Protein 9GTI (pdb70)

B-factor: mean 41.65, std 11.46, range [20.94, 92.45]

Foldseek 3Di:
DKKDWPAFFAADEAEAQAKDKTKTKIADPPAKDKWKWWAQEPDLVGIDTDAACPPNRQWHKDWDDDNMIMIMIMGGRDDQVVWGKMKIKIGPDPCQPPDSNCPRIDIGIYTYGYDYPD/DFKDWPDFWAADEAEAQAKDKTKTKIADVVEKDKWKWWAQEPDLVGIDTDAQCPPVRQWHKDWDTDNMIMIMIMGGRDDQVVWGKMKMKIAPPPCQPPPPDSNCPRIDIGIYTYGYHYPD/DVPQWDKDWPAWFAADEEEQQAKDKTKTKIADVQAKDKWKWWAQEPDVVGIDTDDQCPPNRQWHKDWDTDRYIMIMIMGGRDDQVVWGKMKMKITPGPCVVVVRIDIGIYTYGYHYPD/DWKDWPDFFAADEAEAQAKDKTKTKIADVPEKDKWKWWAAEPDPVGIDTDDQCPPPRQWHWDWDTDNIIIIMIMGGRDDQVVWGKMKMKIAPDPCCPPVDNPRIDIGIYTYGYHYPD

GO terms:
  GO:0030425 dendrite (C, IDA)
  GO:1904861 excitatory synapse assembly (P, IMP)
  GO:0001772 immunological synapse (C, IDA)
  GO:0001818 negative regulation of cytokine production (P, IMP)
  GO:0006874 intracellular calcium ion homeostasis (P, IMP)
  GO:0005515 protein binding (F, IPI)
  GO:1902683 regulation of receptor localization to synapse (P, IMP)
  GO:0050804 modulation of chemical synaptic transmission (P, IMP)
  GO:0050808 synapse organization (P, IMP)

Radius of gyration: 25.06 Å; Cα contacts (8 Å, |Δi|>4): 1315; chains: 4; bounding box: 74×61×60 Å

Nearest PDB structures (foldseek):
  3qr2-assembly1_B  TM=9.167E-01  e=2.159E-14  Homo sapiens
  3qqn-assembly1_B  TM=9.174E-01  e=3.562E-14  Homo sapiens
  6eg1-assembly2_C  TM=6.869E-01  e=7.787E-06  Drosophila melanogaster
  8as0-assembly4_L  TM=6.674E-01  e=3.131E-05  Homo sapiens
  9axl-assembly1_L  TM=6.299E-01  e=2.275E-03  Mus musculus

Solvent-accessible surface area: 23276 Å² total; per-residue (Å²): 152,72,4,0,4,87,106,15,1,74,13,70,72,39,74,31,56,72,19,3,61,2,91,0,31,0,48,10,80,89,42,1,41,11,20,3,29,2,0,104,46,3,82,52,145,18,21,93,76,11,151,67,18,2,66,202,126,40,0,40,28,96,52,59,113,48,107,54,0,67,4,33,0,97,0,32,151,4,42,72,127,1,34,11,11,0,0,0,7,0,3,11,35,114,96,66,90,108,230,84,77,8,37,44,9,6,11,0,0,0,28,1,28,8,99,115,149,218,98,52,3,0,1,76,123,12,1,75,11,64,67,42,96,28,55,70,21,3,96,3,90,0,21,0,48,15,92,20,3,0,4,9,23,4,32,0,0,31,26,3,10,56,40,2,19,34,70,7,104,57,13,5,29,191,184,40,0,51,34,96,50,67,37,26,84,48,0,52,2,40,0,91,0,39,175,3,39,83,75,0,36,10,11,0,0,0,7,0,3,1,20,49,127,10,78,36,156,205,40,62,70,6,60,34,11,7,10,0,0,0,29,1,32,8,88,80,127,175,59,108,226,39,19,90,8,23,56,101,117,53,10,139,56,66,82,44,89,33,55,69,35,3,62,2,95,2,31,0,67,28,86,95,46,1,36,11,21,5,53,0,0,31,46,87,44,90,57,2,22,32,79,5,140,68,21,1,30,144,131,46,0,27,30,91,52,59,113,54,101,48,0,59,2,43,0,108,0,45,179,4,46,66,41,0,33,12,14,0,0,0,25,0,0,6,0,114,128,70,90,176,160,33,25,55,117,17,72,3,77,2,37,7,96,86,170,182,87,138,17,23,59,82,124,51,7,139,55,45,86,44,88,18,54,70,19,1,65,2,80,0,22,0,50,11,76,94,44,0,39,12,29,3,53,4,0,94,90,91,154,71,153,14,22,108,84,13,160,23,7,6,61,165,72,30,0,4,28,6,24,57,103,12,38,39,0,43,0,19,0,31,0,28,166,3,52,85,141,3,36,11,14,0,0,0,26,0,2,14,55,126,135,67,99,138,130,94,66,129,34,32,69,122,14,75,3,70,1,40,4,95,92,140,198

Sequence (473 aa):
QNAGFVKSPMSETKLTGDAFELYCDVVGSPTPEIQWWYAEVNRAESFRQLWDGARKRRVTVNTAYGSNGVSVLRITRLTLEDSGTYECRASNDPKRNDLNPSITWIRAQATISVLQKEQNAGFVKSPMSETKLTGDAFELYCDVVGSPTPEIQWWYAEVNRAESFRQLWDGARKRRVTVNTAYGSNGVSVLRITRLTLEDSGTYECRASNDPKRNDLRQNPSITWIRAQATISVLQKEAARDQNAGFVKSPMSETKLTGDAFELYCDVVGSPTPEIQWWYAEVNRAESFRQLWDGARKRRVTVNTAYGSNGVSVLRITRLTLEDSGTYECRASNDPKRNDITWIRAQATISVLQKEQNAGFVKSPMSETKLTGDAFELYCDVVGSPTPEIQWWYAEVNRAESFRQLWDGARKRRVTVNTAYGSNGVSVLRITRLTLEDSGTYECRASNDPKRNDNPSITWIRAQATISVLQKE

Organism: Mus musculus (NCBI:txid10090)

Secondary structure (DSSP, 8-state):
---EEEE----EEEETT--EEEEEEEE-SSPPEEEEEEESSSSGGG-EE--TTHHHHTEEEEEEESSSEEEEEEE-S--GGG-EEEEEEEE--TTTT---TTTT-EEEEEEEEEE---/---EEEE----EEEETT--EEEEEEEE-SSPPEEEEEEESSSSGGG-EE--TTHHHHTEEEEEEESSSEEEEEEE-S--GGG-EEEEEEEE--TTTT-SSS-TTTT-EEEEEEEEEE---/-TTT---EEEE----EEEETT--EEEEEEEE-SSPPEEEEEEESSSSGGG-EE--TTTTTTTEEEEEEESSSEEEEEEE-S--GGG-EEEEEEEE--GGGG----EEEEEEEEEE---/---EEEE----EEEETT--EEEEEEEE-SSPPEEEEEEESSSSGGG-EEE-TTHHHHTEEEEEEESSSEEEEEEE-S--GGG-EEEEEEEE--TTS----STT-EEEEEEEEEE---

InterPro domains:
  IPR003598 Immunoglobulin subtype 2 [SM00408] (43-123)
  IPR003598 Immunoglobulin subtype 2 [SM00408] (249-322)
  IPR003599 Immunoglobulin domain subtype [SM00409] (37-145)
  IPR003599 Immunoglobulin domain subtype [SM00409] (154-234)
  IPR003599 Immunoglobulin domain subtype [SM00409] (243-333)
  IPR007110 Immunoglobulin-like domain [PS50835] (25-134)
  IPR007110 Immunoglobulin-like domain [PS50835] (148-234)
  IPR007110 Immunoglobulin-like domain [PS50835] (237-327)
  IPR013098 Immunoglobulin I-set [PF07679] (238-332)
  IPR013783 Immunoglobulin-like fold [G3DSA:2.60.40.10] (31-145)
  IPR013783 Immunoglobulin-like fold [G3DSA:2.60.40.10] (146-234)
  IPR013783 Immunoglobulin-like fold [G3DSA:2.60.40.10] (235-334)
  IPR036179 Immunoglobulin-like domain superfamily [SSF48726] (33-122)
  IPR036179 Immunoglobulin-like domain superfamily [SSF48726] (164-229)
  IPR036179 Immunoglobulin-like domain superfamily [SSF48726] (228-333)

Structure (mmCIF, N/CA/C/O backbone):
data_9GTI
#
_entry.id   9GTI
#
_cell.length_a   85.907
_cell.length_b   85.907
_cell.length_c   163.285
_cell.angle_alpha   90.00
_cell.angle_beta   90.00
_cell.angle_gamma   120.00
#
_symmetry.space_group_name_H-M   'P 32 2 1'
#
loop_
_entity.id
_entity.type
_entity.pdbx_description
1 polymer Neuroplastin
2 non-polymer DI(HYDROXYETHYL)ETHER
3 non-polymer '4-(2-HYDROXYETHYL)-1-PIPERAZINE ETHANESULFONIC ACID'
4 water water
#
loop_
_atom_site.group_PDB
_atom_site.id
_atom_site.type_symbol
_atom_site.label_atom_id
_atom_site.label_alt_id
_atom_site.label_comp_id
_atom_site.label_asym_id
_atom_site.label_entity_id
_atom_site.label_seq_id
_atom_site.pdbx_PDB_ins_code
_atom_site.Cartn_x
_atom_site.Cartn_y
_atom_site.Cartn_z
_atom_site.occupancy
_atom_site.B_iso_or_equiv
_atom_site.auth_seq_id
_atom_site.auth_comp_id
_atom_site.auth_asym_id
_atom_site.auth_atom_id
_atom_site.pdbx_PDB_model_num
ATOM 1 N N . GLN A 1 30 ? 36.768 16.722 3.537 1.00 55.44 29 GLN A N 1
ATOM 2 C CA . GLN A 1 30 ? 35.383 16.688 3.981 1.00 56.29 29 GLN A CA 1
ATOM 3 C C . GLN A 1 30 ? 35.223 15.810 5.226 1.00 53.26 29 GLN A C 1
ATOM 4 O O . GLN A 1 30 ? 35.558 14.623 5.206 1.00 46.91 29 GLN A O 1
ATOM 10 N N . ASN A 1 31 ? 34.730 16.387 6.320 1.00 50.29 30 ASN A N 1
ATOM 11 C CA . ASN A 1 31 ? 34.272 15.541 7.415 1.00 43.71 30 ASN A CA 1
ATOM 12 C C . ASN A 1 31 ? 33.090 14.710 6.939 1.00 40.76 30 ASN A C 1
ATOM 13 O O . ASN A 1 31 ? 32.372 15.095 6.012 1.00 39.65 30 ASN A O 1
ATOM 18 N N . ALA A 1 32 ? 32.903 13.555 7.575 1.00 41.12 31 ALA A N 1
ATOM 19 C CA . ALA A 1 32 ? 31.826 12.652 7.198 1.00 41.41 31 ALA A CA 1
ATOM 20 C C . ALA A 1 32 ? 30.487 13.383 7.174 1.00 35.87 31 ALA A C 1
ATOM 21 O O . ALA A 1 32 ? 30.206 14.221 8.034 1.00 34.10 31 ALA A O 1
ATOM 23 N N . GLY A 1 33 ? 29.680 13.083 6.169 1.00 35.37 32 GLY A N 1
ATOM 24 C CA . GLY A 1 33 ? 28.303 13.538 6.136 1.00 32.50 32 GLY A CA 1
ATOM 25 C C . GLY A 1 33 ? 27.393 12.443 5.617 1.00 35.22 32 GLY A C 1
ATOM 26 O O . GLY A 1 33 ? 27.794 11.612 4.801 1.00 36.34 32 GLY A O 1
ATOM 27 N N . PHE A 1 34 ? 26.150 12.448 6.106 1.00 30.43 33 PHE A N 1
ATOM 28 C CA . PHE A 1 34 ? 25.142 11.481 5.672 1.00 30.13 33 PHE A CA 1
ATOM 29 C C . PHE A 1 34 ? 24.565 11.893 4.320 1.00 36.35 33 PHE A C 1
ATOM 30 O O . PHE A 1 34 ? 24.195 13.053 4.125 1.00 36.69 33 PHE A O 1
ATOM 38 N N . VAL A 1 35 ? 24.488 10.942 3.391 1.00 32.90 34 VAL A N 1
ATOM 39 C CA . VAL A 1 35 ? 23.759 11.126 2.146 1.00 30.47 34 VAL A CA 1
ATOM 40 C C . VAL A 1 35 ? 22.455 10.336 2.131 1.00 34.40 34 VAL A C 1
ATOM 41 O O . VAL A 1 35 ? 21.477 10.786 1.523 1.00 34.23 34 VAL A O 1
ATOM 45 N N . LYS A 1 36 ? 22.412 9.176 2.790 1.00 33.67 35 LYS A N 1
ATOM 46 C CA . LYS A 1 36 ? 21.183 8.428 3.024 1.00 31.20 35 LYS A CA 1
ATOM 47 C C . LYS A 1 36 ? 21.128 8.082 4.505 1.00 33.61 35 LYS A C 1
ATOM 48 O O . LYS A 1 36 ? 22.128 7.634 5.079 1.00 33.52 35 LYS A O 1
ATOM 54 N N . SER A 1 37 ? 19.975 8.309 5.122 1.00 31.64 36 SER A N 1
ATOM 55 C CA . SER A 1 37 ? 19.791 8.121 6.552 1.00 32.96 36 SER A CA 1
ATOM 56 C C . SER A 1 37 ? 18.778 7.018 6.819 1.00 31.95 36 SER A C 1
ATOM 57 O O . SER A 1 37 ? 17.858 6.812 6.023 1.00 31.11 36 SER A O 1
ATOM 60 N N . PRO A 1 38 ? 18.910 6.309 7.938 1.00 28.55 37 PRO A N 1
ATOM 61 C CA . PRO A 1 38 ? 17.904 5.303 8.285 1.00 27.12 37 PRO A CA 1
ATOM 62 C C . PRO A 1 38 ? 16.548 5.958 8.476 1.00 29.23 37 PRO A C 1
ATOM 63 O O . PRO A 1 38 ? 16.446 7.132 8.840 1.00 28.46 37 PRO A O 1
ATOM 67 N N . MET A 1 39 ? 15.503 5.185 8.226 1.00 28.68 38 MET A N 1
ATOM 68 C CA . MET A 1 39 ? 14.136 5.700 8.212 1.00 30.18 38 MET A CA 1
ATOM 69 C C . MET A 1 39 ? 13.274 4.928 9.198 1.00 30.24 38 MET A C 1
ATOM 70 O O . MET A 1 39 ? 13.209 3.693 9.129 1.00 30.86 38 MET A O 1
ATOM 75 N N . SER A 1 40 ? 12.598 5.656 10.094 1.00 30.16 39 SER A N 1
ATOM 76 C CA . SER A 1 40 ? 11.732 5.032 11.094 1.00 31.07 39 SER A CA 1
ATOM 77 C C . SER A 1 40 ? 10.678 4.143 10.438 1.00 36.21 39 SER A C 1
ATOM 78 O O . SER A 1 40 ? 10.244 4.383 9.305 1.00 31.51 39 SER A O 1
ATOM 81 N N . GLU A 1 41 ? 10.256 3.113 11.170 1.00 30.37 40 GLU A N 1
ATOM 82 C CA . GLU A 1 41 ? 9.321 2.131 10.637 1.00 37.42 40 GLU A CA 1
ATOM 83 C C . GLU A 1 41 ? 8.614 1.413 11.783 1.00 35.68 40 GLU A C 1
ATOM 84 O O . GLU A 1 41 ? 9.189 1.210 12.856 1.00 32.99 40 GLU A O 1
ATOM 90 N N . THR A 1 42 ? 7.363 1.026 11.532 1.00 35.27 41 THR A N 1
ATOM 91 C CA . THR A 1 42 ? 6.571 0.196 12.435 1.00 35.25 41 THR A CA 1
ATOM 92 C C . THR A 1 42 ? 6.446 -1.203 11.843 1.00 37.31 41 THR A C 1
ATOM 93 O O . THR A 1 42 ? 6.257 -1.356 10.633 1.00 37.19 41 THR A O 1
ATOM 97 N N . LYS A 1 43 ? 6.563 -2.225 12.690 1.00 35.13 42 LYS A N 1
ATOM 98 C CA . LYS A 1 43 ? 6.591 -3.609 12.226 1.00 36.88 42 LYS A CA 1
ATOM 99 C C . LYS A 1 43 ? 5.747 -4.495 13.137 1.00 38.25 42 LYS A C 1
ATOM 100 O O . LYS A 1 43 ? 5.448 -4.143 14.279 1.00 39.44 42 LYS A O 1
ATOM 106 N N . LEU A 1 44 ? 5.385 -5.669 12.630 1.00 41.68 43 LEU A N 1
ATOM 107 C CA . LEU A 1 44 ? 4.765 -6.702 13.451 1.00 39.10 43 LEU A CA 1
ATOM 108 C C . LEU A 1 44 ? 5.814 -7.717 13.892 1.00 36.42 43 LEU A C 1
ATOM 109 O O . LEU A 1 44 ? 6.778 -7.986 13.171 1.00 37.12 43 LEU A O 1
ATOM 114 N N . THR A 1 45 ? 5.618 -8.279 15.087 1.00 39.45 44 THR A N 1
ATOM 115 C CA . THR A 1 45 ? 6.491 -9.351 15.549 1.00 39.97 44 THR A CA 1
ATOM 116 C C . THR A 1 45 ? 6.510 -10.482 14.529 1.00 39.80 44 THR A C 1
ATOM 117 O O . THR A 1 45 ? 5.507 -10.770 13.877 1.00 38.51 44 THR A O 1
ATOM 121 N N . GLY A 1 46 ? 7.674 -11.122 14.395 1.00 38.21 45 GLY A N 1
ATOM 122 C CA . GLY A 1 46 ? 7.903 -12.122 13.378 1.00 37.39 45 GLY A CA 1
ATOM 123 C C . GLY A 1 46 ? 8.374 -11.571 12.049 1.00 37.29 45 GLY A C 1
ATOM 124 O O . GLY A 1 46 ? 9.033 -12.288 11.293 1.00 42.08 45 GLY A O 1
ATOM 125 N N . ASP A 1 47 ? 8.078 -10.315 11.753 1.00 38.12 46 ASP A N 1
ATOM 126 C CA . ASP A 1 47 ? 8.489 -9.709 10.495 1.00 38.38 46 ASP A CA 1
ATOM 127 C C . ASP A 1 47 ? 9.986 -9.401 10.574 1.00 36.28 46 ASP A C 1
ATOM 128 O O . ASP A 1 47 ? 10.678 -9.778 11.525 1.00 35.89 46 ASP A O 1
ATOM 133 N N . ALA A 1 48 ? 10.505 -8.719 9.552 1.00 41.25 47 ALA A N 1
ATOM 134 C CA . ALA A 1 48 ? 11.881 -8.243 9.533 1.00 39.27 47 ALA A CA 1
ATOM 135 C C . ALA A 1 48 ? 11.911 -6.795 9.058 1.00 39.62 47 ALA A C 1
ATOM 136 O O . ALA A 1 48 ? 10.971 -6.316 8.420 1.00 40.47 47 ALA A O 1
ATOM 138 N N . PHE A 1 49 ? 13.007 -6.097 9.366 1.00 39.47 48 PHE A N 1
ATOM 139 C CA . PHE A 1 49 ? 13.209 -4.741 8.864 1.00 38.23 48 PHE A CA 1
ATOM 140 C C . PHE A 1 49 ? 14.630 -4.587 8.338 1.00 35.30 48 PHE A C 1
ATOM 141 O O . PHE A 1 49 ? 15.550 -5.300 8.742 1.00 32.31 48 PHE A O 1
ATOM 149 N N . GLU A 1 50 ? 14.794 -3.626 7.436 1.00 32.56 49 GLU A N 1
ATOM 150 C CA . GLU A 1 50 ? 16.102 -3.214 6.948 1.00 35.71 49 GLU A CA 1
ATOM 151 C C . GLU A 1 50 ? 16.216 -1.702 7.076 1.00 35.56 49 GLU A C 1
ATOM 152 O O . GLU A 1 50 ? 15.286 -0.979 6.706 1.00 31.94 49 GLU A O 1
ATOM 158 N N . LEU A 1 51 ? 17.348 -1.232 7.602 1.00 33.90 50 LEU A N 1
ATOM 159 C CA . LEU A 1 51 ? 17.683 0.185 7.653 1.00 33.18 50 LEU A CA 1
ATOM 160 C C . LEU A 1 51 ? 18.952 0.416 6.850 1.00 34.97 50 LEU A C 1
ATOM 161 O O . LEU A 1 51 ? 19.845 -0.441 6.828 1.00 32.80 50 LEU A O 1
ATOM 166 N N . TYR A 1 52 ? 19.031 1.561 6.178 1.00 31.33 51 TYR A N 1
ATOM 167 C CA . TYR A 1 52 ? 20.126 1.825 5.261 1.00 31.58 51 TYR A CA 1
ATOM 168 C C . TYR A 1 52 ? 20.865 3.096 5.661 1.00 34.96 51 TYR A C 1
ATOM 169 O O . TYR A 1 52 ? 20.283 4.032 6.232 1.00 27.86 51 TYR A O 1
ATOM 178 N N . CYS A 1 53 ? 22.155 3.118 5.323 1.00 33.32 52 CYS A N 1
ATOM 179 C CA . CYS A 1 53 ? 23.042 4.226 5.617 1.00 33.22 52 CYS A CA 1
ATOM 180 C C . CYS A 1 53 ? 24.017 4.410 4.459 1.00 32.49 52 CYS A C 1
ATOM 181 O O . CYS A 1 53 ? 24.543 3.427 3.930 1.00 31.47 52 CYS A O 1
ATOM 184 N N . ASP A 1 54 ? 24.287 5.664 4.095 1.00 27.75 53 ASP A N 1
ATOM 185 C CA . ASP A 1 54 ? 25.230 5.980 3.018 1.00 29.71 53 ASP A CA 1
ATOM 186 C C . ASP A 1 54 ? 25.899 7.301 3.370 1.00 33.20 53 ASP A C 1
ATOM 187 O O . ASP A 1 54 ? 25.213 8.306 3.600 1.00 31.80 53 ASP A O 1
ATOM 192 N N . VAL A 1 55 ? 27.232 7.298 3.430 1.00 31.19 54 VAL A N 1
ATOM 193 C CA . VAL A 1 55 ? 27.992 8.412 3.983 1.00 31.41 54 VAL A CA 1
ATOM 194 C C . VAL A 1 55 ? 29.144 8.766 3.056 1.00 35.17 54 VAL A C 1
ATOM 195 O O . VAL A 1 55 ? 29.744 7.891 2.426 1.00 30.35 54 VAL A O 1
ATOM 199 N N . VAL A 1 56 ? 29.467 10.061 2.989 1.00 35.90 55 VAL A N 1
ATOM 200 C CA . VAL A 1 56 ? 30.584 10.550 2.191 1.00 36.12 55 VAL A CA 1
ATOM 201 C C . VAL A 1 56 ? 31.589 11.272 3.088 1.00 41.27 55 VAL A C 1
ATOM 202 O O . VAL A 1 56 ? 31.306 11.610 4.241 1.00 38.55 55 VAL A O 1
ATOM 206 N N . GLY A 1 57 ? 32.772 11.504 2.537 1.00 38.06 56 GLY A N 1
ATOM 207 C CA . GLY A 1 57 ? 33.819 12.236 3.229 1.00 40.43 56 GLY A CA 1
ATOM 208 C C . GLY A 1 57 ? 35.195 11.754 2.807 1.00 45.88 56 GLY A C 1
ATOM 209 O O . GLY A 1 57 ? 35.346 10.776 2.076 1.00 41.12 56 GLY A O 1
ATOM 210 N N . SER A 1 58 ? 36.224 12.454 3.318 1.00 41.84 57 SER A N 1
ATOM 211 C CA . SER A 1 58 ? 37.613 12.108 3.004 1.00 44.24 57 SER A CA 1
ATOM 212 C C . SER A 1 58 ? 38.507 12.232 4.231 1.00 41.91 57 SER A C 1
ATOM 213 O O . SER A 1 58 ? 38.689 13.336 4.747 1.00 39.01 57 SER A O 1
ATOM 216 N N . PRO A 1 59 ? 39.104 11.141 4.710 1.00 36.67 58 PRO A N 1
ATOM 217 C CA . PRO A 1 59 ? 39.049 9.779 4.154 1.00 40.92 58 PRO A CA 1
ATOM 218 C C . PRO A 1 59 ? 37.651 9.178 4.263 1.00 44.76 58 PRO A C 1
ATOM 219 O O . PRO A 1 59 ? 36.753 9.753 4.887 1.00 40.22 58 PRO A O 1
ATOM 223 N N . THR A 1 60 ? 37.440 8.040 3.619 1.00 42.64 59 THR A N 1
ATOM 224 C CA . THR A 1 60 ? 36.128 7.423 3.620 1.00 37.02 59 THR A CA 1
ATOM 225 C C . THR A 1 60 ? 35.715 7.122 5.056 1.00 39.56 59 THR A C 1
ATOM 226 O O . THR A 1 60 ? 36.524 6.593 5.829 1.00 35.14 59 THR A O 1
ATOM 230 N N . PRO A 1 61 ? 34.499 7.477 5.463 1.00 36.60 60 PRO A N 1
ATOM 231 C CA . PRO A 1 61 ? 34.120 7.317 6.868 1.00 32.99 60 PRO A CA 1
ATOM 232 C C . PRO A 1 61 ? 33.813 5.870 7.205 1.00 33.49 60 PRO A C 1
ATOM 233 O O . PRO A 1 61 ? 33.356 5.090 6.370 1.00 30.43 60 PRO A O 1
ATOM 237 N N . GLU A 1 62 ? 34.093 5.516 8.452 1.00 34.82 61 GLU A N 1
ATOM 238 C CA . GLU A 1 62 ? 33.624 4.254 8.989 1.00 34.99 61 GLU A CA 1
ATOM 239 C C . GLU A 1 62 ? 32.138 4.374 9.307 1.00 32.82 61 GLU A C 1
ATOM 240 O O . GLU A 1 62 ? 31.647 5.459 9.617 1.00 29.71 61 GLU A O 1
ATOM 246 N N . ILE A 1 63 ? 31.421 3.254 9.204 1.00 30.54 62 ILE A N 1
ATOM 247 C CA . ILE A 1 63 ? 30.010 3.162 9.582 1.00 32.41 62 ILE A CA 1
ATOM 248 C C . ILE A 1 63 ? 29.891 2.179 10.738 1.00 35.00 62 ILE A C 1
ATOM 249 O O . ILE A 1 63 ? 30.486 1.095 10.703 1.00 34.14 62 ILE A O 1
ATOM 254 N N . GLN A 1 64 ? 29.118 2.550 11.750 1.00 30.34 63 GLN A N 1
ATOM 255 C CA . GLN A 1 64 ? 28.710 1.626 12.795 1.00 30.50 63 GLN A CA 1
ATOM 256 C C . GLN A 1 64 ? 27.216 1.794 13.043 1.00 29.78 63 GLN A C 1
ATOM 257 O O . GLN A 1 64 ? 26.655 2.871 12.819 1.00 28.49 63 GLN A O 1
ATOM 263 N N . TRP A 1 65 ? 26.568 0.724 13.501 1.00 25.64 64 TRP A N 1
ATOM 264 C CA . TRP A 1 65 ? 25.161 0.769 13.878 1.00 29.57 64 TRP A CA 1
ATOM 265 C C . TRP A 1 65 ? 25.061 0.697 15.399 1.00 30.79 64 TRP A C 1
ATOM 266 O O . TRP A 1 65 ? 25.726 -0.139 16.023 1.00 27.60 64 TRP A O 1
ATOM 277 N N . TRP A 1 66 ? 24.261 1.587 15.989 1.00 24.20 65 TRP A N 1
ATOM 278 C CA . TRP A 1 66 ? 24.064 1.647 17.437 1.00 25.91 65 TRP A CA 1
ATOM 279 C C . TRP A 1 66 ? 22.568 1.599 17.747 1.00 29.92 65 TRP A C 1
ATOM 280 O O . TRP A 1 66 ? 21.730 1.785 16.862 1.00 27.01 65 TRP A O 1
ATOM 291 N N . TYR A 1 67 ? 22.237 1.329 19.016 1.00 22.90 66 TYR A N 1
ATOM 292 C CA . TYR A 1 67 ? 20.855 1.113 19.434 1.00 25.24 66 TYR A CA 1
ATOM 293 C C . TYR A 1 67 ? 20.711 1.473 20.905 1.00 27.92 66 TYR A C 1
ATOM 294 O O . TYR A 1 67 ? 21.654 1.322 21.691 1.00 26.26 66 TYR A O 1
ATOM 303 N N . ALA A 1 68 ? 19.508 1.921 21.266 1.00 26.33 67 ALA A N 1
ATOM 304 C CA . ALA A 1 68 ? 19.125 2.178 22.651 1.00 28.28 67 ALA A CA 1
ATOM 305 C C . ALA A 1 68 ? 17.616 1.999 22.791 1.00 27.46 67 ALA A C 1
ATOM 306 O O . ALA A 1 68 ? 16.860 2.409 21.907 1.00 29.44 67 ALA A O 1
ATOM 308 N N . GLU A 1 69 ? 17.173 1.410 23.909 1.00 28.22 68 GLU A N 1
ATOM 309 C CA . GLU A 1 69 ? 15.731 1.343 24.176 1.00 28.68 68 GLU A CA 1
ATOM 310 C C . GLU A 1 69 ? 15.160 2.747 24.361 1.00 29.28 68 GLU A C 1
ATOM 311 O O . GLU A 1 69 ? 14.055 3.061 23.885 1.00 29.30 68 GLU A O 1
ATOM 317 N N . VAL A 1 70 ? 15.904 3.598 25.062 1.00 28.12 69 VAL A N 1
ATOM 318 C CA . VAL A 1 70 ? 15.514 4.973 25.385 1.00 28.87 69 VAL A CA 1
ATOM 319 C C . VAL A 1 70 ? 16.579 5.886 24.797 1.00 29.20 69 VAL A C 1
ATOM 320 O O . VAL A 1 70 ? 17.778 5.609 24.931 1.00 30.15 69 VAL A O 1
ATOM 324 N N . ASN A 1 71 ? 16.157 6.950 24.122 1.00 30.64 70 ASN A N 1
ATOM 325 C CA . ASN A 1 71 ? 17.116 7.747 23.352 1.00 30.99 70 ASN A CA 1
ATOM 326 C C . ASN A 1 71 ? 17.867 8.667 24.312 1.00 32.26 70 ASN A C 1
ATOM 327 O O . ASN A 1 71 ? 17.589 9.863 24.434 1.00 31.04 70 ASN A O 1
ATOM 332 N N . ARG A 1 72 ? 18.852 8.078 24.993 1.00 30.19 71 ARG A N 1
ATOM 333 C CA . ARG A 1 72 ? 19.716 8.773 25.934 1.00 27.88 71 ARG A CA 1
ATOM 334 C C . ARG A 1 72 ? 21.075 8.099 25.891 1.00 32.99 71 ARG A C 1
ATOM 335 O O . ARG A 1 72 ? 21.179 6.889 25.649 1.00 30.24 71 ARG A O 1
ATOM 343 N N . ALA A 1 73 ? 22.120 8.883 26.149 1.00 28.45 72 ALA A N 1
ATOM 344 C CA . ALA A 1 73 ? 23.460 8.398 25.857 1.00 30.99 72 ALA A CA 1
ATOM 345 C C . ALA A 1 73 ? 23.815 7.166 26.691 1.00 29.58 72 ALA A C 1
ATOM 346 O O . ALA A 1 73 ? 24.491 6.263 26.199 1.00 31.87 72 ALA A O 1
ATOM 348 N N . GLU A 1 74 ? 23.352 7.093 27.945 1.00 32.32 73 GLU A N 1
ATOM 349 C CA . GLU A 1 74 ? 23.689 5.940 28.779 1.00 31.02 73 GLU A CA 1
ATOM 350 C C . GLU A 1 74 ? 23.144 4.625 28.217 1.00 30.93 73 GLU A C 1
ATOM 351 O O . GLU A 1 74 ? 23.647 3.558 28.577 1.00 28.55 73 GLU A O 1
ATOM 357 N N . SER A 1 75 ? 22.151 4.670 27.328 1.00 30.99 74 SER A N 1
ATOM 358 C CA . SER A 1 75 ? 21.513 3.462 26.802 1.00 31.65 74 SER A CA 1
ATOM 359 C C . SER A 1 75 ? 22.087 2.953 25.486 1.00 30.11 74 SER A C 1
ATOM 360 O O . SER A 1 75 ? 21.723 1.846 25.067 1.00 23.43 74 SER A O 1
ATOM 363 N N . PHE A 1 76 ? 22.918 3.729 24.798 1.00 28.88 75 PHE A N 1
ATOM 364 C CA . PHE A 1 76 ? 23.321 3.366 23.442 1.00 30.65 75 PHE A CA 1
ATOM 365 C C . PHE A 1 76 ? 24.458 2.345 23.450 1.00 35.38 75 PHE A C 1
ATOM 366 O O . PHE A 1 76 ? 25.445 2.519 24.159 1.00 30.74 75 PHE A O 1
ATOM 374 N N . ARG A 1 77 ? 24.331 1.288 22.644 1.00 30.11 76 ARG A N 1
ATOM 375 C CA . ARG A 1 77 ? 25.419 0.331 22.483 1.00 31.06 76 ARG A CA 1
ATOM 376 C C . ARG A 1 77 ? 25.546 -0.037 21.013 1.00 30.77 76 ARG A C 1
ATOM 377 O O . ARG A 1 77 ? 24.600 0.107 20.231 1.00 27.84 76 ARG A O 1
ATOM 385 N N . GLN A 1 78 ? 26.736 -0.514 20.646 1.00 27.40 77 GLN A N 1
ATOM 386 C CA . GLN A 1 78 ? 27.022 -0.859 19.263 1.00 31.85 77 GLN A CA 1
ATOM 387 C C . GLN A 1 78 ? 26.413 -2.215 18.918 1.00 34.30 77 GLN A C 1
ATOM 388 O O . GLN A 1 78 ? 26.442 -3.146 19.720 1.00 32.99 77 GLN A O 1
ATOM 394 N N . LEU A 1 79 ? 25.821 -2.313 17.736 1.00 31.31 78 LEU A N 1
ATOM 395 C CA . LEU A 1 79 ? 25.354 -3.589 17.230 1.00 31.85 78 LEU A CA 1
ATOM 396 C C . LEU A 1 79 ? 26.371 -4.116 16.227 1.00 32.26 78 LEU A C 1
ATOM 397 O O . LEU A 1 79 ? 27.294 -3.409 15.820 1.00 33.56 78 LEU A O 1
ATOM 402 N N . TRP A 1 80 ? 26.210 -5.378 15.841 1.00 29.72 79 TRP A N 1
ATOM 403 C CA . TRP A 1 80 ? 27.198 -5.993 14.961 1.00 33.12 79 TRP A CA 1
ATOM 404 C C . TRP A 1 80 ? 26.559 -7.135 14.192 1.00 33.69 79 TRP A C 1
ATOM 405 O O . TRP A 1 80 ? 25.507 -7.662 14.573 1.00 30.46 79 TRP A O 1
ATOM 416 N N . ASP A 1 81 ? 27.223 -7.515 13.103 1.00 32.83 80 ASP A N 1
ATOM 417 C CA . ASP A 1 81 ? 26.735 -8.614 12.288 1.00 37.18 80 ASP A CA 1
ATOM 418 C C . ASP A 1 81 ? 26.751 -9.901 13.103 1.00 31.38 80 ASP A C 1
ATOM 419 O O . ASP A 1 81 ? 27.815 -10.359 13.526 1.00 31.61 80 ASP A O 1
ATOM 424 N N . GLY A 1 82 ? 25.567 -10.473 13.339 1.00 33.59 81 GLY A N 1
ATOM 425 C CA . GLY A 1 82 ? 25.431 -11.641 14.185 1.00 33.58 81 GLY A CA 1
ATOM 426 C C . GLY A 1 82 ? 24.940 -11.360 15.593 1.00 38.73 81 GLY A C 1
ATOM 427 O O . GLY A 1 82 ? 24.796 -12.305 16.383 1.00 32.21 81 GLY A O 1
ATOM 428 N N . ALA A 1 83 ? 24.676 -10.098 15.937 1.00 32.85 82 ALA A N 1
ATOM 429 C CA . ALA A 1 83 ? 24.114 -9.806 17.246 1.00 32.54 82 ALA A CA 1
ATOM 430 C C . ALA A 1 83 ? 22.752 -10.480 17.390 1.00 31.59 82 ALA A C 1
ATOM 431 O O . ALA A 1 83 ? 22.104 -10.856 16.405 1.00 29.17 82 ALA A O 1
ATOM 433 N N . ARG A 1 84 ? 22.342 -10.659 18.646 1.00 28.55 83 ARG A N 1
ATOM 434 C CA . ARG A 1 84 ? 21.077 -11.302 19.006 1.00 33.19 83 ARG A CA 1
ATOM 435 C C . ARG A 1 84 ? 20.928 -12.655 18.306 1.00 30.37 83 ARG A C 1
ATOM 436 O O . ARG A 1 84 ? 19.948 -12.928 17.609 1.00 31.27 83 ARG A O 1
ATOM 444 N N . LYS A 1 85 ? 21.946 -13.499 18.480 1.00 37.53 84 LYS A N 1
ATOM 445 C CA . LYS A 1 85 ? 21.921 -14.871 17.981 1.00 38.21 84 LYS A CA 1
ATOM 446 C C . LYS A 1 85 ? 21.623 -14.921 16.481 1.00 37.15 84 LYS A C 1
ATOM 447 O O . LYS A 1 85 ? 20.831 -15.745 16.016 1.00 37.06 84 LYS A O 1
ATOM 453 N N . ARG A 1 86 ? 22.239 -14.007 15.731 1.00 35.46 85 ARG A N 1
ATOM 454 C CA . ARG A 1 86 ? 22.161 -13.889 14.270 1.00 38.65 85 ARG A CA 1
ATOM 455 C C . ARG A 1 86 ? 20.796 -13.448 13.761 1.00 37.59 85 ARG A C 1
ATOM 456 O O . ARG A 1 86 ? 20.525 -13.559 12.556 1.00 39.67 85 ARG A O 1
ATOM 464 N N . ARG A 1 87 ? 19.915 -12.944 14.621 1.00 36.08 86 ARG A N 1
ATOM 465 C CA . ARG A 1 87 ? 18.768 -12.218 14.074 1.00 33.28 86 ARG A CA 1
ATOM 466 C C . ARG A 1 87 ? 19.195 -10.886 13.458 1.00 34.85 86 ARG A C 1
ATOM 467 O O . ARG A 1 87 ? 18.536 -10.390 12.531 1.00 36.66 86 ARG A O 1
ATOM 475 N N . VAL A 1 88 ? 20.302 -10.322 13.936 1.00 30.58 87 VAL A N 1
ATOM 476 C CA . VAL A 1 88 ? 20.853 -9.062 13.441 1.00 35.62 87 VAL A CA 1
ATOM 477 C C . VAL A 1 88 ? 21.922 -9.367 12.406 1.00 36.84 87 VAL A C 1
ATOM 478 O O . VAL A 1 88 ? 22.861 -10.121 12.683 1.00 37.30 87 VAL A O 1
ATOM 482 N N . THR A 1 89 ? 21.805 -8.747 11.237 1.00 34.52 88 THR A N 1
ATOM 483 C CA . THR A 1 89 ? 22.785 -8.852 10.167 1.00 35.86 88 THR A CA 1
ATOM 484 C C . THR A 1 89 ? 23.255 -7.457 9.780 1.00 33.31 88 THR A C 1
ATOM 485 O O . THR A 1 89 ? 22.448 -6.526 9.690 1.00 32.33 88 THR A O 1
ATOM 489 N N . VAL A 1 90 ? 24.555 -7.310 9.560 1.00 32.30 89 VAL A N 1
ATOM 490 C CA . VAL A 1 90 ? 25.140 -6.036 9.145 1.00 31.12 89 VAL A CA 1
ATOM 491 C C . VAL A 1 90 ? 25.988 -6.289 7.905 1.00 40.09 89 VAL A C 1
ATOM 492 O O . VAL A 1 90 ? 26.936 -7.088 7.953 1.00 34.59 89 VAL A O 1
ATOM 496 N N . ASN A 1 91 ? 25.626 -5.640 6.790 1.00 34.94 90 ASN A N 1
ATOM 497 C CA . ASN A 1 91 ? 26.408 -5.660 5.555 1.00 33.21 90 ASN A CA 1
ATOM 498 C C . ASN A 1 91 ? 26.895 -4.245 5.256 1.00 32.48 90 ASN A C 1
ATOM 499 O O . ASN A 1 91 ? 26.096 -3.364 4.944 1.00 31.21 90 ASN A O 1
ATOM 504 N N . THR A 1 92 ? 28.204 -4.039 5.305 1.00 34.47 91 THR A N 1
ATOM 505 C CA . THR A 1 92 ? 28.819 -2.735 5.101 1.00 29.60 91 THR A CA 1
ATOM 506 C C . THR A 1 92 ? 29.895 -2.846 4.029 1.00 36.09 91 THR A C 1
ATOM 507 O O . THR A 1 92 ? 30.640 -3.830 3.990 1.00 36.98 91 THR A O 1
ATOM 511 N N . ALA A 1 93 ? 29.989 -1.840 3.162 1.00 36.13 92 ALA A N 1
ATOM 512 C CA . ALA A 1 93 ? 31.002 -1.837 2.107 1.00 38.02 92 ALA A CA 1
ATOM 513 C C . ALA A 1 93 ? 31.570 -0.438 1.944 1.00 31.94 92 ALA A C 1
ATOM 514 O O . ALA A 1 93 ? 30.857 0.559 2.100 1.00 31.57 92 ALA A O 1
ATOM 516 N N . TYR A 1 94 ? 32.859 -0.367 1.619 1.00 32.09 93 TYR A N 1
ATOM 517 C CA . TYR A 1 94 ? 33.558 0.902 1.534 1.00 30.81 93 TYR A CA 1
ATOM 518 C C . TYR A 1 94 ? 34.187 1.097 0.160 1.00 39.76 93 TYR A C 1
ATOM 519 O O . TYR A 1 94 ? 34.803 0.182 -0.398 1.00 40.45 93 TYR A O 1
ATOM 528 N N . GLY A 1 95 ? 34.040 2.309 -0.367 1.00 34.46 94 GLY A N 1
ATOM 529 C CA . GLY A 1 95 ? 34.773 2.734 -1.539 1.00 39.05 94 GLY A CA 1
ATOM 530 C C . GLY A 1 95 ? 35.171 4.181 -1.383 1.00 37.98 94 GLY A C 1
ATOM 531 O O . GLY A 1 95 ? 35.812 4.551 -0.392 1.00 36.46 94 GLY A O 1
ATOM 532 N N . SER A 1 96 ? 34.789 5.005 -2.361 1.00 36.69 95 SER A N 1
ATOM 533 C CA . SER A 1 96 ? 34.825 6.451 -2.175 1.00 40.06 95 SER A CA 1
ATOM 534 C C . SER A 1 96 ? 33.909 6.869 -1.033 1.00 41.14 95 SER A C 1
ATOM 535 O O . SER A 1 96 ? 34.194 7.832 -0.310 1.00 38.78 95 SER A O 1
ATOM 538 N N . ASN A 1 97 ? 32.792 6.166 -0.884 1.00 37.71 96 ASN A N 1
ATOM 539 C CA . ASN A 1 97 ? 31.748 6.401 0.097 1.00 38.14 96 ASN A CA 1
ATOM 540 C C . ASN A 1 97 ? 31.619 5.144 0.939 1.00 36.43 96 ASN A C 1
ATOM 541 O O . ASN A 1 97 ? 32.218 4.113 0.627 1.00 32.37 96 ASN A O 1
ATOM 546 N N . GLY A 1 98 ? 30.820 5.222 1.996 1.00 36.42 97 GLY A N 1
ATOM 547 C CA . GLY A 1 98 ? 30.448 4.049 2.787 1.00 29.00 97 GLY A CA 1
ATOM 548 C C . GLY A 1 98 ? 28.952 3.805 2.673 1.00 29.21 97 GLY A C 1
ATOM 549 O O . GLY A 1 98 ? 28.161 4.755 2.659 1.00 31.04 97 GLY A O 1
ATOM 550 N N . VAL A 1 99 ? 28.570 2.533 2.620 1.00 27.69 98 VAL A N 1
ATOM 551 C CA . VAL A 1 99 ? 27.175 2.134 2.487 1.00 31.26 98 VAL A CA 1
ATOM 552 C C . VAL A 1 99 ? 26.941 0.935 3.393 1.00 30.61 98 VAL A C 1
ATOM 553 O O . VAL A 1 99 ? 27.830 0.101 3.594 1.00 28.80 98 VAL A O 1
ATOM 557 N N . SER A 1 100 ? 25.737 0.853 3.954 1.00 28.38 99 SER A N 1
ATOM 558 C CA . SER A 1 100 ? 25.487 -0.211 4.913 1.00 32.23 99 SER A CA 1
ATOM 559 C C . SER A 1 100 ? 24.001 -0.504 5.022 1.00 35.21 99 SER A C 1
ATOM 560 O O . SER A 1 100 ? 23.164 0.394 4.888 1.00 29.76 99 SER A O 1
ATOM 563 N N . VAL A 1 101 ? 23.689 -1.770 5.310 1.00 31.61 100 VAL A N 1
ATOM 564 C CA . VAL A 1 101 ? 22.341 -2.188 5.665 1.00 28.76 100 VAL A CA 1
ATOM 565 C C . VAL A 1 101 ? 22.407 -2.930 6.993 1.00 30.30 100 VAL A C 1
ATOM 566 O O . VAL A 1 101 ? 23.286 -3.780 7.204 1.00 32.24 100 VAL A O 1
ATOM 570 N N . LEU A 1 102 ? 21.528 -2.549 7.905 1.00 27.39 101 LEU A N 1
ATOM 571 C CA . LEU A 1 102 ? 21.259 -3.278 9.132 1.00 27.60 101 LEU A CA 1
ATOM 572 C C . LEU A 1 102 ? 19.942 -4.012 8.949 1.00 33.52 101 LEU A C 1
ATOM 573 O O . LEU A 1 102 ? 18.939 -3.392 8.593 1.00 30.26 101 LEU A O 1
ATOM 578 N N . ARG A 1 103 ? 19.945 -5.324 9.187 1.00 31.33 102 ARG A N 1
ATOM 579 C CA . ARG A 1 103 ? 18.753 -6.149 9.030 1.00 35.96 102 ARG A CA 1
ATOM 580 C C . ARG A 1 103 ? 18.501 -6.920 10.319 1.00 33.45 102 ARG A C 1
ATOM 581 O O . ARG A 1 103 ? 19.419 -7.537 10.864 1.00 31.47 102 ARG A O 1
ATOM 589 N N . ILE A 1 104 ? 17.258 -6.915 10.790 1.00 31.33 103 ILE A N 1
ATOM 590 C CA . ILE A 1 104 ? 16.871 -7.745 11.925 1.00 33.10 103 ILE A CA 1
ATOM 591 C C . ILE A 1 104 ? 15.631 -8.539 11.539 1.00 31.42 103 ILE A C 1
ATOM 592 O O . ILE A 1 104 ? 14.653 -7.964 11.057 1.00 34.66 103 ILE A O 1
ATOM 597 N N . THR A 1 105 ? 15.688 -9.860 11.725 1.00 33.24 104 THR A N 1
ATOM 598 C CA . THR A 1 105 ? 14.599 -10.780 11.419 1.00 33.80 104 THR A CA 1
ATOM 599 C C . THR A 1 105 ? 13.948 -11.275 12.696 1.00 34.40 104 THR A C 1
ATOM 600 O O . THR A 1 105 ? 14.478 -11.109 13.797 1.00 30.23 104 THR A O 1
ATOM 604 N N . ARG A 1 106 ? 12.796 -11.921 12.509 1.00 37.25 105 ARG A N 1
ATOM 605 C CA . ARG A 1 106 ? 12.029 -12.537 13.585 1.00 32.14 105 ARG A CA 1
ATOM 606 C C . ARG A 1 106 ? 11.868 -11.547 14.736 1.00 39.64 105 ARG A C 1
ATOM 607 O O . ARG A 1 106 ? 12.248 -11.796 15.884 1.00 34.22 105 ARG A O 1
ATOM 615 N N . LEU A 1 107 ? 11.299 -10.388 14.382 1.00 36.35 106 LEU A N 1
ATOM 616 C CA . LEU A 1 107 ? 11.295 -9.249 15.289 1.00 38.20 106 LEU A CA 1
ATOM 617 C C . LEU A 1 107 ? 10.514 -9.568 16.554 1.00 39.39 106 LEU A C 1
ATOM 618 O O . LEU A 1 107 ? 9.497 -10.264 16.518 1.00 36.28 106 LEU A O 1
ATOM 623 N N . THR A 1 108 ? 11.010 -9.056 17.675 1.00 36.64 107 THR A N 1
ATOM 624 C CA . THR A 1 108 ? 10.370 -9.178 18.975 1.00 37.96 107 THR A CA 1
ATOM 625 C C . THR A 1 108 ? 10.018 -7.784 19.494 1.00 37.53 107 THR A C 1
ATOM 626 O O . THR A 1 108 ? 10.508 -6.771 18.987 1.00 35.59 107 THR A O 1
ATOM 630 N N . LEU A 1 109 ? 9.150 -7.732 20.506 1.00 38.42 108 LEU A N 1
ATOM 631 C CA . LEU A 1 109 ? 8.815 -6.446 21.115 1.00 38.05 108 LEU A CA 1
ATOM 632 C C . LEU A 1 109 ? 10.058 -5.719 21.604 1.00 33.53 108 LEU A C 1
ATOM 633 O O . LEU A 1 109 ? 10.139 -4.486 21.521 1.00 34.62 108 LEU A O 1
ATOM 638 N N . GLU A 1 110 ? 11.013 -6.457 22.157 1.00 30.65 109 GLU A N 1
ATOM 639 C CA . GLU A 1 110 ? 12.226 -5.868 22.705 1.00 31.53 109 GLU A CA 1
ATOM 640 C C . GLU A 1 110 ? 13.214 -5.461 21.626 1.00 31.29 109 GLU A C 1
ATOM 641 O O . GLU A 1 110 ? 14.314 -5.009 21.966 1.00 27.41 109 GLU A O 1
ATOM 647 N N . ASP A 1 111 ? 12.880 -5.638 20.341 1.00 30.52 110 ASP A N 1
ATOM 648 C CA . ASP A 1 111 ? 13.687 -4.983 19.318 1.00 31.69 110 ASP A CA 1
ATOM 649 C C . ASP A 1 111 ? 13.273 -3.524 19.110 1.00 31.23 110 ASP A C 1
ATOM 650 O O . ASP A 1 111 ? 13.952 -2.801 18.378 1.00 27.90 110 ASP A O 1
ATOM 655 N N . SER A 1 112 ? 12.184 -3.074 19.731 1.00 31.32 111 SER A N 1
ATOM 656 C CA . SER A 1 112 ? 11.764 -1.689 19.576 1.00 30.58 111 SER A CA 1
ATOM 657 C C . SER A 1 112 ? 12.792 -0.769 20.219 1.00 31.45 111 SER A C 1
ATOM 658 O O . SER A 1 112 ? 13.471 -1.135 21.181 1.00 29.13 111 SER A O 1
ATOM 661 N N . GLY A 1 113 ? 12.907 0.424 19.680 1.00 28.03 112 GLY A N 1
ATOM 662 C CA . GLY A 1 113 ? 13.780 1.417 20.270 1.00 27.75 112 GLY A CA 1
ATOM 663 C C . GLY A 1 113 ? 14.330 2.335 19.202 1.00 29.08 112 GLY A C 1
ATOM 664 O O . GLY A 1 113 ? 13.764 2.466 18.118 1.00 28.65 112 GLY A O 1
ATOM 665 N N . THR A 1 114 ? 15.454 2.957 19.531 1.00 26.78 113 THR A N 1
ATOM 666 C CA . THR A 1 114 ? 16.078 3.939 18.662 1.00 27.73 113 THR A CA 1
ATOM 667 C C . THR A 1 114 ? 17.314 3.319 18.031 1.00 29.46 113 THR A C 1
ATOM 668 O O . THR A 1 114 ? 18.217 2.875 18.746 1.00 29.84 113 THR A O 1
ATOM 672 N N . TYR A 1 115 ? 17.336 3.257 16.695 1.00 28.95 114 TYR A N 1
ATOM 673 C CA . TYR A 1 115 ? 18.499 2.775 15.962 1.00 28.75 114 TYR A CA 1
ATOM 674 C C . TYR A 1 115 ? 19.168 3.955 15.281 1.00 31.72 114 TYR A C 1
ATOM 675 O O . TYR A 1 115 ? 18.543 4.987 15.034 1.00 28.49 114 TYR A O 1
ATOM 684 N N . GLU A 1 116 ? 20.436 3.756 14.934 1.00 24.95 115 GLU A N 1
ATOM 685 C CA . GLU A 1 116 ? 21.348 4.842 14.642 1.00 28.66 115 GLU A CA 1
ATOM 686 C C . GLU A 1 116 ? 22.437 4.356 13.696 1.00 28.26 115 GLU A C 1
ATOM 687 O O . GLU A 1 116 ? 23.133 3.392 14.012 1.00 27.59 115 GLU A O 1
ATOM 693 N N . CYS A 1 117 ? 22.614 5.035 12.570 1.00 30.59 116 CYS A N 1
ATOM 694 C CA . CYS A 1 117 ? 23.855 4.930 11.812 1.00 31.72 116 CYS A CA 1
ATOM 695 C C . CYS A 1 117 ? 24.852 5.950 12.353 1.00 27.07 116 CYS A C 1
ATOM 696 O O . CYS A 1 117 ? 24.518 7.127 12.482 1.00 28.93 116 CYS A O 1
ATOM 699 N N . ARG A 1 118 ? 26.063 5.505 12.692 1.00 29.54 117 ARG A N 1
ATOM 700 C CA . ARG A 1 118 ? 27.116 6.408 13.146 1.00 31.93 117 ARG A CA 1
ATOM 701 C C . ARG A 1 118 ? 28.243 6.405 12.134 1.00 33.12 117 ARG A C 1
ATOM 702 O O . ARG A 1 118 ? 28.617 5.350 11.624 1.00 31.76 117 ARG A O 1
ATOM 710 N N . ALA A 1 119 ? 28.812 7.579 11.880 1.00 30.64 118 ALA A N 1
ATOM 711 C CA . ALA A 1 119 ? 29.836 7.705 10.857 1.00 30.39 118 ALA A CA 1
ATOM 712 C C . ALA A 1 119 ? 30.933 8.623 11.353 1.00 31.59 118 ALA A C 1
ATOM 713 O O . ALA A 1 119 ? 30.667 9.607 12.052 1.00 32.06 118 ALA A O 1
ATOM 715 N N . SER A 1 120 ? 32.168 8.280 11.001 1.00 32.06 119 SER A N 1
ATOM 716 C CA . SER A 1 120 ? 33.302 9.140 11.307 1.00 33.17 119 SER A CA 1
ATOM 717 C C . SER A 1 120 ? 34.460 8.799 10.392 1.00 36.95 119 SER A C 1
ATOM 718 O O . SER A 1 120 ? 34.695 7.625 10.088 1.00 34.67 119 SER A O 1
ATOM 721 N N . ASN A 1 121 ? 35.195 9.832 9.988 1.00 38.83 120 ASN A N 1
ATOM 722 C CA . ASN A 1 121 ? 36.525 9.664 9.420 1.00 44.34 120 ASN A CA 1
ATOM 723 C C . ASN A 1 121 ? 37.586 10.329 10.296 1.00 51.20 120 ASN A C 1
ATOM 724 O O . ASN A 1 121 ? 38.655 10.695 9.806 1.00 50.99 120 ASN A O 1
ATOM 729 N N . ASP A 1 122 ? 37.309 10.485 11.589 1.00 50.18 121 ASP A N 1
ATOM 730 C CA . ASP A 1 122 ? 38.302 11.012 12.520 1.00 50.90 121 ASP A CA 1
ATOM 731 C C . ASP A 1 122 ? 39.347 9.940 12.815 1.00 52.62 121 ASP A C 1
ATOM 732 O O . ASP A 1 122 ? 38.986 8.805 13.136 1.00 48.11 121 ASP A O 1
ATOM 737 N N . PRO A 1 123 ? 40.640 10.262 12.746 1.00 52.97 122 PRO A N 1
ATOM 738 C CA . PRO A 1 123 ? 41.655 9.226 13.010 1.00 51.86 122 PRO A CA 1
ATOM 739 C C . PRO A 1 123 ? 41.585 8.654 14.420 1.00 57.91 122 PRO A C 1
ATOM 740 O O . PRO A 1 123 ? 41.946 7.487 14.623 1.00 60.62 122 PRO A O 1
ATOM 744 N N . LYS A 1 124 ? 41.088 9.416 15.395 1.00 60.11 123 LYS A N 1
ATOM 745 C CA . LYS A 1 124 ? 40.969 8.949 16.772 1.00 66.42 123 LYS A CA 1
ATOM 746 C C . LYS A 1 124 ? 39.614 8.305 17.068 1.00 62.41 123 LYS A C 1
ATOM 747 O O . LYS A 1 124 ? 39.266 8.134 18.243 1.00 64.80 123 LYS A O 1
ATOM 753 N N . ARG A 1 125 ? 38.856 7.918 16.036 1.00 59.02 124 ARG A N 1
ATOM 754 C CA . ARG A 1 125 ? 37.456 7.549 16.244 1.00 53.61 124 ARG A CA 1
ATOM 755 C C . ARG A 1 125 ? 37.291 6.266 17.051 1.00 54.75 124 ARG A C 1
ATOM 756 O O . ARG A 1 125 ? 36.250 6.079 17.694 1.00 47.98 124 ARG A O 1
ATOM 764 N N . ASN A 1 126 ? 38.276 5.368 17.031 1.00 61.61 125 ASN A N 1
ATOM 765 C CA . ASN A 1 126 ? 38.174 4.114 17.772 1.00 57.81 125 ASN A CA 1
ATOM 766 C C . ASN A 1 126 ? 39.055 4.097 19.021 1.00 62.60 125 ASN A C 1
ATOM 767 O O . ASN A 1 126 ? 39.192 3.042 19.652 1.00 63.40 125 ASN A O 1
ATOM 772 N N . ASP A 1 127 ? 39.646 5.233 19.395 1.00 62.76 126 ASP A N 1
ATOM 773 C CA . ASP A 1 127 ? 40.479 5.303 20.591 1.00 66.20 126 ASP A CA 1
ATOM 774 C C . ASP A 1 127 ? 39.615 5.191 21.840 1.00 64.98 126 ASP A C 1
ATOM 775 O O . ASP A 1 127 ? 38.782 6.063 22.106 1.00 71.30 126 ASP A O 1
ATOM 780 N N . LEU A 1 128 ? 39.826 4.132 22.614 1.00 67.85 127 LEU A N 1
ATOM 781 C CA . LEU A 1 128 ? 39.045 3.876 23.822 1.00 66.82 127 LEU A CA 1
ATOM 782 C C . LEU A 1 128 ? 39.181 5.014 24.834 1.00 71.70 127 LEU A C 1
ATOM 783 O O . LEU A 1 128 ? 38.184 5.533 25.335 1.00 66.77 127 LEU A O 1
ATOM 788 N N . ASN A 1 131 ? 33.274 8.772 26.408 1.00 62.16 130 ASN A N 1
ATOM 789 C CA . ASN A 1 131 ? 32.055 9.055 25.663 1.00 56.27 130 ASN A CA 1
ATOM 790 C C . ASN A 1 131 ? 32.272 8.781 24.166 1.00 56.92 130 ASN A C 1
ATOM 791 O O . ASN A 1 131 ? 32.965 9.541 23.474 1.00 50.43 130 ASN A O 1
ATOM 796 N N . PRO A 1 132 ? 31.668 7.691 23.674 1.00 52.84 131 PRO A N 1
ATOM 797 C CA . PRO A 1 132 ? 31.979 7.222 22.310 1.00 54.42 131 PRO A CA 1
ATOM 798 C C . PRO A 1 132 ? 31.423 8.077 21.178 1.00 48.89 131 PRO A C 1
ATOM 799 O O . PRO A 1 132 ? 31.949 7.985 20.065 1.00 49.53 131 PRO A O 1
ATOM 803 N N . SER A 1 133 ? 30.385 8.885 21.389 1.00 47.45 132 SER A N 1
ATOM 804 C CA . SER A 1 133 ? 29.835 9.626 20.253 1.00 48.55 132 SER A CA 1
ATOM 805 C C . SER A 1 133 ? 30.639 10.873 19.887 1.00 45.49 132 SER A C 1
ATOM 806 O O . SER A 1 133 ? 30.264 11.561 18.929 1.00 45.56 132 SER A O 1
ATOM 809 N N . ILE A 1 134 ? 31.741 11.169 20.584 1.00 46.83 133 ILE A N 1
ATOM 810 C CA . ILE A 1 134 ? 32.323 12.511 20.497 1.00 43.62 133 ILE A CA 1
ATOM 811 C C . ILE A 1 134 ? 32.943 12.775 19.123 1.00 45.54 133 ILE A C 1
ATOM 812 O O . ILE A 1 134 ? 32.844 13.891 18.600 1.00 46.88 133 ILE A O 1
ATOM 817 N N . THR A 1 135 ? 33.555 11.772 18.493 1.00 45.20 134 THR A N 1
ATOM 818 C CA . THR A 1 135 ? 34.180 12.005 17.192 1.00 48.69 134 THR A CA 1
ATOM 819 C C . THR A 1 135 ? 33.318 11.570 16.007 1.00 45.96 134 THR A C 1
ATOM 820 O O . THR A 1 135 ? 33.776 11.687 14.860 1.00 40.97 134 THR A O 1
ATOM 824 N N . TRP A 1 136 ? 32.083 11.116 16.252 1.00 35.43 135 TRP A N 1
ATOM 825 C CA . TRP A 1 136 ? 31.169 10.586 15.248 1.00 39.98 135 TRP A CA 1
ATOM 826 C C . TRP A 1 136 ? 29.963 11.504 15.059 1.00 36.58 135 TRP A C 1
ATOM 827 O O . TRP A 1 136 ? 29.621 12.298 15.937 1.00 42.19 135 TRP A O 1
ATOM 838 N N . ILE A 1 137 ? 29.290 11.355 13.915 1.00 30.00 136 ILE A N 1
ATOM 839 C CA . ILE A 1 137 ? 27.955 11.907 13.725 1.00 30.93 136 ILE A CA 1
ATOM 840 C C . ILE A 1 137 ? 26.964 10.749 13.714 1.00 33.64 136 ILE A C 1
ATOM 841 O O . ILE A 1 137 ? 27.315 9.591 13.466 1.00 29.14 136 ILE A O 1
ATOM 846 N N . ARG A 1 138 ? 25.703 11.078 13.984 1.00 25.97 137 ARG A N 1
ATOM 847 C CA . ARG A 1 138 ? 24.658 10.095 14.182 1.00 28.20 137 ARG A CA 1
ATOM 848 C C . ARG A 1 138 ? 23.432 10.486 13.385 1.00 29.09 137 ARG A C 1
ATOM 849 O O . ARG A 1 138 ? 23.112 11.669 13.261 1.00 27.39 137 ARG A O 1
ATOM 857 N N . ALA A 1 139 ? 22.730 9.477 12.878 1.00 25.26 138 ALA A N 1
ATOM 858 C CA . ALA A 1 139 ? 21.444 9.672 12.219 1.00 27.56 138 ALA A CA 1
ATOM 859 C C . ALA A 1 139 ? 20.502 8.574 12.687 1.00 29.34 138 ALA A C 1
ATOM 860 O O . ALA A 1 139 ? 20.751 7.388 12.422 1.00 26.51 138 ALA A O 1
ATOM 862 N N . GLN A 1 140 ? 19.410 8.970 13.341 1.00 27.75 139 GLN A N 1
ATOM 863 C CA . GLN A 1 140 ? 18.588 8.050 14.118 1.00 31.69 139 GLN A CA 1
ATOM 864 C C . GLN A 1 140 ? 17.273 7.710 13.424 1.00 29.09 139 GLN A C 1
ATOM 865 O O . GLN A 1 140 ? 16.728 8.505 12.655 1.00 28.26 139 GLN A O 1
ATOM 871 N N . ALA A 1 141 ? 16.748 6.525 13.742 1.00 29.06 140 ALA A N 1
ATOM 872 C CA . ALA A 1 141 ? 15.415 6.111 13.327 1.00 28.32 140 ALA A CA 1
ATOM 873 C C . ALA A 1 141 ? 14.740 5.374 14.474 1.00 30.92 140 ALA A C 1
ATOM 874 O O . ALA A 1 141 ? 15.394 4.688 15.259 1.00 29.34 140 ALA A O 1
ATOM 876 N N . THR A 1 142 ? 13.418 5.507 14.547 1.00 28.63 141 THR A N 1
ATOM 877 C CA . THR A 1 142 ? 12.614 4.817 15.543 1.00 32.88 141 THR A CA 1
ATOM 878 C C . THR A 1 142 ? 12.069 3.531 14.930 1.00 30.77 141 THR A C 1
ATOM 879 O O . THR A 1 142 ? 11.493 3.558 13.839 1.00 31.06 141 THR A O 1
ATOM 883 N N . ILE A 1 143 ? 12.251 2.410 15.617 1.00 30.29 142 ILE A N 1
ATOM 884 C CA . ILE A 1 143 ? 11.610 1.151 15.238 1.00 32.03 142 ILE A CA 1
ATOM 885 C C . ILE A 1 143 ? 10.575 0.807 16.297 1.00 33.15 142 ILE A C 1
ATOM 886 O O . ILE A 1 143 ? 10.916 0.696 17.480 1.00 31.57 142 ILE A O 1
ATOM 891 N N . SER A 1 144 ? 9.325 0.602 15.875 1.00 33.22 143 SER A N 1
ATOM 892 C CA . SER A 1 144 ? 8.254 0.137 16.757 1.00 34.80 143 SER A CA 1
ATOM 893 C C . SER A 1 144 ? 7.789 -1.240 16.298 1.00 31.74 143 SER A C 1
ATOM 894 O O . SER A 1 144 ? 7.354 -1.398 15.153 1.00 34.90 143 SER A O 1
ATOM 897 N N . VAL A 1 145 ? 7.883 -2.235 17.176 1.00 33.85 144 VAL A N 1
ATOM 898 C CA . VAL A 1 145 ? 7.400 -3.587 16.886 1.00 34.76 144 VAL A CA 1
ATOM 899 C C . VAL A 1 145 ? 6.130 -3.807 17.692 1.00 38.07 144 VAL A C 1
ATOM 900 O O . VAL A 1 145 ? 6.144 -3.698 18.925 1.00 39.45 144 VAL A O 1
ATOM 904 N N . LEU A 1 146 ? 5.038 -4.117 17.000 1.00 34.94 145 LEU A N 1
ATOM 905 C CA . LEU A 1 146 ? 3.751 -4.395 17.626 1.00 43.73 145 LEU A CA 1
ATOM 906 C C . LEU A 1 146 ? 3.439 -5.888 17.568 1.00 43.18 145 LEU A C 1
ATOM 907 O O . LEU A 1 146 ? 3.874 -6.595 16.655 1.00 41.15 145 LEU A O 1
ATOM 912 N N . GLN A 1 147 ? 2.688 -6.365 18.562 1.00 50.11 146 GLN A N 1
ATOM 913 C CA . GLN A 1 147 ? 2.318 -7.777 18.639 1.00 58.10 146 GLN A CA 1
ATOM 914 C C . GLN A 1 147 ? 1.213 -8.093 17.646 1.00 56.47 146 GLN A C 1
ATOM 915 O O . GLN A 1 147 ? 0.202 -7.387 17.599 1.00 58.90 146 GLN A O 1
ATOM 921 N N . LYS A 1 148 ? 1.394 -9.160 16.863 1.00 61.07 147 LYS A N 1
ATOM 922 C CA . LYS A 1 148 ? 0.317 -9.621 15.993 1.00 68.02 147 LYS A CA 1
ATOM 923 C C . LYS A 1 148 ? -0.972 -9.740 16.797 1.00 68.48 147 LYS A C 1
ATOM 924 O O . LYS A 1 148 ? -1.078 -10.581 17.699 1.00 68.98 147 LYS A O 1
ATOM 930 N N . GLU A 1 149 ? -1.932 -8.866 16.487 1.00 70.74 148 GLU A N 1
ATOM 931 C CA . GLU A 1 149 ? -3.149 -8.682 17.277 1.00 74.16 148 GLU A CA 1
ATOM 932 C C . GLU A 1 149 ? -2.809 -8.302 18.718 1.00 69.30 148 GLU A C 1
ATOM 933 O O . GLU A 1 149 ? -2.771 -7.116 19.055 1.00 69.97 148 GLU A O 1
ATOM 939 N N . GLN B 1 30 ? 6.604 9.296 17.540 1.00 47.84 29 GLN B N 1
ATOM 940 C CA . GLN B 1 30 ? 6.731 7.831 17.706 1.00 51.00 29 GLN B CA 1
ATOM 941 C C . GLN B 1 30 ? 6.897 7.206 16.320 1.00 50.88 29 GLN B C 1
ATOM 942 O O . GLN B 1 30 ? 7.107 5.989 16.251 1.00 52.80 29 GLN B O 1
ATOM 948 N N . ASN B 1 31 ? 6.830 8.026 15.270 1.00 49.46 30 ASN B N 1
ATOM 949 C CA . ASN B 1 31 ? 6.907 7.501 13.883 1.00 40.75 30 ASN B CA 1
ATOM 950 C C . ASN B 1 31 ? 7.582 8.518 12.961 1.00 35.74 30 ASN B C 1
ATOM 951 O O . ASN B 1 31 ? 7.693 8.228 11.774 1.00 34.95 30 ASN B O 1
ATOM 956 N N . ALA B 1 32 ? 7.974 9.679 13.478 1.00 33.21 31 ALA B N 1
ATOM 957 C CA . ALA B 1 32 ? 8.745 10.586 12.641 1.00 33.87 31 ALA B CA 1
ATOM 958 C C . ALA B 1 32 ? 9.991 9.878 12.142 1.00 32.51 31 ALA B C 1
ATOM 959 O O . ALA B 1 32 ? 10.625 9.126 12.889 1.00 24.68 31 ALA B O 1
ATOM 961 N N . GLY B 1 33 ? 10.334 10.113 10.867 1.00 30.49 32 GLY B N 1
ATOM 962 C CA . GLY B 1 33 ? 11.597 9.653 10.329 1.00 26.22 32 GLY B CA 1
ATOM 963 C C . GLY B 1 33 ? 12.197 10.696 9.405 1.00 31.71 32 GLY B C 1
ATOM 964 O O . GLY B 1 33 ? 11.491 11.534 8.841 1.00 29.26 32 GLY B O 1
ATOM 965 N N . PHE B 1 34 ? 13.521 10.622 9.245 1.00 25.50 33 PHE B N 1
ATOM 966 C CA . PHE B 1 34 ? 14.242 11.541 8.369 1.00 27.59 33 PHE B CA 1
ATOM 967 C C . PHE B 1 34 ? 14.193 11.044 6.927 1.00 30.58 33 PHE B C 1
ATOM 968 O O . PHE B 1 34 ? 14.638 9.933 6.635 1.00 32.11 33 PHE B O 1
ATOM 976 N N . VAL B 1 35 ? 13.653 11.860 6.027 1.00 32.22 34 VAL B N 1
ATOM 977 C CA . VAL B 1 35 ? 13.806 11.610 4.597 1.00 29.97 34 VAL B CA 1
ATOM 978 C C . VAL B 1 35 ? 15.102 12.211 4.078 1.00 38.06 34 VAL B C 1
ATOM 979 O O . VAL B 1 35 ? 15.804 11.593 3.279 1.00 38.34 34 VAL B O 1
ATOM 983 N N . LYS B 1 36 ? 15.437 13.422 4.514 1.00 34.82 35 LYS B N 1
ATOM 984 C CA . LYS B 1 36 ? 16.697 14.047 4.147 1.00 35.87 35 LYS B CA 1
ATOM 985 C C . LYS B 1 36 ? 17.283 14.684 5.388 1.00 35.02 35 LYS B C 1
ATOM 986 O O . LYS B 1 36 ? 16.619 15.484 6.053 1.00 36.94 35 LYS B O 1
ATOM 992 N N . SER B 1 37 ? 18.488 14.323 5.698 1.00 34.43 36 SER B N 1
ATOM 993 C CA . SER B 1 37 ? 19.135 14.799 6.902 1.00 34.93 36 SER B CA 1
ATOM 994 C C . SER B 1 37 ? 20.150 15.886 6.560 1.00 31.14 36 SER B C 1
ATOM 995 O O . SER B 1 37 ? 20.582 16.012 5.413 1.00 32.51 36 SER B O 1
ATOM 998 N N . PRO B 1 38 ? 20.532 16.724 7.516 1.00 29.90 37 PRO B N 1
ATOM 999 C CA . PRO B 1 38 ? 21.524 17.764 7.207 1.00 32.86 37 PRO B CA 1
ATOM 1000 C C . PRO B 1 38 ? 22.876 17.173 6.811 1.00 32.72 37 PRO B C 1
ATOM 1001 O O . PRO B 1 38 ? 23.273 16.089 7.249 1.00 33.98 37 PRO B O 1
ATOM 1005 N N . MET B 1 39 ? 23.581 17.901 5.953 1.00 33.47 38 MET B N 1
ATOM 1006 C CA . MET B 1 39 ? 24.825 17.446 5.345 1.00 32.91 38 MET B CA 1
ATOM 1007 C C . MET B 1 39 ? 26.001 18.251 5.878 1.00 32.15 38 MET B C 1
ATOM 1008 O O . MET B 1 39 ? 25.984 19.479 5.805 1.00 32.99 38 MET B O 1
ATOM 1013 N N . SER B 1 40 ? 27.036 17.562 6.369 1.00 33.12 39 SER B N 1
ATOM 1014 C CA . SER B 1 40 ? 28.251 18.222 6.856 1.00 31.55 39 SER B CA 1
ATOM 1015 C C . SER B 1 40 ? 28.886 19.111 5.781 1.00 39.55 39 SER B C 1
ATOM 1016 O O . SER B 1 40 ? 28.701 18.899 4.579 1.00 35.96 39 SER B O 1
ATOM 1019 N N . GLU B 1 41 ? 29.682 20.094 6.222 1.00 34.86 40 GLU B N 1
ATOM 1020 C CA . GLU B 1 41 ? 30.219 21.063 5.268 1.00 35.98 40 GLU B CA 1
ATOM 1021 C C . GLU B 1 41 ? 31.396 21.830 5.872 1.00 38.97 40 GLU B C 1
ATOM 1022 O O . GLU B 1 41 ? 31.463 22.039 7.088 1.00 34.85 40 GLU B O 1
ATOM 1028 N N . THR B 1 42 ? 32.316 22.264 5.008 1.00 40.89 41 THR B N 1
ATOM 1029 C CA . THR B 1 42 ? 33.426 23.135 5.394 1.00 38.41 41 THR B CA 1
ATOM 1030 C C . THR B 1 42 ? 33.233 24.509 4.760 1.00 41.79 41 THR B C 1
ATOM 1031 O O . THR B 1 42 ? 32.933 24.608 3.564 1.00 42.05 41 THR B O 1
ATOM 1035 N N . LYS B 1 43 ? 33.405 25.565 5.559 1.00 37.92 42 LYS B N 1
ATOM 1036 C CA . LYS B 1 43 ? 33.191 26.937 5.113 1.00 38.12 42 LYS B CA 1
ATOM 1037 C C . LYS B 1 43 ? 34.348 27.833 5.550 1.00 40.47 42 LYS B C 1
ATOM 1038 O O . LYS B 1 43 ? 35.142 27.485 6.426 1.00 37.74 42 LYS B O 1
ATOM 1044 N N . LEU B 1 44 ? 34.412 29.011 4.938 1.00 45.57 43 LEU B N 1
ATOM 1045 C CA . LEU B 1 44 ? 35.371 30.055 5.282 1.00 46.36 43 LEU B CA 1
ATOM 1046 C C . LEU B 1 44 ? 34.703 31.122 6.135 1.00 43.14 43 LEU B C 1
ATOM 1047 O O . LEU B 1 44 ? 33.497 31.355 6.021 1.00 44.51 43 LEU B O 1
ATOM 1052 N N . THR B 1 45 ? 35.498 31.788 6.981 1.00 43.09 44 THR B N 1
ATOM 1053 C CA . THR B 1 45 ? 34.963 32.908 7.750 1.00 40.64 44 THR B CA 1
ATOM 1054 C C . THR B 1 45 ? 34.351 33.938 6.811 1.00 44.75 44 THR B C 1
ATOM 1055 O O . THR B 1 45 ? 34.904 34.243 5.751 1.00 43.06 44 THR B O 1
ATOM 1059 N N . GLY B 1 46 ? 33.185 34.455 7.193 1.00 39.53 45 GLY B N 1
ATOM 1060 C CA . GLY B 1 46 ? 32.491 35.460 6.430 1.00 39.09 45 GLY B CA 1
ATOM 1061 C C . GLY B 1 46 ? 31.415 34.929 5.509 1.00 40.09 45 GLY B C 1
ATOM 1062 O O . GLY B 1 46 ? 30.496 35.680 5.157 1.00 41.56 45 GLY B O 1
ATOM 1063 N N . ASP B 1 47 ? 31.495 33.657 5.126 1.00 41.51 46 ASP B N 1
ATOM 1064 C CA . ASP B 1 47 ? 30.527 33.056 4.222 1.00 37.67 46 ASP B CA 1
ATOM 1065 C C . ASP B 1 47 ? 29.259 32.719 5.009 1.00 41.45 46 ASP B C 1
ATOM 1066 O O . ASP B 1 47 ? 29.096 33.100 6.172 1.00 39.70 46 ASP B O 1
ATOM 1071 N N . ALA B 1 48 ? 28.341 32.005 4.373 1.00 41.65 47 ALA B N 1
ATOM 1072 C CA . ALA B 1 48 ? 27.124 31.525 5.007 1.00 39.74 47 ALA B CA 1
ATOM 1073 C C . ALA B 1 48 ? 26.938 30.052 4.672 1.00 44.96 47 ALA B C 1
ATOM 1074 O O . ALA B 1 48 ? 27.400 29.572 3.632 1.00 42.30 47 ALA B O 1
ATOM 1076 N N . PHE B 1 49 ? 26.263 29.327 5.556 1.00 38.71 48 PHE B N 1
ATOM 1077 C CA . PHE B 1 49 ? 25.845 27.980 5.213 1.00 38.04 48 PHE B CA 1
ATOM 1078 C C . PHE B 1 49 ? 24.337 27.876 5.384 1.00 36.25 48 PHE B C 1
ATOM 1079 O O . PHE B 1 49 ? 23.702 28.721 6.023 1.00 40.13 48 PHE B O 1
ATOM 1087 N N . GLU B 1 50 ? 23.770 26.831 4.788 1.00 37.17 49 GLU B N 1
ATOM 1088 C CA . GLU B 1 50 ? 22.375 26.458 4.992 1.00 37.17 49 GLU B CA 1
ATOM 1089 C C . GLU B 1 50 ? 22.313 24.951 5.158 1.00 38.79 49 GLU B C 1
ATOM 1090 O O . GLU B 1 50 ? 22.842 24.218 4.321 1.00 41.05 49 GLU B O 1
ATOM 1096 N N . LEU B 1 51 ? 21.685 24.490 6.232 1.00 37.19 50 LEU B N 1
ATOM 1097 C CA . LEU B 1 51 ? 21.415 23.076 6.416 1.00 31.88 50 LEU B CA 1
ATOM 1098 C C . LEU B 1 51 ? 19.933 22.818 6.196 1.00 33.81 50 LEU B C 1
ATOM 1099 O O . LEU B 1 51 ? 19.092 23.687 6.436 1.00 35.62 50 LEU B O 1
ATOM 1104 N N . TYR B 1 52 ? 19.622 21.612 5.742 1.00 32.36 51 TYR B N 1
ATOM 1105 C CA . TYR B 1 52 ? 18.281 21.260 5.305 1.00 33.15 51 TYR B CA 1
ATOM 1106 C C . TYR B 1 52 ? 17.859 19.971 5.992 1.00 34.89 51 TYR B C 1
ATOM 1107 O O . TYR B 1 52 ? 18.664 19.048 6.160 1.00 32.10 51 TYR B O 1
ATOM 1116 N N . CYS B 1 53 ? 16.595 19.918 6.390 1.00 32.61 52 CYS B N 1
ATOM 1117 C CA . CYS B 1 53 ? 16.062 18.777 7.117 1.00 31.32 52 CYS B CA 1
ATOM 1118 C C . CYS B 1 53 ? 14.641 18.517 6.644 1.00 35.98 52 CYS B C 1
ATOM 1119 O O . CYS B 1 53 ? 13.842 19.456 6.545 1.00 30.14 52 CYS B O 1
ATOM 1122 N N . ASP B 1 54 ? 14.328 17.258 6.342 1.00 35.94 53 ASP B N 1
ATOM 1123 C CA . ASP B 1 54 ? 13.058 16.892 5.717 1.00 37.59 53 ASP B CA 1
ATOM 1124 C C . ASP B 1 54 ? 12.572 15.621 6.396 1.00 32.17 53 ASP B C 1
ATOM 1125 O O . ASP B 1 54 ? 13.309 14.632 6.436 1.00 33.24 53 ASP B O 1
ATOM 1130 N N . VAL B 1 55 ? 11.357 15.634 6.942 1.00 29.15 54 VAL B N 1
ATOM 1131 C CA . VAL B 1 55 ? 10.916 14.551 7.815 1.00 30.54 54 VAL B CA 1
ATOM 1132 C C . VAL B 1 55 ? 9.481 14.155 7.476 1.00 35.62 54 VAL B C 1
ATOM 1133 O O . VAL B 1 55 ? 8.643 15.010 7.156 1.00 34.55 54 VAL B O 1
ATOM 1137 N N . VAL B 1 56 ? 9.191 12.855 7.571 1.00 29.48 55 VAL B N 1
ATOM 1138 C CA . VAL B 1 56 ? 7.832 12.345 7.425 1.00 28.66 55 VAL B CA 1
ATOM 1139 C C . VAL B 1 56 ? 7.359 11.821 8.770 1.00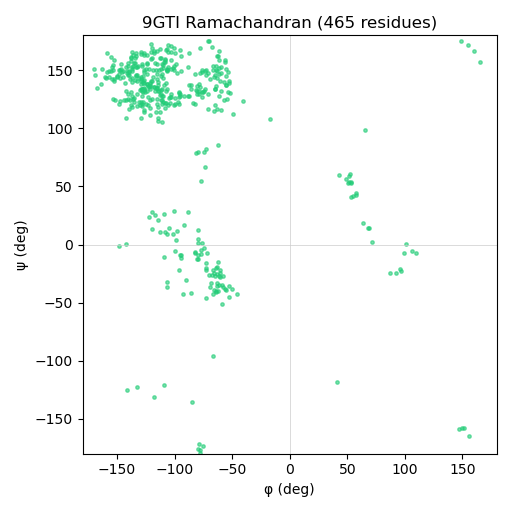 32.90 55 VAL B C 1
ATOM 1140 O O . VAL B 1 56 ? 8.150 11.508 9.664 1.00 32.65 55 VAL B O 1
ATOM 1144 N N . GLY B 1 57 ? 6.042 11.706 8.895 1.00 31.88 56 GLY B N 1
ATOM 1145 C CA . GLY B 1 57 ? 5.399 11.120 10.050 1.00 36.80 56 GLY B CA 1
ATOM 1146 C C . GLY B 1 57 ? 3.923 11.462 10.048 1.00 38.75 56 GLY B C 1
ATOM 1147 O O . GLY B 1 57 ? 3.516 12.451 9.436 1.00 38.32 56 GLY B O 1
ATOM 1148 N N . SER B 1 58 ? 3.112 10.660 10.730 1.00 38.74 57 SER B N 1
ATOM 1149 C CA . SER B 1 58 ? 1.694 10.949 10.911 1.00 36.49 57 SER B CA 1
ATOM 1150 C C . SER B 1 58 ? 1.413 10.900 12.405 1.00 36.97 57 SER B C 1
ATOM 1151 O O . SER B 1 58 ? 1.555 9.829 13.023 1.00 34.25 57 SER B O 1
ATOM 1154 N N . PRO B 1 59 ? 1.026 12.009 13.027 1.00 34.65 58 PRO B N 1
ATOM 1155 C CA . PRO B 1 59 ? 0.845 13.335 12.422 1.00 39.37 58 PRO B CA 1
ATOM 1156 C C . PRO B 1 59 ? 2.178 13.990 12.044 1.00 38.18 58 PRO B C 1
ATOM 1157 O O . PRO B 1 59 ? 3.255 13.451 12.324 1.00 31.92 58 PRO B O 1
ATOM 1161 N N . THR B 1 60 ? 2.110 15.146 11.396 1.00 35.60 59 THR B N 1
ATOM 1162 C CA . THR B 1 60 ? 3.299 15.854 10.934 1.00 40.66 59 THR B CA 1
ATOM 1163 C C . THR B 1 60 ? 4.246 16.135 12.095 1.00 33.52 59 THR B C 1
ATOM 1164 O O . THR B 1 60 ? 3.827 16.743 13.092 1.00 34.28 59 THR B O 1
ATOM 1168 N N . PRO B 1 61 ? 5.506 15.708 12.020 1.00 34.59 60 PRO B N 1
ATOM 1169 C CA . PRO B 1 61 ? 6.450 15.958 13.121 1.00 31.11 60 PRO B CA 1
ATOM 1170 C C . PRO B 1 61 ? 6.885 17.412 13.204 1.00 29.07 60 PRO B C 1
ATOM 1171 O O . PRO B 1 61 ? 7.034 18.108 12.196 1.00 32.33 60 PRO B O 1
ATOM 1175 N N . GLU B 1 62 ? 7.100 17.859 14.436 1.00 29.03 61 GLU B N 1
ATOM 1176 C CA . GLU B 1 62 ? 7.799 19.106 14.693 1.00 29.77 61 GLU B CA 1
ATOM 1177 C C . GLU B 1 62 ? 9.293 18.951 14.414 1.00 31.37 61 GLU B C 1
ATOM 1178 O O . GLU B 1 62 ? 9.862 17.867 14.576 1.00 29.53 61 GLU B O 1
ATOM 1184 N N . ILE B 1 63 ? 9.938 20.051 14.013 1.00 28.68 62 ILE B N 1
ATOM 1185 C CA . ILE B 1 63 ? 11.381 20.083 13.772 1.00 30.09 62 ILE B CA 1
ATOM 1186 C C . ILE B 1 63 ? 12.015 21.098 14.703 1.00 28.79 62 ILE B C 1
ATOM 1187 O O . ILE B 1 63 ? 11.463 22.183 14.916 1.00 32.81 62 ILE B O 1
ATOM 1192 N N . GLN B 1 64 ? 13.190 20.758 15.231 1.00 25.38 63 GLN B N 1
ATOM 1193 C CA . GLN B 1 64 ? 14.032 21.700 15.955 1.00 28.02 63 GLN B CA 1
ATOM 1194 C C . GLN B 1 64 ? 15.471 21.542 15.489 1.00 29.57 63 GLN B C 1
ATOM 1195 O O . GLN B 1 64 ? 15.869 20.483 15.002 1.00 31.06 63 GLN B O 1
ATOM 1201 N N . TRP B 1 65 ? 16.258 22.602 15.667 1.00 26.68 64 TRP B N 1
ATOM 1202 C CA . TRP B 1 65 ? 17.684 22.601 15.372 1.00 29.07 64 TRP B CA 1
ATOM 1203 C C . TRP B 1 65 ? 18.480 22.791 16.659 1.00 31.54 64 TRP B C 1
ATOM 1204 O O . TRP B 1 65 ? 18.169 23.681 17.455 1.00 30.62 64 TRP B O 1
ATOM 1215 N N . TRP B 1 66 ? 19.538 21.982 16.832 1.00 25.07 65 TRP B N 1
ATOM 1216 C CA . TRP B 1 66 ? 20.377 22.014 18.023 1.00 30.26 65 TRP B CA 1
ATOM 1217 C C . TRP B 1 66 ? 21.839 22.010 17.603 1.00 27.61 65 TRP B C 1
ATOM 1218 O O . TRP B 1 66 ? 22.176 21.693 16.463 1.00 30.98 65 TRP B O 1
ATOM 1229 N N . TYR B 1 67 ? 22.708 22.401 18.532 1.00 31.64 66 TYR B N 1
ATOM 1230 C CA . TYR B 1 67 ? 24.117 22.620 18.219 1.00 28.11 66 TYR B CA 1
ATOM 1231 C C . TYR B 1 67 ? 24.951 22.262 19.440 1.00 27.37 66 TYR B C 1
ATOM 1232 O O . TYR B 1 67 ? 24.495 22.426 20.570 1.00 29.23 66 TYR B O 1
ATOM 1241 N N . ALA B 1 68 ? 26.188 21.803 19.205 1.00 26.56 67 ALA B N 1
ATOM 1242 C CA . ALA B 1 68 ? 27.169 21.605 20.267 1.00 30.80 67 ALA B CA 1
ATOM 1243 C C . ALA B 1 68 ? 28.575 21.742 19.689 1.00 28.42 67 ALA B C 1
ATOM 1244 O O . ALA B 1 68 ? 28.828 21.326 18.551 1.00 29.75 67 ALA B O 1
ATOM 1246 N N . GLU B 1 69 ? 29.482 22.341 20.464 1.00 28.23 68 GLU B N 1
ATOM 1247 C CA . GLU B 1 69 ? 30.886 22.396 20.042 1.00 31.28 68 GLU B CA 1
ATOM 1248 C C . GLU B 1 69 ? 31.487 21.003 20.008 1.00 28.31 68 GLU B C 1
ATOM 1249 O O . GLU B 1 69 ? 32.271 20.674 19.113 1.00 32.71 68 GLU B O 1
ATOM 1255 N N . VAL B 1 70 ? 31.126 20.181 20.981 1.00 29.86 69 VAL B N 1
ATOM 1256 C CA . VAL B 1 70 ? 31.594 18.811 21.123 1.00 30.64 69 VAL B CA 1
ATOM 1257 C C . VAL B 1 70 ? 30.357 17.931 21.161 1.00 31.49 69 VAL B C 1
ATOM 1258 O O . VAL B 1 70 ? 29.375 18.280 21.820 1.00 31.05 69 VAL B O 1
ATOM 1262 N N . ASN B 1 71 ? 30.404 16.790 20.463 1.00 33.87 70 ASN B N 1
ATOM 1263 C CA . ASN B 1 71 ? 29.215 15.966 20.244 1.00 33.09 70 ASN B CA 1
ATOM 1264 C C . ASN B 1 71 ? 28.972 15.107 21.476 1.00 32.68 70 ASN B C 1
ATOM 1265 O O . ASN B 1 71 ? 29.275 13.913 21.515 1.00 32.33 70 ASN B O 1
ATOM 1270 N N . ARG B 1 72 ? 28.397 15.738 22.494 1.00 32.44 71 ARG B N 1
ATOM 1271 C CA . ARG B 1 72 ? 28.057 15.084 23.752 1.00 35.26 71 ARG B CA 1
ATOM 1272 C C . ARG B 1 72 ? 26.821 15.782 24.292 1.00 30.95 71 ARG B C 1
ATOM 1273 O O . ARG B 1 72 ? 26.638 16.983 24.080 1.00 32.04 71 ARG B O 1
ATOM 1281 N N . ALA B 1 73 ? 25.953 15.031 24.978 1.00 29.63 72 ALA B N 1
ATOM 1282 C CA . ALA B 1 73 ? 24.642 15.609 25.287 1.00 34.79 72 ALA B CA 1
ATOM 1283 C C . ALA B 1 73 ? 24.747 16.816 26.229 1.00 33.74 72 ALA B C 1
ATOM 1284 O O . ALA B 1 73 ? 23.892 17.711 26.195 1.00 34.89 72 ALA B O 1
ATOM 1286 N N . GLU B 1 74 ? 25.796 16.867 27.052 1.00 30.64 73 GLU B N 1
ATOM 1287 C CA . GLU B 1 74 ? 25.996 17.977 27.985 1.00 30.22 73 GLU B CA 1
ATOM 1288 C C . GLU B 1 74 ? 26.129 19.321 27.271 1.00 32.97 73 GLU B C 1
ATOM 1289 O O . GLU B 1 74 ? 25.789 20.363 27.842 1.00 33.77 73 GLU B O 1
ATOM 1295 N N . SER B 1 75 ? 26.608 19.328 26.026 1.00 31.00 74 SER B N 1
ATOM 1296 C CA . SER B 1 75 ? 26.897 20.573 25.325 1.00 32.37 74 SER B CA 1
ATOM 1297 C C . SER B 1 75 ? 25.810 21.011 24.347 1.00 34.05 74 SER B C 1
ATOM 1298 O O . SER B 1 75 ? 25.932 22.093 23.766 1.00 30.69 74 SER B O 1
ATOM 1301 N N . PHE B 1 76 ? 24.777 20.205 24.120 1.00 27.76 75 PHE B N 1
ATOM 1302 C CA . PHE B 1 76 ? 23.799 20.544 23.100 1.00 27.91 75 PHE B CA 1
ATOM 1303 C C . PHE B 1 76 ? 22.808 21.559 23.636 1.00 31.22 75 PHE B C 1
ATOM 1304 O O . PHE B 1 76 ? 22.359 21.463 24.786 1.00 28.15 75 PHE B O 1
ATOM 1312 N N . ARG B 1 77 ? 22.508 22.559 22.803 1.00 28.91 76 ARG B N 1
ATOM 1313 C CA . ARG B 1 77 ? 21.527 23.589 23.119 1.00 27.99 76 ARG B CA 1
ATOM 1314 C C . ARG B 1 77 ? 20.724 23.922 21.866 1.00 30.71 76 ARG B C 1
ATOM 1315 O O . ARG B 1 77 ? 21.199 23.777 20.735 1.00 25.94 76 ARG B O 1
ATOM 1323 N N . GLN B 1 78 ? 19.502 24.392 22.072 1.00 29.90 77 GLN B N 1
ATOM 1324 C CA . GLN B 1 78 ? 18.624 24.650 20.937 1.00 34.03 77 GLN B CA 1
ATOM 1325 C C . GLN B 1 78 ? 18.954 25.994 20.295 1.00 35.61 77 GLN B C 1
ATOM 1326 O O . GLN B 1 78 ? 19.068 27.011 20.985 1.00 33.15 77 GLN B O 1
ATOM 1332 N N . LEU B 1 79 ? 19.125 25.992 18.975 1.00 31.21 78 LEU B N 1
ATOM 1333 C CA . LEU B 1 79 ? 19.239 27.225 18.224 1.00 35.43 78 LEU B CA 1
ATOM 1334 C C . LEU B 1 79 ? 17.836 27.697 17.844 1.00 34.76 78 LEU B C 1
ATOM 1335 O O . LEU B 1 79 ? 16.862 26.950 17.947 1.00 36.45 78 LEU B O 1
ATOM 1340 N N . TRP B 1 80 ? 17.728 28.961 17.433 1.00 32.96 79 TRP B N 1
ATOM 1341 C CA . TRP B 1 80 ? 16.417 29.522 17.109 1.00 36.54 79 TRP B CA 1
ATOM 1342 C C . TRP B 1 80 ? 16.599 30.720 16.195 1.00 37.24 79 TRP B C 1
ATOM 1343 O O . TRP B 1 80 ? 17.689 31.283 16.072 1.00 36.62 79 TRP B O 1
ATOM 1354 N N . ASP B 1 81 ? 15.494 31.113 15.584 1.00 34.20 80 ASP B N 1
ATOM 1355 C CA . ASP B 1 81 ? 15.463 32.180 14.595 1.00 36.76 80 ASP B CA 1
ATOM 1356 C C . ASP B 1 81 ? 15.808 33.508 15.261 1.00 37.83 80 ASP B C 1
ATOM 1357 O O . ASP B 1 81 ? 15.073 33.983 16.132 1.00 38.13 80 ASP B O 1
ATOM 1362 N N . GLY B 1 82 ? 16.935 34.097 14.868 1.00 39.67 81 GLY B N 1
ATOM 1363 C CA . GLY B 1 82 ? 17.436 35.316 15.471 1.00 40.37 81 GLY B CA 1
ATOM 1364 C C . GLY B 1 82 ? 18.688 35.135 16.304 1.00 44.59 81 GLY B C 1
ATOM 1365 O O . GLY B 1 82 ? 19.279 36.140 16.724 1.00 35.45 81 GLY B O 1
ATOM 1366 N N . ALA B 1 83 ? 19.123 33.896 16.536 1.00 39.91 82 ALA B N 1
ATOM 1367 C CA . ALA B 1 83 ? 20.250 33.629 17.422 1.00 40.00 82 ALA B CA 1
ATOM 1368 C C . ALA B 1 83 ? 21.542 34.250 16.890 1.00 36.66 82 ALA B C 1
ATOM 1369 O O . ALA B 1 83 ? 21.672 34.570 15.706 1.00 32.37 82 ALA B O 1
ATOM 1371 N N . ARG B 1 84 ? 22.517 34.385 17.792 1.00 32.48 83 ARG B N 1
ATOM 1372 C CA . ARG B 1 84 ? 23.844 34.908 17.475 1.00 35.30 83 ARG B CA 1
ATOM 1373 C C . ARG B 1 84 ? 23.746 36.254 16.750 1.00 37.58 83 ARG B C 1
ATOM 1374 O O . ARG B 1 84 ? 24.165 36.422 15.601 1.00 34.89 83 ARG B O 1
ATOM 1382 N N . LYS B 1 85 ? 23.142 37.214 17.450 1.00 43.29 84 LYS B N 1
ATOM 1383 C CA . LYS B 1 85 ? 22.996 38.578 16.944 1.00 44.77 84 LYS B CA 1
ATOM 1384 C C . LYS B 1 85 ? 22.342 38.572 15.567 1.00 42.88 84 LYS B C 1
ATOM 1385 O O . LYS B 1 85 ? 22.740 39.299 14.657 1.00 38.41 84 LYS B O 1
ATOM 1391 N N . ARG B 1 86 ? 21.336 37.713 15.416 1.00 39.26 85 ARG B N 1
ATOM 1392 C CA . ARG B 1 86 ? 20.507 37.597 14.218 1.00 41.56 85 ARG B CA 1
ATOM 1393 C C . ARG B 1 86 ? 21.273 37.058 13.016 1.00 36.69 85 ARG B C 1
ATOM 1394 O O . ARG B 1 86 ? 20.776 37.120 11.888 1.00 36.84 85 ARG B O 1
ATOM 1402 N N . ARG B 1 87 ? 22.466 36.493 13.227 1.00 37.82 86 ARG B N 1
ATOM 1403 C CA . ARG B 1 87 ? 23.116 35.744 12.158 1.00 39.92 86 ARG B CA 1
ATOM 1404 C C . ARG B 1 87 ? 22.431 34.399 11.895 1.00 39.81 86 ARG B C 1
ATOM 1405 O O . ARG B 1 87 ? 22.650 33.802 10.836 1.00 36.16 86 ARG B O 1
ATOM 1413 N N . VAL B 1 88 ? 21.600 33.920 12.815 1.00 36.24 87 VAL B N 1
ATOM 1414 C CA . VAL B 1 88 ? 20.946 32.616 12.687 1.00 39.17 87 VAL B CA 1
ATOM 1415 C C . VAL B 1 88 ? 19.495 32.841 12.291 1.00 35.80 87 VAL B C 1
ATOM 1416 O O . VAL B 1 88 ? 18.746 33.498 13.021 1.00 36.21 87 VAL B O 1
ATOM 1420 N N . THR B 1 89 ? 19.083 32.284 11.151 1.00 32.24 88 THR B N 1
ATOM 1421 C CA . THR B 1 89 ? 17.669 32.211 10.825 1.00 31.98 88 THR B CA 1
ATOM 1422 C C . THR B 1 89 ? 17.231 30.758 10.691 1.00 32.08 88 THR B C 1
ATOM 1423 O O . THR B 1 89 ? 18.011 29.893 10.291 1.00 36.14 88 THR B O 1
ATOM 1427 N N . VAL B 1 90 ? 15.958 30.513 11.009 1.00 36.79 89 VAL B N 1
ATOM 1428 C CA . VAL B 1 90 ? 15.316 29.207 10.884 1.00 35.04 89 VAL B CA 1
ATOM 1429 C C . VAL B 1 90 ? 14.002 29.406 10.148 1.00 39.72 89 VAL B C 1
ATOM 1430 O O . VAL B 1 90 ? 13.151 30.187 10.593 1.00 43.35 89 VAL B O 1
ATOM 1434 N N . ASN B 1 91 ? 13.835 28.714 9.027 1.00 35.40 90 ASN B N 1
ATOM 1435 C CA . ASN B 1 91 ? 12.596 28.747 8.258 1.00 36.34 90 ASN B CA 1
ATOM 1436 C C . ASN B 1 91 ? 12.059 27.324 8.164 1.00 35.14 90 ASN B C 1
ATOM 1437 O O . ASN B 1 91 ? 12.712 26.448 7.593 1.00 35.71 90 ASN B O 1
ATOM 1442 N N . THR B 1 92 ? 10.885 27.097 8.724 1.00 37.00 91 THR B N 1
ATOM 1443 C CA . THR B 1 92 ? 10.288 25.775 8.811 1.00 36.60 91 THR B CA 1
ATOM 1444 C C . THR B 1 92 ? 8.893 25.845 8.221 1.00 39.89 91 THR B C 1
ATOM 1445 O O . THR B 1 92 ? 8.192 26.841 8.408 1.00 40.90 91 THR B O 1
ATOM 1449 N N . ALA B 1 93 ? 8.499 24.801 7.495 1.00 34.65 92 ALA B N 1
ATOM 1450 C CA . ALA B 1 93 ? 7.152 24.693 6.956 1.00 37.05 92 ALA B CA 1
ATOM 1451 C C . ALA B 1 93 ? 6.601 23.307 7.252 1.00 34.55 92 ALA B C 1
ATOM 1452 O O . ALA B 1 93 ? 7.321 22.309 7.155 1.00 35.89 92 ALA B O 1
ATOM 1454 N N . TYR B 1 94 ? 5.317 23.255 7.596 1.00 35.96 93 TYR B N 1
ATOM 1455 C CA . TYR B 1 94 ? 4.644 22.025 7.985 1.00 31.44 93 TYR B CA 1
ATOM 1456 C C . TYR B 1 94 ? 3.476 21.780 7.046 1.00 42.92 93 TYR B C 1
ATOM 1457 O O . TYR B 1 94 ? 2.597 22.635 6.909 1.00 42.12 93 TYR B O 1
ATOM 1466 N N . GLY B 1 95 ? 3.461 20.618 6.411 1.00 41.02 94 GLY B N 1
ATOM 1467 C CA . GLY B 1 95 ? 2.286 20.176 5.698 1.00 39.71 94 GLY B CA 1
ATOM 1468 C C . GLY B 1 95 ? 2.013 18.745 6.078 1.00 40.07 94 GLY B C 1
ATOM 1469 O O . GLY B 1 95 ? 1.853 18.424 7.262 1.00 39.97 94 GLY B O 1
ATOM 1470 N N . SER B 1 96 ? 1.973 17.864 5.087 1.00 35.73 95 SER B N 1
ATOM 1471 C CA . SER B 1 96 ? 2.073 16.450 5.409 1.00 44.22 95 SER B CA 1
ATOM 1472 C C . SER B 1 96 ? 3.468 16.114 5.930 1.00 43.77 95 SER B C 1
ATOM 1473 O O . SER B 1 96 ? 3.617 15.257 6.810 1.00 43.02 95 SER B O 1
ATOM 1476 N N . ASN B 1 97 ? 4.489 16.801 5.429 1.00 40.37 96 ASN B N 1
ATOM 1477 C CA . ASN B 1 97 ? 5.860 16.660 5.892 1.00 38.00 96 ASN B CA 1
ATOM 1478 C C . ASN B 1 97 ? 6.285 17.881 6.686 1.00 42.27 96 ASN B C 1
ATOM 1479 O O . ASN B 1 97 ? 5.628 18.926 6.686 1.00 40.32 96 ASN B O 1
ATOM 1484 N N . GLY B 1 98 ? 7.413 17.729 7.368 1.00 37.12 97 GLY B N 1
ATOM 1485 C CA . GLY B 1 98 ? 8.125 18.841 7.958 1.00 35.63 97 GLY B CA 1
ATOM 1486 C C . GLY B 1 98 ? 9.372 19.101 7.134 1.00 32.57 97 GLY B C 1
ATOM 1487 O O . GLY B 1 98 ? 10.091 18.166 6.769 1.00 34.78 97 GLY B O 1
ATOM 1488 N N . VAL B 1 99 ? 9.604 20.372 6.829 1.00 34.00 98 VAL B N 1
ATOM 1489 C CA . VAL B 1 99 ? 10.754 20.798 6.036 1.00 35.01 98 VAL B CA 1
ATOM 1490 C C . VAL B 1 99 ? 11.321 22.056 6.673 1.00 36.01 98 VAL B C 1
ATOM 1491 O O . VAL B 1 99 ? 10.569 22.990 6.966 1.00 33.49 98 VAL B O 1
ATOM 1495 N N . SER B 1 100 ? 12.634 22.097 6.890 1.00 36.18 99 SER B N 1
ATOM 1496 C CA . SER B 1 100 ? 13.207 23.251 7.578 1.00 33.00 99 SER B CA 1
ATOM 1497 C C . SER B 1 100 ? 14.600 23.556 7.044 1.00 34.84 99 SER B C 1
ATOM 1498 O O . SER B 1 100 ? 15.325 22.659 6.605 1.00 31.34 99 SER B O 1
ATOM 1501 N N . VAL B 1 101 ? 14.982 24.835 7.097 1.00 31.99 100 VAL B N 1
ATOM 1502 C CA . VAL B 1 101 ? 16.341 25.240 6.754 1.00 35.30 100 VAL B CA 1
ATOM 1503 C C . VAL B 1 101 ? 16.914 26.075 7.891 1.00 34.73 100 VAL B C 1
ATOM 1504 O O . VAL B 1 101 ? 16.270 27.011 8.373 1.00 30.49 100 VAL B O 1
ATOM 1508 N N . LEU B 1 102 ? 18.119 25.730 8.316 1.00 31.92 101 LEU B N 1
ATOM 1509 C CA . LEU B 1 102 ? 18.879 26.533 9.250 1.00 34.96 101 LEU B CA 1
ATOM 1510 C C . LEU B 1 102 ? 19.956 27.260 8.465 1.00 36.87 101 LEU B C 1
ATOM 1511 O O . LEU B 1 102 ? 20.728 26.625 7.738 1.00 35.58 101 LEU B O 1
ATOM 1516 N N . ARG B 1 103 ? 20.015 28.580 8.619 1.00 34.84 102 ARG B N 1
ATOM 1517 C CA . ARG B 1 103 ? 20.971 29.401 7.887 1.00 35.13 102 ARG B CA 1
ATOM 1518 C C . ARG B 1 103 ? 21.738 30.276 8.865 1.00 35.10 102 ARG B C 1
ATOM 1519 O O . ARG B 1 103 ? 21.140 30.905 9.742 1.00 35.19 102 ARG B O 1
ATOM 1527 N N . ILE B 1 104 ? 23.059 30.296 8.735 1.00 35.99 103 ILE B N 1
ATOM 1528 C CA . ILE B 1 104 ? 23.902 31.154 9.558 1.00 39.94 103 ILE B CA 1
ATOM 1529 C C . ILE B 1 104 ? 24.803 31.951 8.623 1.00 39.09 103 ILE B C 1
ATOM 1530 O O . ILE B 1 104 ? 25.529 31.365 7.815 1.00 36.77 103 ILE B O 1
ATOM 1535 N N . THR B 1 105 ? 24.740 33.278 8.718 1.00 40.49 104 THR B N 1
ATOM 1536 C CA . THR B 1 105 ? 25.537 34.177 7.889 1.00 42.07 104 THR B CA 1
ATOM 1537 C C . THR B 1 105 ? 26.761 34.675 8.647 1.00 40.24 104 THR B C 1
ATOM 1538 O O . THR B 1 105 ? 26.860 34.561 9.871 1.00 39.99 104 THR B O 1
ATOM 1542 N N . ARG B 1 106 ? 27.699 35.240 7.889 1.00 41.52 105 ARG B N 1
ATOM 1543 C CA . ARG B 1 106 ? 28.888 35.904 8.422 1.00 41.53 105 ARG B CA 1
ATOM 1544 C C . ARG B 1 106 ? 29.645 34.992 9.383 1.00 40.25 105 ARG B C 1
ATOM 1545 O O . ARG B 1 106 ? 29.957 35.351 10.520 1.00 41.87 105 ARG B O 1
ATOM 1553 N N . LEU B 1 107 ? 29.965 33.801 8.883 1.00 43.43 106 LEU B N 1
ATOM 1554 C CA . LEU B 1 107 ? 30.469 32.730 9.732 1.00 41.13 106 LEU B CA 1
ATOM 1555 C C . LEU B 1 107 ? 31.774 33.109 10.425 1.00 43.02 106 LEU B C 1
ATOM 1556 O O . LEU B 1 107 ? 32.654 33.750 9.840 1.00 38.94 106 LEU B O 1
ATOM 1561 N N . THR B 1 108 ? 31.890 32.689 11.682 1.00 42.62 107 THR B N 1
ATOM 1562 C CA . THR B 1 108 ? 33.063 32.868 12.518 1.00 34.49 107 THR B CA 1
ATOM 1563 C C . THR B 1 108 ? 33.610 31.497 12.902 1.00 40.82 107 THR B C 1
ATOM 1564 O O . THR B 1 108 ? 32.938 30.470 12.749 1.00 38.59 107 THR B O 1
ATOM 1568 N N . LEU B 1 109 ? 34.838 31.479 13.433 1.00 39.69 108 LEU B N 1
ATOM 1569 C CA . LEU B 1 109 ? 35.441 30.209 13.818 1.00 36.28 108 LEU B CA 1
ATOM 1570 C C . LEU B 1 109 ? 34.577 29.473 14.834 1.00 38.63 108 LEU B C 1
ATOM 1571 O O . LEU B 1 109 ? 34.478 28.241 14.802 1.00 41.50 108 LEU B O 1
ATOM 1576 N N . GLU B 1 110 ? 33.944 30.207 15.736 1.00 36.02 109 GLU B N 1
ATOM 1577 C CA . GLU B 1 110 ? 33.152 29.610 16.797 1.00 43.73 109 GLU B CA 1
ATOM 1578 C C . GLU B 1 110 ? 31.762 29.163 16.326 1.00 35.47 109 GLU B C 1
ATOM 1579 O O . GLU B 1 110 ? 30.965 28.726 17.155 1.00 36.05 109 GLU B O 1
ATOM 1585 N N . ASP B 1 111 ? 31.450 29.267 15.030 1.00 34.40 110 ASP B N 1
ATOM 1586 C CA . ASP B 1 111 ? 30.279 28.577 14.499 1.00 33.97 110 ASP B CA 1
ATOM 1587 C C . ASP B 1 111 ? 30.563 27.119 14.175 1.00 35.08 110 ASP B C 1
ATOM 1588 O O . ASP B 1 111 ? 29.617 26.386 13.852 1.00 36.76 110 ASP B O 1
ATOM 1593 N N . SER B 1 112 ? 31.827 26.690 14.279 1.00 35.82 111 SER B N 1
ATOM 1594 C CA . SER B 1 112 ? 32.205 25.296 14.061 1.00 33.56 111 SER B CA 1
ATOM 1595 C C . SER B 1 112 ? 31.605 24.396 15.130 1.00 35.58 111 SER B C 1
ATOM 1596 O O . SER B 1 112 ? 31.533 24.758 16.308 1.00 33.12 111 SER B O 1
ATOM 1599 N N . GLY B 1 113 ? 31.219 23.203 14.730 1.00 33.11 112 GLY B N 1
ATOM 1600 C CA . GLY B 1 113 ? 30.797 22.209 15.690 1.00 31.94 112 GLY B CA 1
ATOM 1601 C C . GLY B 1 113 ? 29.785 21.267 15.070 1.00 29.24 112 GLY B C 1
ATOM 1602 O O . GLY B 1 113 ? 29.721 21.109 13.850 1.00 29.42 112 GLY B O 1
ATOM 1603 N N . THR B 1 114 ? 29.013 20.634 15.937 1.00 26.70 113 THR B N 1
ATOM 1604 C CA . THR B 1 114 ? 28.030 19.640 15.515 1.00 28.08 113 THR B CA 1
ATOM 1605 C C . THR B 1 114 ? 26.655 20.283 15.483 1.00 28.61 113 THR B C 1
ATOM 1606 O O . THR B 1 114 ? 26.190 20.799 16.503 1.00 30.72 113 THR B O 1
ATOM 1610 N N . TYR B 1 115 ? 26.021 20.278 14.318 1.00 26.92 114 TYR B N 1
ATOM 1611 C CA . TYR B 1 115 ? 24.653 20.753 14.187 1.00 30.08 114 TYR B CA 1
ATOM 1612 C C . TYR B 1 115 ? 23.740 19.562 13.947 1.00 28.33 114 TYR B C 1
ATOM 1613 O O . TYR B 1 115 ? 24.160 18.525 13.423 1.00 29.29 114 TYR B O 1
ATOM 1622 N N . GLU B 1 116 ? 22.467 19.755 14.269 1.00 28.80 115 GLU B N 1
ATOM 1623 C CA . GLU B 1 116 ? 21.549 18.637 14.476 1.00 29.18 115 GLU B CA 1
ATOM 1624 C C . GLU B 1 116 ? 20.136 19.084 14.142 1.00 28.63 115 GLU B C 1
ATOM 1625 O O . GLU B 1 116 ? 19.660 20.063 14.719 1.00 31.15 115 GLU B O 1
ATOM 1631 N N . CYS B 1 117 ? 19.470 18.377 13.237 1.00 28.30 116 CYS B N 1
ATOM 1632 C CA . CYS B 1 117 ? 18.016 18.436 13.128 1.00 32.46 116 CYS B CA 1
ATOM 1633 C C . CYS B 1 117 ? 17.394 17.433 14.100 1.00 28.93 116 CYS B C 1
ATOM 1634 O O . CYS B 1 117 ? 17.821 16.282 14.157 1.00 29.43 116 CYS B O 1
ATOM 1637 N N . ARG B 1 118 ? 16.380 17.856 14.846 1.00 25.73 117 ARG B N 1
ATOM 1638 C CA . ARG B 1 118 ? 15.636 16.953 15.715 1.00 25.43 117 ARG B CA 1
ATOM 1639 C C . ARG B 1 118 ? 14.175 16.960 15.306 1.00 28.84 117 ARG B C 1
ATOM 1640 O O . ARG B 1 118 ? 13.614 18.021 15.009 1.00 30.19 117 ARG B O 1
ATOM 1648 N N . ALA B 1 119 ? 13.538 15.786 15.343 1.00 26.45 118 ALA B N 1
ATOM 1649 C CA . ALA B 1 119 ? 12.163 15.677 14.889 1.00 26.96 118 ALA B CA 1
ATOM 1650 C C . ALA B 1 119 ? 11.398 14.733 15.798 1.00 30.23 118 ALA B C 1
ATOM 1651 O O . ALA B 1 119 ? 11.969 13.789 16.350 1.00 28.04 118 ALA B O 1
ATOM 1653 N N . SER B 1 120 ? 10.096 14.988 15.936 1.00 27.42 119 SER B N 1
ATOM 1654 C CA . SER B 1 120 ? 9.219 14.152 16.750 1.00 29.17 119 SER B CA 1
ATOM 1655 C C . SER B 1 120 ? 7.767 14.531 16.496 1.00 31.19 119 SER B C 1
ATOM 1656 O O . SER B 1 120 ? 7.451 15.708 16.270 1.00 27.03 119 SER B O 1
ATOM 1659 N N . ASN B 1 121 ? 6.886 13.525 16.555 1.00 27.63 120 ASN B N 1
ATOM 1660 C CA . ASN B 1 121 ? 5.447 13.757 16.676 1.00 35.90 120 ASN B CA 1
ATOM 1661 C C . ASN B 1 121 ? 4.873 13.136 17.948 1.00 39.27 120 ASN B C 1
ATOM 1662 O O . ASN B 1 121 ? 3.651 13.026 18.074 1.00 40.19 120 ASN B O 1
ATOM 1667 N N . ASP B 1 122 ? 5.722 12.735 18.884 1.00 39.27 121 ASP B N 1
ATOM 1668 C CA . ASP B 1 122 ? 5.262 12.272 20.183 1.00 40.06 121 ASP B CA 1
ATOM 1669 C C . ASP B 1 122 ? 4.518 13.398 20.905 1.00 39.12 121 ASP B C 1
ATOM 1670 O O . ASP B 1 122 ? 5.063 14.501 21.055 1.00 40.18 121 ASP B O 1
ATOM 1675 N N . PRO B 1 123 ? 3.297 13.157 21.388 1.00 41.73 122 PRO B N 1
ATOM 1676 C CA . PRO B 1 123 ? 2.549 14.227 22.068 1.00 41.21 122 PRO B CA 1
ATOM 1677 C C . PRO B 1 123 ? 3.218 14.747 23.329 1.00 45.55 122 PRO B C 1
ATOM 1678 O O . PRO B 1 123 ? 2.845 15.829 23.800 1.00 48.07 122 PRO B O 1
ATOM 1682 N N . LYS B 1 124 ? 4.198 14.038 23.887 1.00 43.05 123 LYS B N 1
ATOM 1683 C CA . LYS B 1 124 ? 4.894 14.518 25.075 1.00 49.08 123 LYS B CA 1
ATOM 1684 C C . LYS B 1 124 ? 6.287 15.055 24.771 1.00 47.27 123 LYS B C 1
ATOM 1685 O O . LYS B 1 124 ? 7.080 15.269 25.698 1.00 44.43 123 LYS B O 1
ATOM 1691 N N . ARG B 1 125 ? 6.590 15.305 23.497 1.00 41.99 124 ARG B N 1
ATOM 1692 C CA . ARG B 1 125 ? 7.921 15.746 23.091 1.00 39.41 124 ARG B CA 1
ATOM 1693 C C . ARG B 1 125 ? 8.339 17.073 23.717 1.00 41.67 124 ARG B C 1
ATOM 1694 O O . ARG B 1 125 ? 9.542 17.369 23.803 1.00 38.41 124 ARG B O 1
ATOM 1702 N N . ASN B 1 126 ? 7.395 17.889 24.154 1.00 36.44 125 ASN B N 1
ATOM 1703 C CA . ASN B 1 126 ? 7.750 19.196 24.683 1.00 45.93 125 ASN B CA 1
ATOM 1704 C C . ASN B 1 126 ? 7.579 19.275 26.192 1.00 51.08 125 ASN B C 1
ATOM 1705 O O . ASN B 1 126 ? 7.725 20.359 26.768 1.00 52.93 125 ASN B O 1
ATOM 1710 N N . ASP B 1 127 ? 7.355 18.136 26.840 1.00 47.75 126 ASP B N 1
ATOM 1711 C CA . ASP B 1 127 ? 7.314 18.129 28.322 1.00 54.05 126 ASP B CA 1
ATOM 1712 C C . ASP B 1 127 ? 8.720 18.456 28.834 1.00 56.21 126 ASP B C 1
ATOM 1713 O O . ASP B 1 127 ? 9.690 18.223 28.102 1.00 56.63 126 ASP B O 1
ATOM 1718 N N . LEU B 1 128 ? 8.815 19.012 30.034 1.00 59.75 127 LEU B N 1
ATOM 1719 C CA . LEU B 1 128 ? 10.137 19.458 30.539 1.00 62.00 127 LEU B CA 1
ATOM 1720 C C . LEU B 1 128 ? 10.743 18.379 31.432 1.00 65.26 127 LEU B C 1
ATOM 1721 O O . LEU B 1 128 ? 11.968 18.374 31.599 1.00 64.54 127 LEU B O 1
ATOM 1726 N N . ARG B 1 129 ? 9.909 17.501 31.975 1.00 62.78 128 ARG B N 1
ATOM 1727 C CA . ARG B 1 129 ? 10.413 16.487 32.931 1.00 68.94 128 ARG B CA 1
ATOM 1728 C C . ARG B 1 129 ? 11.122 15.365 32.167 1.00 65.72 128 ARG B C 1
ATOM 1729 O O . ARG B 1 129 ? 10.754 14.198 32.368 1.00 65.13 128 ARG B O 1
ATOM 1737 N N . GLN B 1 130 ? 12.111 15.715 31.342 1.00 62.44 129 GLN B N 1
ATOM 1738 C CA . GLN B 1 130 ? 12.759 14.671 30.518 1.00 60.70 129 GLN B CA 1
ATOM 1739 C C . GLN B 1 130 ? 14.060 15.108 29.854 1.00 61.03 129 GLN B C 1
ATOM 1740 O O . GLN B 1 130 ? 14.140 16.262 29.404 1.00 67.40 129 GLN B O 1
ATOM 1746 N N . ASN B 1 131 ? 15.091 14.272 29.922 1.00 58.71 130 ASN B N 1
ATOM 1747 C CA . ASN B 1 131 ? 16.259 14.457 29.070 1.00 48.97 130 ASN B CA 1
ATOM 1748 C C . ASN B 1 131 ? 15.769 14.865 27.680 1.00 45.79 130 ASN B C 1
ATOM 1749 O O . ASN B 1 131 ? 14.931 14.162 27.105 1.00 47.47 130 ASN B O 1
ATOM 1754 N N . PRO B 1 132 ? 16.214 16.002 27.137 1.00 47.96 131 PRO B N 1
ATOM 1755 C CA . PRO B 1 132 ? 15.527 16.538 25.943 1.00 46.03 131 PRO B CA 1
ATOM 1756 C C . PRO B 1 132 ? 15.498 15.585 24.761 1.00 40.02 131 PRO B C 1
ATOM 1757 O O . PRO B 1 132 ? 14.567 15.656 23.956 1.00 40.24 131 PRO B O 1
ATOM 1761 N N . SER B 1 133 ? 16.456 14.671 24.636 1.00 38.68 132 SER B N 1
ATOM 1762 C CA . SER B 1 133 ? 16.474 13.800 23.465 1.00 41.15 132 SER B CA 1
ATOM 1763 C C . SER B 1 133 ? 15.486 12.627 23.535 1.00 36.59 132 SER B C 1
ATOM 1764 O O . SER B 1 133 ? 15.226 12.001 22.500 1.00 34.27 132 SER B O 1
ATOM 1767 N N . ILE B 1 134 ? 14.891 12.339 24.696 1.00 38.78 133 ILE B N 1
ATOM 1768 C CA . ILE B 1 134 ? 14.245 11.036 24.891 1.00 37.28 133 ILE B CA 1
ATOM 1769 C C . ILE B 1 134 ? 13.073 10.815 23.921 1.00 42.00 133 ILE B C 1
ATOM 1770 O O . ILE B 1 134 ? 12.883 9.704 23.405 1.00 44.23 133 ILE B O 1
ATOM 1775 N N . THR B 1 135 ? 12.267 11.840 23.651 1.00 30.96 134 THR B N 1
ATOM 1776 C CA . THR B 1 135 ? 11.134 11.635 22.744 1.00 36.80 134 THR B CA 1
ATOM 1777 C C . THR B 1 135 ? 11.412 12.085 21.309 1.00 33.60 134 THR B C 1
ATOM 1778 O O . THR B 1 135 ? 10.478 12.161 20.506 1.00 35.27 134 THR B O 1
ATOM 1782 N N . TRP B 1 136 ? 12.661 12.384 20.973 1.00 31.11 135 TRP B N 1
ATOM 1783 C CA . TRP B 1 136 ? 13.039 12.927 19.678 1.00 32.04 135 TRP B CA 1
ATOM 1784 C C . TRP B 1 136 ? 14.029 11.988 18.990 1.00 34.42 135 TRP B C 1
ATOM 1785 O O . TRP B 1 136 ? 14.675 11.160 19.635 1.00 32.51 135 TRP B O 1
ATOM 1796 N N . ILE B 1 137 ? 14.134 12.119 17.668 1.00 27.78 136 ILE B N 1
ATOM 1797 C CA . ILE B 1 137 ? 15.229 11.532 16.916 1.00 31.45 136 ILE B CA 1
ATOM 1798 C C . ILE B 1 137 ? 16.063 12.654 16.311 1.00 28.84 136 ILE B C 1
ATOM 1799 O O . ILE B 1 137 ? 15.585 13.767 16.069 1.00 25.97 136 ILE B O 1
ATOM 1804 N N . ARG B 1 138 ? 17.326 12.338 16.048 1.00 24.79 137 ARG B N 1
ATOM 1805 C CA . ARG B 1 138 ? 18.344 13.329 15.724 1.00 27.57 137 ARG B CA 1
ATOM 1806 C C . ARG B 1 138 ? 19.085 12.932 14.459 1.00 25.03 137 ARG B C 1
ATOM 1807 O O . ARG B 1 138 ? 19.349 11.746 14.230 1.00 26.85 137 ARG B O 1
ATOM 1815 N N . ALA B 1 139 ? 19.423 13.927 13.642 1.00 25.10 138 ALA B N 1
ATOM 1816 C CA . ALA B 1 139 ? 20.264 13.730 12.461 1.00 28.35 138 ALA B CA 1
ATOM 1817 C C . ALA B 1 139 ? 21.311 14.842 12.404 1.00 30.42 138 ALA B C 1
ATOM 1818 O O . ALA B 1 139 ? 20.957 16.025 12.311 1.00 26.88 138 ALA B O 1
ATOM 1820 N N . GLN B 1 140 ? 22.594 14.459 12.389 1.00 23.95 139 GLN B N 1
ATOM 1821 C CA . GLN B 1 140 ? 23.711 15.354 12.659 1.00 29.31 139 GLN B CA 1
ATOM 1822 C C . GLN B 1 140 ? 24.577 15.632 11.433 1.00 33.48 139 GLN B C 1
ATOM 1823 O O . GLN B 1 140 ? 24.729 14.791 10.540 1.00 28.91 139 GLN B O 1
ATOM 1829 N N . ALA B 1 141 ? 25.180 16.825 11.435 1.00 36.14 140 ALA B N 1
ATOM 1830 C CA . ALA B 1 141 ? 26.193 17.220 10.465 1.00 30.35 140 ALA B CA 1
ATOM 1831 C C . ALA B 1 141 ? 27.264 18.031 11.175 1.00 32.51 140 ALA B C 1
ATOM 1832 O O . ALA B 1 141 ? 26.978 18.774 12.120 1.00 35.48 140 ALA B O 1
ATOM 1834 N N . THR B 1 142 ? 28.497 17.909 10.694 1.00 30.39 141 THR B N 1
ATOM 1835 C CA . THR B 1 142 ? 29.624 18.672 11.216 1.00 32.19 141 THR B CA 1
ATOM 1836 C C . THR B 1 142 ? 29.843 19.908 10.351 1.00 34.03 141 THR B C 1
ATOM 1837 O O . THR B 1 142 ? 29.907 19.806 9.119 1.00 31.77 141 THR B O 1
ATOM 1841 N N . ILE B 1 143 ? 29.965 21.068 10.984 1.00 30.37 142 ILE B N 1
ATOM 1842 C CA . ILE B 1 143 ? 30.323 22.294 10.271 1.00 32.25 142 ILE B CA 1
ATOM 1843 C C . ILE B 1 143 ? 31.724 22.693 10.687 1.00 34.02 142 ILE B C 1
ATOM 1844 O O . ILE B 1 143 ? 31.987 22.910 11.879 1.00 29.51 142 ILE B O 1
ATOM 1849 N N . SER B 1 144 ? 32.620 22.805 9.712 1.00 32.28 143 SER B N 1
ATOM 1850 C CA . SER B 1 144 ? 33.954 23.331 9.943 1.00 35.80 143 SER B CA 1
ATOM 1851 C C . SER B 1 144 ? 34.083 24.697 9.280 1.00 38.64 143 SER B C 1
ATOM 1852 O O . SER B 1 144 ? 33.789 24.848 8.089 1.00 39.31 143 SER B O 1
ATOM 1855 N N . VAL B 1 145 ? 34.520 25.685 10.054 1.00 36.41 144 VAL B N 1
ATOM 1856 C CA . VAL B 1 145 ? 34.703 27.051 9.571 1.00 40.88 144 VAL B CA 1
ATOM 1857 C C . VAL B 1 145 ? 36.194 27.348 9.625 1.00 39.29 144 VAL B C 1
ATOM 1858 O O . VAL B 1 145 ? 36.802 27.297 10.701 1.00 40.18 144 VAL B O 1
ATOM 1862 N N . LEU B 1 146 ? 36.782 27.625 8.467 1.00 39.63 145 LEU B N 1
ATOM 1863 C CA . LEU B 1 146 ? 38.202 27.934 8.353 1.00 49.61 145 LEU B CA 1
ATOM 1864 C C . LEU B 1 146 ? 38.424 29.439 8.235 1.00 46.84 145 LEU B C 1
ATOM 1865 O O . LEU B 1 146 ? 37.609 30.172 7.669 1.00 47.38 145 LEU B O 1
ATOM 1870 N N . GLN B 1 147 ? 39.575 29.870 8.739 1.00 56.43 146 GLN B N 1
ATOM 1871 C CA . GLN B 1 147 ? 39.959 31.301 8.689 1.00 58.89 146 GLN B CA 1
ATOM 1872 C C . GLN B 1 147 ? 40.359 31.677 7.264 1.00 60.71 146 GLN B C 1
ATOM 1873 O O . GLN B 1 147 ? 41.104 30.917 6.634 1.00 55.00 146 GLN B O 1
ATOM 1879 N N . LYS B 1 148 ? 39.853 32.808 6.781 1.00 62.22 147 LYS B N 1
ATOM 1880 C CA . LYS B 1 148 ? 40.121 33.272 5.396 1.00 70.63 147 LYS B CA 1
ATOM 1881 C C . LYS B 1 148 ? 41.608 33.136 5.064 1.00 72.44 147 LYS B C 1
ATOM 1882 O O . LYS B 1 148 ? 41.915 32.694 3.947 1.00 76.54 147 LYS B O 1
ATOM 1888 N N . GLU B 1 149 ? 42.483 33.502 5.998 1.00 72.37 148 GLU B N 1
ATOM 1889 C CA . GLU B 1 149 ? 43.949 33.384 5.792 1.00 78.01 148 GLU B CA 1
ATOM 1890 C C . GLU B 1 149 ? 44.333 31.912 5.623 1.00 73.68 148 GLU B C 1
ATOM 1891 O O . GLU B 1 149 ? 44.546 31.512 4.469 1.00 72.33 148 GLU B O 1
ATOM 1897 N N . ALA C 1 26 ? 22.394 43.240 40.204 1.00 57.76 25 ALA C N 1
ATOM 1898 C CA . ALA C 1 26 ? 23.106 42.450 41.207 1.00 53.17 25 ALA C CA 1
ATOM 1899 C C . ALA C 1 26 ? 23.706 43.306 42.317 1.00 57.97 25 ALA C C 1
ATOM 1900 O O . ALA C 1 26 ? 23.992 42.782 43.401 1.00 57.95 25 ALA C O 1
ATOM 1902 N N . ALA C 1 27 ? 23.880 44.601 42.091 1.00 57.81 26 ALA C N 1
ATOM 1903 C CA . ALA C 1 27 ? 24.443 45.480 43.137 1.00 54.84 26 ALA C CA 1
ATOM 1904 C C . ALA C 1 27 ? 23.427 45.716 44.258 1.00 59.91 26 ALA C C 1
ATOM 1905 O O . ALA C 1 27 ? 23.846 46.061 45.368 1.00 56.13 26 ALA C O 1
ATOM 1907 N N . ARG C 1 28 ? 22.145 45.496 43.990 1.00 64.71 27 ARG C N 1
ATOM 1908 C CA . ARG C 1 28 ? 21.102 45.818 44.996 1.00 62.30 27 ARG C CA 1
ATOM 1909 C C . ARG C 1 28 ? 20.769 44.615 45.880 1.00 63.47 27 ARG C C 1
ATOM 1910 O O . ARG C 1 28 ? 20.659 44.807 47.098 1.00 66.37 27 ARG C O 1
ATOM 1918 N N . ASP C 1 29 ? 20.651 43.420 45.303 1.00 66.35 28 ASP C N 1
ATOM 1919 C CA . ASP C 1 29 ? 20.173 42.260 46.103 1.00 64.50 28 ASP C CA 1
ATOM 1920 C C . ASP C 1 29 ? 21.244 41.177 46.267 1.00 62.32 28 ASP C C 1
ATOM 1921 O O . ASP C 1 29 ? 20.870 40.048 46.586 1.00 59.74 28 ASP C O 1
ATOM 1926 N N . GLN C 1 30 ? 22.516 41.524 46.099 1.00 53.58 29 GLN C N 1
ATOM 1927 C CA . GLN C 1 30 ? 23.612 40.532 46.198 1.00 49.72 29 GLN C CA 1
ATOM 1928 C C . GLN C 1 30 ? 24.848 41.227 46.760 1.00 43.38 29 GLN C C 1
ATOM 1929 O O . GLN C 1 30 ? 25.084 42.376 46.390 1.00 44.94 29 GLN C O 1
ATOM 1935 N N . ASN C 1 31 ? 25.607 40.525 47.595 1.00 42.01 30 ASN C N 1
ATOM 1936 C CA . ASN C 1 31 ? 26.832 41.117 48.120 1.00 40.70 30 ASN C CA 1
ATOM 1937 C C . ASN C 1 31 ? 27.989 40.145 48.265 1.00 43.83 30 ASN C C 1
ATOM 1938 O O . ASN C 1 31 ? 29.063 40.568 48.715 1.00 45.68 30 ASN C O 1
ATOM 1943 N N . ALA C 1 32 ? 27.815 38.873 47.916 1.00 36.78 31 ALA C N 1
ATOM 1944 C CA . ALA C 1 32 ? 28.907 37.917 48.013 1.00 39.01 31 ALA C CA 1
ATOM 1945 C C . ALA C 1 32 ? 30.093 38.331 47.151 1.00 37.00 31 ALA C C 1
ATOM 1946 O O . ALA C 1 32 ? 29.941 38.980 46.113 1.00 33.71 31 ALA C O 1
ATOM 1948 N N . GLY C 1 33 ? 31.279 37.900 47.560 1.00 37.00 32 GLY C N 1
ATOM 1949 C CA . GLY C 1 33 ? 32.490 38.255 46.840 1.00 34.15 32 GLY C CA 1
ATOM 1950 C C . GLY C 1 33 ? 33.504 37.142 46.873 1.00 37.79 32 GLY C C 1
ATOM 1951 O O . GLY C 1 33 ? 33.598 36.391 47.848 1.00 41.35 32 GLY C O 1
ATOM 1952 N N . PHE C 1 34 ? 34.294 37.052 45.806 1.00 34.04 33 PHE C N 1
ATOM 1953 C CA . PHE C 1 34 ? 35.318 36.024 45.725 1.00 35.52 33 PHE C CA 1
ATOM 1954 C C . PHE C 1 34 ? 36.508 36.353 46.619 1.00 40.91 33 PHE C C 1
ATOM 1955 O O . PHE C 1 34 ? 37.044 37.467 46.585 1.00 41.51 33 PHE C O 1
ATOM 1963 N N . VAL C 1 35 ? 36.925 35.372 47.411 1.00 36.74 34 VAL C N 1
ATOM 1964 C CA . VAL C 1 35 ? 38.185 35.425 48.129 1.00 41.52 34 VAL C CA 1
ATOM 1965 C C . VAL C 1 35 ? 39.216 34.496 47.508 1.00 40.36 34 VAL C C 1
ATOM 1966 O O . VAL C 1 35 ? 40.403 34.825 47.457 1.00 42.68 34 VAL C O 1
ATOM 1970 N N . LYS C 1 36 ? 38.785 33.336 47.024 1.00 35.53 35 LYS C N 1
ATOM 1971 C CA . LYS C 1 36 ? 39.648 32.489 46.217 1.00 37.15 35 LYS C CA 1
ATOM 1972 C C . LYS C 1 36 ? 38.893 32.127 44.950 1.00 38.22 35 LYS C C 1
ATOM 1973 O O . LYS C 1 36 ? 37.688 31.852 44.990 1.00 40.24 35 LYS C O 1
ATOM 1979 N N . SER C 1 37 ? 39.599 32.163 43.825 1.00 34.92 36 SER C N 1
ATOM 1980 C CA . SER C 1 37 ? 39.025 32.024 42.501 1.00 37.35 36 SER C CA 1
ATOM 1981 C C . SER C 1 37 ? 39.707 30.902 41.742 1.00 34.20 36 SER C C 1
ATOM 1982 O O . SER C 1 37 ? 40.876 30.608 41.998 1.00 37.07 36 SER C O 1
ATOM 1985 N N . PRO C 1 38 ? 39.005 30.237 40.824 1.00 41.72 37 PRO C N 1
ATOM 1986 C CA . PRO C 1 38 ? 39.652 29.166 40.058 1.00 38.47 37 PRO C CA 1
ATOM 1987 C C . PRO C 1 38 ? 40.780 29.728 39.209 1.00 35.55 37 PRO C C 1
ATOM 1988 O O . PRO C 1 38 ? 40.745 30.878 38.774 1.00 35.80 37 PRO C O 1
ATOM 1992 N N . MET C 1 39 ? 41.787 28.896 38.978 1.00 36.99 38 MET C N 1
ATOM 1993 C CA . MET C 1 39 ? 43.034 29.306 38.352 1.00 35.19 38 MET C CA 1
ATOM 1994 C C . MET C 1 39 ? 43.267 28.545 37.051 1.00 34.59 38 MET C C 1
ATOM 1995 O O . MET C 1 39 ? 43.313 27.311 37.059 1.00 37.60 38 MET C O 1
ATOM 2000 N N . SER C 1 40 ? 43.470 29.271 35.949 1.00 32.55 39 SER C N 1
ATOM 2001 C CA . SER C 1 40 ? 43.756 28.606 34.678 1.00 36.82 39 SER C CA 1
ATOM 2002 C C . SER C 1 40 ? 44.969 27.678 34.789 1.00 42.32 39 SER C C 1
ATOM 2003 O O . SER C 1 40 ? 45.828 27.831 35.661 1.00 41.52 39 SER C O 1
ATOM 2006 N N . GLU C 1 41 ? 45.048 26.719 33.866 1.00 41.13 40 GLU C N 1
ATOM 2007 C CA . GLU C 1 41 ? 46.021 25.642 33.995 1.00 43.73 40 GLU C CA 1
ATOM 2008 C C . GLU C 1 41 ? 46.057 24.839 32.702 1.00 44.93 40 GLU C C 1
ATOM 2009 O O . GLU C 1 41 ? 45.050 24.741 31.993 1.00 44.62 40 GLU C O 1
ATOM 2015 N N . THR C 1 42 ? 47.219 24.256 32.408 1.00 42.52 41 THR C N 1
ATOM 2016 C CA . THR C 1 42 ? 47.381 23.364 31.267 1.00 43.83 41 THR C CA 1
ATOM 2017 C C . THR C 1 42 ? 47.763 21.981 31.771 1.00 45.98 41 THR C C 1
ATOM 2018 O O . THR C 1 42 ? 48.611 21.857 32.660 1.00 46.31 41 THR C O 1
ATOM 2022 N N . LYS C 1 43 ? 47.125 20.947 31.217 1.00 46.35 42 LYS C N 1
ATOM 2023 C CA . LYS C 1 43 ? 47.287 19.573 31.686 1.00 42.89 42 LYS C CA 1
ATOM 2024 C C . LYS C 1 43 ? 47.404 18.624 30.502 1.00 43.46 42 LYS C C 1
ATOM 2025 O O . LYS C 1 43 ? 47.010 18.944 29.376 1.00 44.11 42 LYS C O 1
ATOM 2031 N N . LEU C 1 44 ? 47.946 17.439 30.777 1.00 42.62 43 LEU C N 1
ATOM 2032 C CA . LEU C 1 44 ? 48.074 16.381 29.782 1.00 46.13 43 LEU C CA 1
ATOM 2033 C C . LEU C 1 44 ? 46.887 15.429 29.858 1.00 44.08 43 LEU C C 1
ATOM 2034 O O . LEU C 1 44 ? 46.319 15.209 30.932 1.00 42.51 43 LEU C O 1
ATOM 2039 N N . THR C 1 45 ? 46.524 14.850 28.711 1.00 44.51 44 THR C N 1
ATOM 2040 C CA . THR C 1 45 ? 45.478 13.828 28.716 1.00 46.28 44 THR C CA 1
ATOM 2041 C C . THR C 1 45 ? 45.852 12.721 29.684 1.00 42.95 44 THR C C 1
ATOM 2042 O O . THR C 1 45 ? 47.011 12.303 29.753 1.00 50.12 44 THR C O 1
ATOM 2046 N N . GLY C 1 46 ? 44.867 12.262 30.451 1.00 46.11 45 GLY C N 1
ATOM 2047 C CA . GLY C 1 46 ? 45.058 11.243 31.459 1.00 43.31 45 GLY C CA 1
ATOM 2048 C C . GLY C 1 46 ? 45.282 11.780 32.855 1.00 43.01 45 GLY C C 1
ATOM 2049 O O . GLY C 1 46 ? 45.071 11.049 33.829 1.00 42.87 45 GLY C O 1
ATOM 2050 N N . ASP C 1 47 ? 45.696 13.035 32.977 1.00 46.02 46 ASP C N 1
ATOM 2051 C CA . ASP C 1 47 ? 45.953 13.659 34.266 1.00 47.96 46 ASP C CA 1
ATOM 2052 C C . ASP C 1 47 ? 44.629 14.064 34.930 1.00 49.74 46 ASP C C 1
ATOM 2053 O O . ASP C 1 47 ? 43.534 13.794 34.421 1.00 48.81 46 ASP C O 1
ATOM 2058 N N . ALA C 1 48 ? 44.727 14.706 36.097 1.00 48.18 47 ALA C N 1
ATOM 2059 C CA . ALA C 1 48 ? 43.585 15.296 36.786 1.00 47.11 47 ALA C CA 1
ATOM 2060 C C . ALA C 1 48 ? 43.889 16.750 37.133 1.00 50.20 47 ALA C C 1
ATOM 2061 O O . ALA C 1 48 ? 45.054 17.133 37.271 1.00 50.09 47 ALA C O 1
ATOM 2063 N N . PHE C 1 49 ? 42.841 17.570 37.261 1.00 47.78 48 PHE C N 1
ATOM 2064 C CA . PHE C 1 49 ? 42.999 18.922 37.793 1.00 47.06 48 PHE C CA 1
ATOM 2065 C C . PHE C 1 49 ? 41.997 19.165 38.913 1.00 42.49 48 PHE C C 1
ATOM 2066 O O . PHE C 1 49 ? 41.020 18.431 39.089 1.00 38.21 48 PHE C O 1
ATOM 2074 N N . GLU C 1 50 ? 42.249 20.233 39.662 1.00 41.66 49 GLU C N 1
ATOM 2075 C CA . GLU C 1 50 ? 41.363 20.679 40.727 1.00 40.29 49 GLU C CA 1
ATOM 2076 C C . GLU C 1 50 ? 41.303 22.195 40.710 1.00 43.00 49 GLU C C 1
ATOM 2077 O O . GLU C 1 50 ? 42.349 22.851 40.698 1.00 43.07 49 GLU C O 1
ATOM 2083 N N . LEU C 1 51 ? 40.090 22.747 40.710 1.00 39.67 50 LEU C N 1
ATOM 2084 C CA . LEU C 1 51 ? 39.889 24.186 40.790 1.00 36.79 50 LEU C CA 1
ATOM 2085 C C . LEU C 1 51 ? 39.215 24.529 42.109 1.00 41.76 50 LEU C C 1
ATOM 2086 O O . LEU C 1 51 ? 38.473 23.723 42.678 1.00 37.96 50 LEU C O 1
ATOM 2091 N N . TYR C 1 52 ? 39.492 25.726 42.611 1.00 40.96 51 TYR C N 1
ATOM 2092 C CA . TYR C 1 52 ? 39.006 26.113 43.925 1.00 39.71 51 TYR C CA 1
ATOM 2093 C C . TYR C 1 52 ? 38.275 27.438 43.839 1.00 39.34 51 TYR C C 1
ATOM 2094 O O . TYR C 1 52 ? 38.643 28.325 43.062 1.00 38.26 51 TYR C O 1
ATOM 2103 N N . CYS C 1 53 ? 37.238 27.550 44.664 1.00 39.75 52 CYS C N 1
ATOM 2104 C CA . CYS C 1 53 ? 36.417 28.737 44.801 1.00 43.23 52 CYS C CA 1
ATOM 2105 C C . CYS C 1 53 ? 36.156 28.965 46.282 1.00 44.12 52 CYS C C 1
ATOM 2106 O O . CYS C 1 53 ? 35.914 28.012 47.026 1.00 44.52 52 CYS C O 1
ATOM 2109 N N . ASP C 1 54 ? 36.202 30.226 46.708 1.00 43.61 53 ASP C N 1
ATOM 2110 C CA . ASP C 1 54 ? 35.985 30.573 48.110 1.00 38.62 53 ASP C CA 1
ATOM 2111 C C . ASP C 1 54 ? 35.330 31.937 48.144 1.00 39.51 53 ASP C C 1
ATOM 2112 O O . ASP C 1 54 ? 35.907 32.906 47.638 1.00 39.91 53 ASP C O 1
ATOM 2117 N N . VAL C 1 55 ? 34.136 32.012 48.730 1.00 39.13 54 VAL C N 1
ATOM 2118 C CA . VAL C 1 55 ? 33.272 33.180 48.609 1.00 40.28 54 VAL C CA 1
ATOM 2119 C C . VAL C 1 55 ? 32.783 33.593 49.990 1.00 45.87 54 VAL C C 1
ATOM 2120 O O . VAL C 1 55 ? 32.506 32.744 50.840 1.00 45.95 54 VAL C O 1
ATOM 2124 N N . VAL C 1 56 ? 32.668 34.900 50.205 1.00 44.12 55 VAL C N 1
ATOM 2125 C CA . VAL C 1 56 ? 32.216 35.463 51.467 1.00 42.04 55 VAL C CA 1
ATOM 2126 C C . VAL C 1 56 ? 30.961 36.264 51.192 1.00 41.52 55 VAL C C 1
ATOM 2127 O O . VAL C 1 56 ? 30.604 36.524 50.047 1.00 42.92 55 VAL C O 1
ATOM 2131 N N . GLY C 1 57 ? 30.292 36.650 52.258 1.00 42.50 56 GLY C N 1
ATOM 2132 C CA . GLY C 1 57 ? 29.115 37.486 52.149 1.00 45.69 56 GLY C CA 1
ATOM 2133 C C . GLY C 1 57 ? 28.211 37.277 53.342 1.00 45.63 56 GLY C C 1
ATOM 2134 O O . GLY C 1 57 ? 28.418 36.395 54.169 1.00 45.35 56 GLY C O 1
ATOM 2135 N N . SER C 1 58 ? 27.190 38.117 53.424 1.00 39.57 57 SER C N 1
ATOM 2136 C CA . SER C 1 58 ? 26.173 37.974 54.462 1.00 48.99 57 SER C CA 1
ATOM 2137 C C . SER C 1 58 ? 24.807 38.000 53.799 1.00 46.89 57 SER C C 1
ATOM 2138 O O . SER C 1 58 ? 24.366 39.079 53.350 1.00 42.09 57 SER C O 1
ATOM 2141 N N . PRO C 1 59 ? 24.089 36.860 53.745 1.00 42.58 58 PRO C N 1
ATOM 2142 C CA . PRO C 1 59 ? 24.446 35.566 54.351 1.00 45.77 58 PRO C CA 1
ATOM 2143 C C . PRO C 1 59 ? 25.458 34.751 53.564 1.00 47.10 58 PRO C C 1
ATOM 2144 O O . PRO C 1 59 ? 26.005 35.205 52.558 1.00 47.15 58 PRO C O 1
ATOM 2148 N N . THR C 1 60 ? 25.734 33.544 54.048 1.00 48.61 59 THR C N 1
ATOM 2149 C CA . THR C 1 60 ? 26.609 32.626 53.338 1.00 53.03 59 THR C CA 1
ATOM 2150 C C . THR C 1 60 ? 26.121 32.489 51.898 1.00 52.08 59 THR C C 1
ATOM 2151 O O . THR C 1 60 ? 24.916 32.320 51.677 1.00 49.72 59 THR C O 1
ATOM 2155 N N . PRO C 1 61 ? 26.994 32.631 50.904 1.00 48.00 60 PRO C N 1
ATOM 2156 C CA . PRO C 1 61 ? 26.549 32.560 49.512 1.00 45.14 60 PRO C CA 1
ATOM 2157 C C . PRO C 1 61 ? 26.560 31.142 48.973 1.00 40.12 60 PRO C C 1
ATOM 2158 O O . PRO C 1 61 ? 27.332 30.283 49.398 1.00 41.43 60 PRO C O 1
ATOM 2162 N N . GLU C 1 62 ? 25.693 30.913 47.999 1.00 42.97 61 GLU C N 1
ATOM 2163 C CA . GLU C 1 62 ? 25.700 29.650 47.282 1.00 41.58 61 GLU C CA 1
ATOM 2164 C C . GLU C 1 62 ? 26.769 29.668 46.194 1.00 35.66 61 GLU C C 1
ATOM 2165 O O . GLU C 1 62 ? 27.059 30.704 45.602 1.00 39.08 61 GLU C O 1
ATOM 2171 N N . ILE C 1 63 ? 27.366 28.502 45.945 1.00 37.21 62 ILE C N 1
ATOM 2172 C CA . ILE C 1 63 ? 28.367 28.318 44.905 1.00 37.21 62 ILE C CA 1
ATOM 2173 C C . ILE C 1 63 ? 27.845 27.310 43.888 1.00 42.28 62 ILE C C 1
ATOM 2174 O O . ILE C 1 63 ? 27.303 26.263 44.263 1.00 42.48 62 ILE C O 1
ATOM 2179 N N . GLN C 1 64 ? 28.025 27.617 42.603 1.00 37.39 63 GLN C N 1
ATOM 2180 C CA . GLN C 1 64 ? 27.803 26.656 41.527 1.00 37.60 63 GLN C CA 1
ATOM 2181 C C . GLN C 1 64 ? 29.001 26.683 40.591 1.00 39.39 63 GLN C C 1
ATOM 2182 O O . GLN C 1 64 ? 29.698 27.695 40.496 1.00 36.47 63 GLN C O 1
ATOM 2188 N N . TRP C 1 65 ? 29.242 25.571 39.901 1.00 33.07 64 TRP C N 1
ATOM 2189 C CA . TRP C 1 65 ? 30.285 25.498 38.885 1.00 31.96 64 TRP C CA 1
ATOM 2190 C C . TRP C 1 65 ? 29.651 25.367 37.507 1.00 35.05 64 TRP C C 1
ATOM 2191 O O . TRP C 1 65 ? 28.733 24.561 37.316 1.00 34.34 64 TRP C O 1
ATOM 2202 N N . TRP C 1 66 ? 30.150 26.152 36.552 1.00 30.11 65 TRP C N 1
ATOM 2203 C CA . TRP C 1 66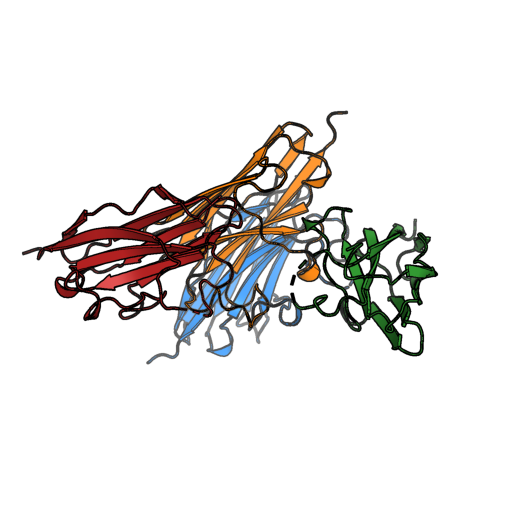 ? 29.642 26.181 35.190 1.00 30.27 65 TRP C CA 1
ATOM 2204 C C . TRP C 1 66 ? 30.813 26.019 34.231 1.00 32.22 65 TRP C C 1
ATOM 2205 O O . TRP C 1 66 ? 31.976 26.175 34.615 1.00 33.29 65 TRP C O 1
ATOM 2216 N N . TYR C 1 67 ? 30.502 25.687 32.976 1.00 29.57 66 TYR C N 1
ATOM 2217 C CA . TYR C 1 67 ? 31.534 25.390 31.989 1.00 30.67 66 TYR C CA 1
ATOM 2218 C C . TYR C 1 67 ? 31.014 25.695 30.594 1.00 31.35 66 TYR C C 1
ATOM 2219 O O . TYR C 1 67 ? 29.813 25.622 30.340 1.00 29.39 66 TYR C O 1
ATOM 2228 N N . ALA C 1 68 ? 31.940 25.986 29.680 1.00 30.31 67 ALA C N 1
ATOM 2229 C CA . ALA C 1 68 ? 31.603 26.182 28.278 1.00 29.55 67 ALA C CA 1
ATOM 2230 C C . ALA C 1 68 ? 32.848 25.924 27.438 1.00 31.35 67 ALA C C 1
ATOM 2231 O O . ALA C 1 68 ? 33.959 26.252 27.858 1.00 33.93 67 ALA C O 1
ATOM 2233 N N . GLU C 1 69 ? 32.662 25.335 26.253 1.00 32.79 68 GLU C N 1
ATOM 2234 C CA . GLU C 1 69 ? 33.790 25.181 25.339 1.00 30.81 68 GLU C CA 1
ATOM 2235 C C . GLU C 1 69 ? 34.278 26.530 24.844 1.00 34.21 68 GLU C C 1
ATOM 2236 O O . GLU C 1 69 ? 35.489 26.765 24.761 1.00 34.69 68 GLU C O 1
ATOM 2242 N N . VAL C 1 70 ? 33.341 27.412 24.506 1.00 32.73 69 VAL C N 1
ATOM 2243 C CA . VAL C 1 70 ? 33.596 28.766 24.036 1.00 37.28 69 VAL C CA 1
ATOM 2244 C C . VAL C 1 70 ? 32.990 29.720 25.053 1.00 37.30 69 VAL C C 1
ATOM 2245 O O . VAL C 1 70 ? 31.835 29.546 25.452 1.00 33.88 69 VAL C O 1
ATOM 2249 N N . ASN C 1 71 ? 33.765 30.723 25.467 1.00 38.11 70 ASN C N 1
ATOM 2250 C CA . ASN C 1 71 ? 33.364 31.662 26.517 1.00 32.89 70 ASN C CA 1
ATOM 2251 C C . ASN C 1 71 ? 32.293 32.580 25.934 1.00 36.46 70 ASN C C 1
ATOM 2252 O O . ASN C 1 71 ? 32.568 33.688 25.469 1.00 37.38 70 ASN C O 1
ATOM 2257 N N . ARG C 1 72 ? 31.052 32.085 25.925 1.00 31.07 71 ARG C N 1
ATOM 2258 C CA . ARG C 1 72 ? 29.894 32.832 25.445 1.00 33.66 71 ARG C CA 1
ATOM 2259 C C . ARG C 1 72 ? 28.687 32.253 26.149 1.00 32.73 71 ARG C C 1
ATOM 2260 O O . ARG C 1 72 ? 28.693 31.074 26.514 1.00 32.63 71 ARG C O 1
ATOM 2268 N N . ALA C 1 73 ? 27.643 33.073 26.322 1.00 30.25 72 ALA C N 1
ATOM 2269 C CA . ALA C 1 73 ? 26.556 32.645 27.195 1.00 32.57 72 ALA C CA 1
ATOM 2270 C C . ALA C 1 73 ? 25.846 31.399 26.668 1.00 33.86 72 ALA C C 1
ATOM 2271 O O . ALA C 1 73 ? 25.394 30.571 27.469 1.00 33.93 72 ALA C O 1
ATOM 2273 N N . GLU C 1 74 ? 25.751 31.226 25.343 1.00 30.24 73 GLU C N 1
ATOM 2274 C CA . GLU C 1 74 ? 24.975 30.094 24.836 1.00 31.53 73 GLU C CA 1
ATOM 2275 C C . GLU C 1 74 ? 25.617 28.759 25.169 1.00 29.63 73 GLU C C 1
ATOM 2276 O O . GLU C 1 74 ? 24.925 27.743 25.176 1.00 29.36 73 GLU C O 1
ATOM 2282 N N . SER C 1 75 ? 26.916 28.738 25.440 1.00 30.38 74 SER C N 1
ATOM 2283 C CA . SER C 1 75 ? 27.636 27.492 25.652 1.00 32.31 74 SER C CA 1
ATOM 2284 C C . SER C 1 75 ? 27.751 27.095 27.123 1.00 30.24 74 SER C C 1
ATOM 2285 O O . SER C 1 75 ? 28.167 25.971 27.413 1.00 30.15 74 SER C O 1
ATOM 2288 N N . PHE C 1 76 ? 27.374 27.967 28.057 1.00 30.98 75 PHE C N 1
ATOM 2289 C CA . PHE C 1 76 ? 27.573 27.688 29.477 1.00 29.27 75 PHE C CA 1
ATOM 2290 C C . PHE C 1 76 ? 26.486 26.777 30.045 1.00 33.30 75 PHE C C 1
ATOM 2291 O O . PHE C 1 76 ? 25.285 26.987 29.828 1.00 32.06 75 PHE C O 1
ATOM 2299 N N . ARG C 1 77 ? 26.917 25.748 30.767 1.00 27.82 76 ARG C N 1
ATOM 2300 C CA . ARG C 1 77 ? 25.996 24.837 31.412 1.00 32.81 76 ARG C CA 1
ATOM 2301 C C . ARG C 1 77 ? 26.535 24.566 32.806 1.00 31.61 76 ARG C C 1
ATOM 2302 O O . ARG C 1 77 ? 27.740 24.686 33.057 1.00 31.32 76 ARG C O 1
ATOM 2310 N N . GLN C 1 78 ? 25.633 24.247 33.719 1.00 28.58 77 GLN C N 1
ATOM 2311 C CA . GLN C 1 78 ? 26.034 23.956 35.086 1.00 32.89 77 GLN C CA 1
ATOM 2312 C C . GLN C 1 78 ? 26.598 22.543 35.168 1.00 34.19 77 GLN C C 1
ATOM 2313 O O . GLN C 1 78 ? 26.056 21.609 34.569 1.00 32.93 77 GLN C O 1
ATOM 2319 N N . LEU C 1 79 ? 27.723 22.395 35.868 1.00 33.21 78 LEU C N 1
ATOM 2320 C CA . LEU C 1 79 ? 28.268 21.078 36.167 1.00 33.90 78 LEU C CA 1
ATOM 2321 C C . LEU C 1 79 ? 27.797 20.631 37.546 1.00 38.19 78 LEU C C 1
ATOM 2322 O O . LEU C 1 79 ? 27.265 21.418 38.332 1.00 38.30 78 LEU C O 1
ATOM 2327 N N . TRP C 1 80 ? 28.006 19.343 37.838 1.00 35.96 79 TRP C N 1
ATOM 2328 C CA . TRP C 1 80 ? 27.509 18.758 39.075 1.00 35.50 79 TRP C CA 1
ATOM 2329 C C . TRP C 1 80 ? 28.405 17.593 39.460 1.00 33.63 79 TRP C C 1
ATOM 2330 O O . TRP C 1 80 ? 29.135 17.044 38.633 1.00 34.07 79 TRP C O 1
ATOM 2341 N N . ASP C 1 81 ? 28.362 17.237 40.736 1.00 31.08 80 ASP C N 1
ATOM 2342 C CA . ASP C 1 81 ? 29.141 16.107 41.213 1.00 39.81 80 ASP C CA 1
ATOM 2343 C C . ASP C 1 81 ? 28.640 14.817 40.564 1.00 39.48 80 ASP C C 1
ATOM 2344 O O . ASP C 1 81 ? 27.464 14.461 40.698 1.00 39.81 80 ASP C O 1
ATOM 2349 N N . GLY C 1 82 ? 29.526 14.138 39.836 1.00 36.99 81 GLY C N 1
ATOM 2350 C CA . GLY C 1 82 ? 29.175 12.945 39.090 1.00 36.12 81 GLY C CA 1
ATOM 2351 C C . GLY C 1 82 ? 29.088 13.143 37.593 1.00 41.10 81 GLY C C 1
ATOM 2352 O O . GLY C 1 82 ? 28.892 12.157 36.868 1.00 36.54 81 GLY C O 1
ATOM 2353 N N . ALA C 1 83 ? 29.229 14.377 37.104 1.00 34.49 82 ALA C N 1
ATOM 2354 C CA . ALA C 1 83 ? 29.140 14.634 35.675 1.00 33.43 82 ALA C CA 1
ATOM 2355 C C . ALA C 1 83 ? 30.239 13.890 34.930 1.00 34.93 82 ALA C C 1
ATOM 2356 O O . ALA C 1 83 ? 31.249 13.475 35.510 1.00 35.73 82 ALA C O 1
ATOM 2358 N N . ARG C 1 84 ? 30.039 13.747 33.617 1.00 34.07 83 ARG C N 1
ATOM 2359 C CA . ARG C 1 84 ? 30.991 13.078 32.721 1.00 39.02 83 ARG C CA 1
ATOM 2360 C C . ARG C 1 84 ? 31.401 11.709 33.267 1.00 37.37 83 ARG C C 1
ATOM 2361 O O . ARG C 1 84 ? 32.586 11.398 33.426 1.00 38.65 83 ARG C O 1
ATOM 2369 N N . LYS C 1 85 ? 30.390 10.890 33.567 1.00 37.01 84 LYS C N 1
ATOM 2370 C CA . LYS C 1 85 ? 30.589 9.493 33.966 1.00 41.65 84 LYS C CA 1
ATOM 2371 C C . LYS C 1 85 ? 31.480 9.384 35.197 1.00 42.23 84 LYS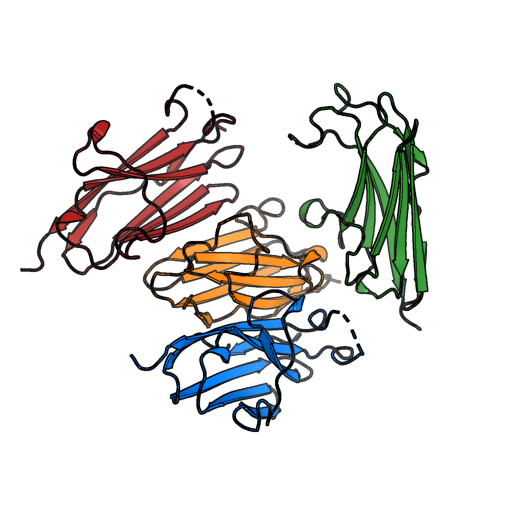 C C 1
ATOM 2372 O O . LYS C 1 85 ? 32.361 8.530 35.269 1.00 41.37 84 LYS C O 1
ATOM 2378 N N . ARG C 1 86 ? 31.237 10.260 36.170 1.00 39.42 85 ARG C N 1
ATOM 2379 C CA . ARG C 1 86 ? 31.927 10.367 37.451 1.00 39.71 85 ARG C CA 1
ATOM 2380 C C . ARG C 1 86 ? 33.345 10.917 37.337 1.00 34.47 85 ARG C C 1
ATOM 2381 O O . ARG C 1 86 ? 34.011 11.017 38.353 1.00 38.88 85 ARG C O 1
ATOM 2389 N N . ARG C 1 87 ? 33.823 11.290 36.147 1.00 37.19 86 ARG C N 1
ATOM 2390 C CA . ARG C 1 87 ? 35.115 11.975 36.081 1.00 35.72 86 ARG C CA 1
ATOM 2391 C C . ARG C 1 87 ? 35.064 13.344 36.760 1.00 35.82 86 ARG C C 1
ATOM 2392 O O . ARG C 1 87 ? 36.100 13.849 37.198 1.00 35.58 86 ARG C O 1
ATOM 2400 N N . VAL C 1 88 ? 33.890 13.960 36.853 1.00 34.62 87 VAL C N 1
ATOM 2401 C CA . VAL C 1 88 ? 33.735 15.270 37.479 1.00 36.74 87 VAL C CA 1
ATOM 2402 C C . VAL C 1 88 ? 33.292 15.079 38.921 1.00 39.71 87 VAL C C 1
ATOM 2403 O O . VAL C 1 88 ? 32.306 14.382 39.192 1.00 41.40 87 VAL C O 1
ATOM 2407 N N . THR C 1 89 ? 34.023 15.687 39.845 1.00 37.65 88 THR C N 1
ATOM 2408 C CA . THR C 1 89 ? 33.682 15.695 41.260 1.00 35.31 88 THR C CA 1
ATOM 2409 C C . THR C 1 89 ? 33.525 17.133 41.727 1.00 41.79 88 THR C C 1
ATOM 2410 O O . THR C 1 89 ? 34.340 18.002 41.386 1.00 41.03 88 THR C O 1
ATOM 2414 N N . VAL C 1 90 ? 32.475 17.374 42.505 1.00 43.97 89 VAL C N 1
ATOM 2415 C CA . VAL C 1 90 ? 32.236 18.656 43.153 1.00 44.76 89 VAL C CA 1
ATOM 2416 C C . VAL C 1 90 ? 32.075 18.394 44.643 1.00 47.94 89 VAL C C 1
ATOM 2417 O O . VAL C 1 90 ? 31.194 17.625 45.047 1.00 48.67 89 VAL C O 1
ATOM 2421 N N . ASN C 1 91 ? 32.924 19.015 45.456 1.00 46.59 90 ASN C N 1
ATOM 2422 C CA . ASN C 1 91 ? 32.795 18.968 46.911 1.00 48.39 90 ASN C CA 1
ATOM 2423 C C . ASN C 1 91 ? 32.649 20.397 47.412 1.00 46.02 90 ASN C C 1
ATOM 2424 O O . ASN C 1 91 ? 33.599 21.183 47.334 1.00 44.63 90 ASN C O 1
ATOM 2429 N N . THR C 1 92 ? 31.469 20.736 47.922 1.00 46.31 91 THR C N 1
ATOM 2430 C CA . THR C 1 92 ? 31.172 22.082 48.400 1.00 48.65 91 THR C CA 1
ATOM 2431 C C . THR C 1 92 ? 30.755 22.021 49.8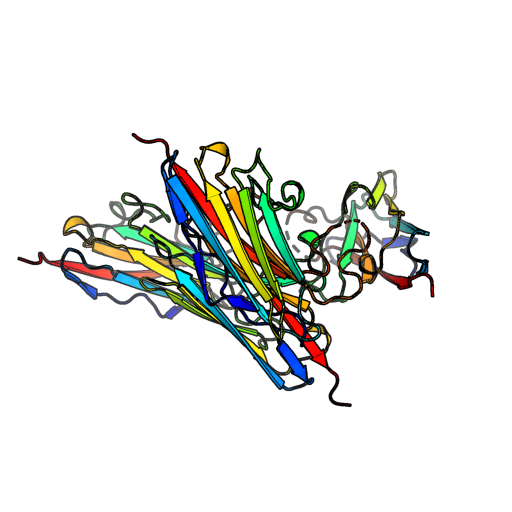65 1.00 55.29 91 THR C C 1
ATOM 2432 O O . THR C 1 92 ? 29.968 21.153 50.253 1.00 51.43 91 THR C O 1
ATOM 2436 N N . ALA C 1 93 ? 31.287 22.933 50.677 1.00 50.29 92 ALA C N 1
ATOM 2437 C CA . ALA C 1 93 ? 30.909 23.038 52.079 1.00 51.98 92 ALA C CA 1
ATOM 2438 C C . ALA C 1 93 ? 30.490 24.468 52.374 1.00 51.36 92 ALA C C 1
ATOM 2439 O O . ALA C 1 93 ? 31.110 25.420 51.886 1.00 52.49 92 ALA C O 1
ATOM 2441 N N . TYR C 1 94 ? 29.427 24.617 53.158 1.00 47.07 93 TYR C N 1
ATOM 2442 C CA . TYR C 1 94 ? 28.929 25.924 53.567 1.00 51.71 93 TYR C CA 1
ATOM 2443 C C . TYR C 1 94 ? 29.103 26.068 55.074 1.00 60.27 93 TYR C C 1
ATOM 2444 O O . TYR C 1 94 ? 28.403 25.412 55.854 1.00 62.94 93 TYR C O 1
ATOM 2453 N N . GLY C 1 95 ? 30.043 26.917 55.477 1.00 59.05 94 GLY C N 1
ATOM 2454 C CA . GLY C 1 95 ? 30.132 27.354 56.855 1.00 52.82 94 GLY C CA 1
ATOM 2455 C C . GLY C 1 95 ? 29.714 28.805 56.952 1.00 59.59 94 GLY C C 1
ATOM 2456 O O . GLY C 1 95 ? 28.585 29.164 56.594 1.00 57.76 94 GLY C O 1
ATOM 2457 N N . SER C 1 96 ? 30.617 29.657 57.432 1.00 50.83 95 SER C N 1
ATOM 2458 C CA . SER C 1 96 ? 30.373 31.091 57.353 1.00 58.69 95 SER C CA 1
ATOM 2459 C C . SER C 1 96 ? 30.522 31.571 55.917 1.00 58.62 95 SER C C 1
ATOM 2460 O O . SER C 1 96 ? 29.675 32.309 55.396 1.00 55.06 95 SER C O 1
ATOM 2463 N N . ASN C 1 97 ? 31.581 31.132 55.258 1.00 51.64 96 ASN C N 1
ATOM 2464 C CA . ASN C 1 97 ? 31.777 31.331 53.834 1.00 55.18 96 ASN C CA 1
ATOM 2465 C C . ASN C 1 97 ? 31.472 30.037 53.072 1.00 56.25 96 ASN C C 1
ATOM 2466 O O . ASN C 1 97 ? 31.292 28.963 53.653 1.00 53.33 96 ASN C O 1
ATOM 2471 N N . GLY C 1 98 ? 31.433 30.141 51.744 1.00 49.54 97 GLY C N 1
ATOM 2472 C CA . GLY C 1 98 ? 31.284 28.977 50.892 1.00 45.18 97 GLY C CA 1
ATOM 2473 C C . GLY C 1 98 ? 32.626 28.623 50.271 1.00 48.66 97 GLY C C 1
ATOM 2474 O O . GLY C 1 98 ? 33.310 29.490 49.727 1.00 48.84 97 GLY C O 1
ATOM 2475 N N . VAL C 1 99 ? 32.999 27.348 50.384 1.00 42.44 98 VAL C N 1
ATOM 2476 C CA . VAL C 1 99 ? 34.217 26.855 49.755 1.00 43.21 98 VAL C CA 1
ATOM 2477 C C . VAL C 1 99 ? 33.865 25.650 48.895 1.00 47.13 98 VAL C C 1
ATOM 2478 O O . VAL C 1 99 ? 32.938 24.893 49.198 1.00 48.17 98 VAL C O 1
ATOM 2482 N N . SER C 1 100 ? 34.610 25.478 47.807 1.00 43.66 99 SER C N 1
ATOM 2483 C CA . SER C 1 100 ? 34.274 24.436 46.858 1.00 41.09 99 SER C CA 1
ATOM 2484 C C . SER C 1 100 ? 35.509 24.021 46.085 1.00 41.66 99 SER C C 1
ATOM 2485 O O . SER C 1 100 ? 36.421 24.825 45.846 1.00 41.29 99 SER C O 1
ATOM 2488 N N . VAL C 1 101 ? 35.522 22.751 45.698 1.00 37.95 100 VAL C N 1
ATOM 2489 C CA . VAL C 1 101 ? 36.559 22.173 44.856 1.00 40.00 100 VAL C CA 1
ATOM 2490 C C . VAL C 1 101 ? 35.878 21.507 43.671 1.00 45.09 100 VAL C C 1
ATOM 2491 O O . VAL C 1 101 ? 34.881 20.795 43.843 1.00 43.01 100 VAL C O 1
ATOM 2495 N N . LEU C 1 102 ? 36.402 21.744 42.476 1.00 41.16 101 LEU C N 1
ATOM 2496 C CA . LEU C 1 102 ? 35.970 21.044 41.276 1.00 38.47 101 LEU C CA 1
ATOM 2497 C C . LEU C 1 102 ? 37.138 20.216 40.773 1.00 40.81 101 LEU C C 1
ATOM 2498 O O . LEU C 1 102 ? 38.235 20.749 40.567 1.00 40.13 101 LEU C O 1
ATOM 2503 N N . ARG C 1 103 ? 36.912 18.921 40.591 1.00 37.06 102 ARG C N 1
ATOM 2504 C CA . ARG C 1 103 ? 37.967 18.000 40.201 1.00 34.38 102 ARG C CA 1
ATOM 2505 C C . ARG C 1 103 ? 37.517 17.213 38.987 1.00 38.35 102 ARG C C 1
ATOM 2506 O O . ARG C 1 103 ? 36.394 16.699 38.962 1.00 41.68 102 ARG C O 1
ATOM 2514 N N . ILE C 1 104 ? 38.388 17.107 37.989 1.00 37.08 103 ILE C N 1
ATOM 2515 C CA . ILE C 1 104 ? 38.123 16.293 36.813 1.00 33.95 103 ILE C CA 1
ATOM 2516 C C . ILE C 1 104 ? 39.325 15.394 36.591 1.00 43.24 103 ILE C C 1
ATOM 2517 O O . ILE C 1 104 ? 40.454 15.884 36.449 1.00 45.22 103 ILE C O 1
ATOM 2522 N N . THR C 1 105 ? 39.088 14.085 36.577 1.00 39.63 104 THR C N 1
ATOM 2523 C CA . THR C 1 105 ? 40.142 13.097 36.439 1.00 40.06 104 THR C CA 1
ATOM 2524 C C . THR C 1 105 ? 40.117 12.490 35.042 1.00 43.23 104 THR C C 1
ATOM 2525 O O . THR C 1 105 ? 39.151 12.653 34.287 1.00 39.84 104 THR C O 1
ATOM 2529 N N . ARG C 1 106 ? 41.209 11.803 34.701 1.00 42.18 105 ARG C N 1
ATOM 2530 C CA . ARG C 1 106 ? 41.356 11.093 33.430 1.00 43.37 105 ARG C CA 1
ATOM 2531 C C . ARG C 1 106 ? 41.040 12.011 32.253 1.00 46.21 105 ARG C C 1
ATOM 2532 O O . ARG C 1 106 ? 40.158 11.746 31.436 1.00 44.69 105 ARG C O 1
ATOM 2540 N N . LEU C 1 107 ? 41.797 13.100 32.179 1.00 40.79 106 LEU C N 1
ATOM 2541 C CA . LEU C 1 107 ? 41.398 14.237 31.369 1.00 42.03 106 LEU C CA 1
ATOM 2542 C C . LEU C 1 107 ? 41.469 13.916 29.882 1.00 41.86 106 LEU C C 1
ATOM 2543 O O . LEU C 1 107 ? 42.372 13.217 29.422 1.00 38.81 106 LEU C O 1
ATOM 2548 N N . THR C 1 108 ? 40.506 14.438 29.133 1.00 40.65 107 THR C N 1
ATOM 2549 C CA . THR C 1 108 ? 40.447 14.310 27.684 1.00 38.70 107 THR C CA 1
ATOM 2550 C C . THR C 1 108 ? 40.655 15.678 27.054 1.00 42.29 107 THR C C 1
ATOM 2551 O O . THR C 1 108 ? 40.632 16.708 27.733 1.00 43.46 107 THR C O 1
ATOM 2555 N N . LEU C 1 109 ? 40.871 15.687 25.738 1.00 40.49 108 LEU C N 1
ATOM 2556 C CA . LEU C 1 109 ? 40.933 16.958 25.029 1.00 41.63 108 LEU C CA 1
ATOM 2557 C C . LEU C 1 109 ? 39.646 17.753 25.199 1.00 43.57 108 LEU C C 1
ATOM 2558 O O . LEU C 1 109 ? 39.684 18.986 25.277 1.00 37.93 108 LEU C O 1
ATOM 2563 N N . GLU C 1 110 ? 38.505 17.064 25.272 1.00 41.49 109 GLU C N 1
ATOM 2564 C CA . GLU C 1 110 ? 37.191 17.694 25.318 1.00 37.50 109 GLU C CA 1
ATOM 2565 C C . GLU C 1 110 ? 36.852 18.271 26.682 1.00 37.76 109 GLU C C 1
ATOM 2566 O O . GLU C 1 110 ? 35.822 18.947 26.809 1.00 38.41 109 GLU C O 1
ATOM 2572 N N . ASP C 1 111 ? 37.670 18.010 27.700 1.00 38.06 110 ASP C N 1
ATOM 2573 C CA . ASP C 1 111 ? 37.564 18.741 28.958 1.00 37.61 110 ASP C CA 1
ATOM 2574 C C . ASP C 1 111 ? 38.167 20.148 28.882 1.00 38.69 110 ASP C C 1
ATOM 2575 O O . ASP C 1 111 ? 38.058 20.906 29.853 1.00 38.74 110 ASP C O 1
ATOM 2580 N N . SER C 1 112 ? 38.786 20.518 27.766 1.00 36.85 111 SER C N 1
ATOM 2581 C CA . SER C 1 112 ? 39.320 21.866 27.611 1.00 38.06 111 SER C CA 1
ATOM 2582 C C . SER C 1 112 ? 38.189 22.874 27.469 1.00 37.81 111 SER C C 1
ATOM 2583 O O . SER C 1 112 ? 37.130 22.572 26.908 1.00 37.04 111 SER C O 1
ATOM 2586 N N . GLY C 1 113 ? 38.422 24.082 27.974 1.00 34.60 112 GLY C N 1
ATOM 2587 C CA . GLY C 1 113 ? 37.477 25.167 27.801 1.00 29.78 112 GLY C CA 1
ATOM 2588 C C . GLY C 1 113 ? 37.487 26.102 29.000 1.00 35.61 112 GLY C C 1
ATOM 2589 O O . GLY C 1 113 ? 38.441 26.141 29.770 1.00 33.92 112 GLY C O 1
ATOM 2590 N N . THR C 1 114 ? 36.393 26.844 29.151 1.00 31.39 113 THR C N 1
ATOM 2591 C CA . THR C 1 114 ? 36.269 27.827 30.218 1.00 32.43 113 THR C CA 1
ATOM 2592 C C . THR C 1 114 ? 35.429 27.251 31.340 1.00 31.80 113 THR C C 1
ATOM 2593 O O . THR C 1 114 ? 34.262 26.899 31.131 1.00 34.47 113 THR C O 1
ATOM 2597 N N . TYR C 1 115 ? 36.020 27.158 32.522 1.00 28.92 114 TYR C N 1
ATOM 2598 C CA . TYR C 1 115 ? 35.310 26.803 33.737 1.00 31.04 114 TYR C CA 1
ATOM 2599 C C . TYR C 1 115 ? 35.158 28.051 34.595 1.00 37.82 114 TYR C C 1
ATOM 2600 O O . TYR C 1 115 ? 35.998 28.956 34.551 1.00 36.03 114 TYR C O 1
ATOM 2609 N N . GLU C 1 116 ? 34.081 28.106 35.374 1.00 34.75 115 GLU C N 1
ATOM 2610 C CA . GLU C 1 116 ? 33.872 29.265 36.224 1.00 36.19 115 GLU C CA 1
ATOM 2611 C C . GLU C 1 116 ? 33.107 28.886 37.485 1.00 36.37 115 GLU C C 1
ATOM 2612 O O . GLU C 1 116 ? 32.243 27.999 37.481 1.00 36.44 115 GLU C O 1
ATOM 2618 N N . CYS C 1 117 ? 33.463 29.562 38.568 1.00 33.98 116 CYS C N 1
ATOM 2619 C CA . CYS C 1 117 ? 32.706 29.530 39.808 1.00 33.81 116 CYS C CA 1
ATOM 2620 C C . CYS C 1 117 ? 31.720 30.681 39.787 1.00 32.90 116 CYS C C 1
ATOM 2621 O O . CYS C 1 117 ? 32.104 31.824 39.525 1.00 36.79 116 CYS C O 1
ATOM 2624 N N . ARG C 1 118 ? 30.456 30.385 40.038 1.00 30.83 117 ARG C N 1
ATOM 2625 C CA . ARG C 1 118 ? 29.436 31.408 40.175 1.00 36.23 117 ARG C CA 1
ATOM 2626 C C . ARG C 1 118 ? 28.970 31.436 41.621 1.00 38.32 117 ARG C C 1
ATOM 2627 O O . ARG C 1 118 ? 28.919 30.399 42.286 1.00 36.72 117 ARG C O 1
ATOM 2635 N N . ALA C 1 119 ? 28.645 32.627 42.117 1.00 33.37 118 ALA C N 1
ATOM 2636 C CA . ALA C 1 119 ? 28.247 32.718 43.512 1.00 36.60 118 ALA C CA 1
ATOM 2637 C C . ALA C 1 119 ? 27.176 33.778 43.653 1.00 34.29 118 ALA C C 1
ATOM 2638 O O . ALA C 1 119 ? 27.132 34.741 42.883 1.00 36.39 118 ALA C O 1
ATOM 2640 N N . SER C 1 120 ? 26.288 33.567 44.625 1.00 37.82 119 SER C N 1
ATOM 2641 C CA . SER C 1 120 ? 25.235 34.528 44.936 1.00 38.30 119 SER C CA 1
ATOM 2642 C C . SER C 1 120 ? 24.706 34.278 46.341 1.00 39.40 119 SER C C 1
ATOM 2643 O O . SER C 1 120 ? 24.589 33.130 46.772 1.00 40.90 119 SER C O 1
ATOM 2646 N N . ASN C 1 121 ? 24.359 35.359 47.037 1.00 43.19 120 ASN C N 1
ATOM 2647 C CA . ASN C 1 121 ? 23.539 35.260 48.240 1.00 45.44 120 ASN C CA 1
ATOM 2648 C C . ASN C 1 121 ? 22.269 36.090 48.116 1.00 45.44 120 ASN C C 1
ATOM 2649 O O . ASN C 1 121 ? 21.709 36.515 49.124 1.00 45.58 120 ASN C O 1
ATOM 2654 N N . ASP C 1 122 ? 21.836 36.348 46.895 1.00 44.27 121 ASP C N 1
ATOM 2655 C CA . ASP C 1 122 ? 20.510 36.895 46.648 1.00 52.28 121 ASP C CA 1
ATOM 2656 C C . ASP C 1 122 ? 19.448 35.883 47.082 1.00 53.18 121 ASP C C 1
ATOM 2657 O O . ASP C 1 122 ? 19.566 34.696 46.764 1.00 46.45 121 ASP C O 1
ATOM 2662 N N . PRO C 1 123 ? 18.411 36.308 47.813 1.00 58.81 122 PRO C N 1
ATOM 2663 C CA . PRO C 1 123 ? 17.246 35.422 48.036 1.00 59.49 122 PRO C CA 1
ATOM 2664 C C . PRO C 1 123 ? 16.632 34.846 46.764 1.00 60.21 122 PRO C C 1
ATOM 2665 O O . PRO C 1 123 ? 16.316 33.650 46.717 1.00 64.42 122 PRO C O 1
ATOM 2669 N N . LYS C 1 124 ? 16.438 35.671 45.734 1.00 59.47 123 LYS C N 1
ATOM 2670 C CA . LYS C 1 124 ? 15.816 35.262 44.478 1.00 61.04 123 LYS C CA 1
ATOM 2671 C C . LYS C 1 124 ? 16.764 34.518 43.540 1.00 58.92 123 LYS C C 1
ATOM 2672 O O . LYS C 1 124 ? 16.413 34.331 42.371 1.00 58.42 123 LYS C O 1
ATOM 2678 N N . ARG C 1 125 ? 17.938 34.084 44.015 1.00 57.10 124 ARG C N 1
ATOM 2679 C CA . ARG C 1 125 ? 18.988 33.609 43.116 1.00 54.12 124 ARG C CA 1
ATOM 2680 C C . ARG C 1 125 ? 18.595 32.351 42.348 1.00 56.77 124 ARG C C 1
ATOM 2681 O O . ARG C 1 125 ? 19.205 32.049 41.316 1.00 53.67 124 ARG C O 1
ATOM 2689 N N . ASN C 1 126 ? 17.604 31.603 42.821 1.00 63.59 125 ASN C N 1
ATOM 2690 C CA . ASN C 1 126 ? 17.126 30.436 42.093 1.00 64.31 125 ASN C CA 1
ATOM 2691 C C . ASN C 1 126 ? 15.711 30.631 41.565 1.00 66.04 125 ASN C C 1
ATOM 2692 O O . ASN C 1 126 ? 15.098 29.664 41.102 1.00 72.08 125 ASN C O 1
ATOM 2697 N N . ASP C 1 127 ? 15.192 31.859 41.623 1.00 66.47 126 ASP C N 1
ATOM 2698 C CA . ASP C 1 127 ? 13.896 32.267 41.067 1.00 69.34 126 ASP C CA 1
ATOM 2699 C C . ASP C 1 127 ? 12.776 31.254 41.290 1.00 77.86 126 ASP C C 1
ATOM 2700 O O . ASP C 1 127 ? 11.625 31.626 41.525 1.00 84.17 126 ASP C O 1
ATOM 2705 N N . ILE C 1 134 ? 21.109 38.714 35.618 1.00 62.60 133 ILE C N 1
ATOM 2706 C CA . ILE C 1 134 ? 21.322 37.700 36.641 1.00 54.47 133 ILE C CA 1
ATOM 2707 C C . ILE C 1 134 ? 21.871 38.363 37.896 1.00 55.39 133 ILE C C 1
ATOM 2708 O O . ILE C 1 134 ? 22.467 39.448 37.847 1.00 57.59 133 ILE C O 1
ATOM 2713 N N . THR C 1 135 ? 21.656 37.711 39.032 1.00 50.15 134 THR C N 1
ATOM 2714 C CA . THR C 1 135 ? 22.110 38.217 40.318 1.00 47.79 134 THR C CA 1
ATOM 2715 C C . THR C 1 135 ? 23.263 37.388 40.867 1.00 43.99 134 THR C C 1
ATOM 2716 O O . THR C 1 135 ? 23.455 37.303 42.083 1.00 39.18 134 THR C O 1
ATOM 2720 N N . TRP C 1 136 ? 24.018 36.756 39.972 1.00 40.43 135 TRP C N 1
ATOM 2721 C CA . TRP C 1 136 ? 25.189 35.959 40.293 1.00 39.93 135 TRP C CA 1
ATOM 2722 C C . TRP C 1 136 ? 26.440 36.691 39.820 1.00 39.04 135 TRP C C 1
ATOM 2723 O O . TRP C 1 136 ? 26.385 37.531 38.922 1.00 44.57 135 TRP C O 1
ATOM 2734 N N . ILE C 1 137 ? 27.578 36.373 40.429 1.00 34.81 136 ILE C N 1
ATOM 2735 C CA . ILE C 1 137 ? 28.859 36.848 39.923 1.00 35.13 136 ILE C CA 1
ATOM 2736 C C . ILE C 1 137 ? 29.710 35.640 39.576 1.00 37.48 136 ILE C C 1
ATOM 2737 O O . ILE C 1 137 ? 29.474 34.529 40.055 1.00 37.34 136 ILE C O 1
ATOM 2742 N N . ARG C 1 138 ? 30.722 35.865 38.739 1.00 31.78 137 ARG C N 1
ATOM 2743 C CA . ARG C 1 138 ? 31.470 34.750 38.181 1.00 35.40 137 ARG C CA 1
ATOM 2744 C C . ARG C 1 138 ? 32.967 35.037 38.194 1.00 32.02 137 ARG C C 1
ATOM 2745 O O . ARG C 1 138 ? 33.404 36.186 38.126 1.00 31.95 137 ARG C O 1
ATOM 2753 N N . ALA C 1 139 ? 33.743 33.963 38.295 1.00 27.71 138 ALA C N 1
ATOM 2754 C CA . ALA C 1 139 ? 35.195 34.024 38.231 1.00 33.13 138 ALA C CA 1
ATOM 2755 C C . ALA C 1 139 ? 35.645 32.851 37.380 1.00 35.00 138 ALA C C 1
ATOM 2756 O O . ALA C 1 139 ? 35.394 31.696 37.746 1.00 33.88 138 ALA C O 1
ATOM 2758 N N . GLN C 1 140 ? 36.322 33.150 36.270 1.00 31.27 139 GLN C N 1
ATOM 2759 C CA . GLN C 1 140 ? 36.565 32.214 35.181 1.00 33.08 139 GLN C CA 1
ATOM 2760 C C . GLN C 1 140 ? 38.016 31.741 35.144 1.00 37.27 139 GLN C C 1
ATOM 2761 O O . GLN C 1 140 ? 38.936 32.479 35.503 1.00 34.00 139 GLN C O 1
ATOM 2767 N N . ALA C 1 141 ? 38.214 30.504 34.675 1.00 34.36 140 ALA C N 1
ATOM 2768 C CA . ALA C 1 141 ? 39.542 29.965 34.402 1.00 37.78 140 ALA C CA 1
ATOM 2769 C C . ALA C 1 141 ? 39.534 29.218 33.073 1.00 40.43 140 ALA C C 1
ATOM 2770 O O . ALA C 1 141 ? 38.497 28.710 32.623 1.00 36.35 140 ALA C O 1
ATOM 2772 N N . THR C 1 142 ? 40.701 29.161 32.447 1.00 30.63 141 THR C N 1
ATOM 2773 C CA . THR C 1 142 ? 40.884 28.467 31.181 1.00 34.16 141 THR C CA 1
ATOM 2774 C C . THR C 1 142 ? 41.607 27.159 31.448 1.00 34.85 141 THR C C 1
ATOM 2775 O O . THR C 1 142 ? 42.661 27.156 32.085 1.00 37.24 141 THR C O 1
ATOM 2779 N N . ILE C 1 143 ? 41.027 26.050 30.992 1.00 34.06 142 ILE C N 1
ATOM 2780 C CA . ILE C 1 143 ? 41.661 24.739 31.080 1.00 32.77 142 ILE C CA 1
ATOM 2781 C C . ILE C 1 143 ? 42.007 24.286 29.672 1.00 38.81 142 ILE C C 1
ATOM 2782 O O . ILE C 1 143 ? 41.167 24.324 28.766 1.00 38.05 142 ILE C O 1
ATOM 2787 N N . SER C 1 144 ? 43.248 23.872 29.487 1.00 40.41 143 SER C N 1
ATOM 2788 C CA . SER C 1 144 ? 43.736 23.444 28.190 1.00 44.26 143 SER C CA 1
ATOM 2789 C C . SER C 1 144 ? 44.375 22.078 28.376 1.00 42.88 143 SER C C 1
ATOM 2790 O O . SER C 1 144 ? 45.282 21.926 29.198 1.00 43.46 143 SER C O 1
ATOM 2793 N N . VAL C 1 145 ? 43.873 21.077 27.661 1.00 48.06 144 VAL C N 1
ATOM 2794 C CA . VAL C 1 145 ? 44.357 19.704 27.799 1.00 39.64 144 VAL C CA 1
ATOM 2795 C C . VAL C 1 145 ? 45.070 19.323 26.510 1.00 42.77 144 VAL C C 1
ATOM 2796 O O . VAL C 1 145 ? 44.490 19.416 25.421 1.00 42.83 144 VAL C O 1
ATOM 2800 N N . LEU C 1 146 ? 46.324 18.900 26.632 1.00 41.54 145 LEU C N 1
ATOM 2801 C CA . LEU C 1 146 ? 47.142 18.494 25.496 1.00 49.47 145 LEU C CA 1
ATOM 2802 C C . LEU C 1 146 ? 47.373 16.984 25.542 1.00 49.37 145 LEU C C 1
ATOM 2803 O O . LEU C 1 146 ? 47.524 16.403 26.621 1.00 46.79 145 LEU C O 1
ATOM 2808 N N . GLN C 1 147 ? 47.385 16.346 24.377 1.00 54.38 146 GLN C N 1
ATOM 2809 C CA . GLN C 1 147 ? 47.606 14.906 24.354 1.00 62.47 146 GLN C CA 1
ATOM 2810 C C . GLN C 1 147 ? 49.089 14.593 24.537 1.00 66.07 146 GLN C C 1
ATOM 2811 O O . GLN C 1 147 ? 49.943 15.482 24.503 1.00 72.30 146 GLN C O 1
ATOM 2817 N N . LYS C 1 148 ? 49.389 13.310 24.752 1.00 72.22 147 LYS C N 1
ATOM 2818 C CA . LYS C 1 148 ? 50.769 12.864 24.909 1.00 78.11 147 LYS C CA 1
ATOM 2819 C C . LYS C 1 148 ? 51.569 13.140 23.640 1.00 81.78 147 LYS C C 1
ATOM 2820 O O . LYS C 1 148 ? 51.706 12.265 22.777 1.00 80.25 147 LYS C O 1
ATOM 2826 N N . GLU C 1 149 ? 52.103 14.364 23.536 1.00 82.55 148 GLU C N 1
ATOM 2827 C CA . GLU C 1 149 ? 52.757 14.864 22.337 1.00 82.75 148 GLU C CA 1
ATOM 2828 C C . GLU C 1 149 ? 51.935 14.561 21.091 1.00 83.05 148 GLU C C 1
ATOM 2829 O O . GLU C 1 149 ? 50.800 15.029 20.972 1.00 83.68 148 GLU C O 1
ATOM 2835 N N . GLN D 1 30 ? 8.687 45.153 24.543 1.00 59.28 29 GLN D N 1
ATOM 2836 C CA . GLN D 1 30 ? 7.642 44.966 23.544 1.00 50.80 29 GLN D CA 1
ATOM 2837 C C . GLN D 1 30 ? 6.518 44.078 24.062 1.00 49.25 29 GLN D C 1
ATOM 2838 O O . GLN D 1 30 ? 6.734 42.913 24.405 1.00 45.81 29 GLN D O 1
ATOM 2840 N N . ASN D 1 31 ? 5.313 44.636 24.123 1.00 46.67 30 ASN D N 1
ATOM 2841 C CA . ASN D 1 31 ? 4.149 43.823 24.415 1.00 43.98 30 ASN D CA 1
ATOM 2842 C C . ASN D 1 31 ? 3.917 42.828 23.288 1.00 39.46 30 ASN D C 1
ATOM 2843 O O . ASN D 1 31 ? 4.184 43.115 22.118 1.00 42.39 30 ASN D O 1
ATOM 2848 N N . ALA D 1 32 ? 3.425 41.645 23.658 1.00 35.96 31 ALA D N 1
ATOM 2849 C CA . ALA D 1 32 ? 3.060 40.635 22.676 1.00 36.88 31 ALA D CA 1
ATOM 2850 C C . ALA D 1 32 ? 2.097 41.222 21.657 1.00 39.56 31 ALA D C 1
ATOM 2851 O O . ALA D 1 32 ? 1.120 41.892 22.018 1.00 35.51 31 ALA D O 1
ATOM 2853 N N . GLY D 1 33 ? 2.401 40.988 20.385 1.00 34.41 32 GLY D N 1
ATOM 2854 C CA . GLY D 1 33 ? 1.650 41.534 19.275 1.00 31.61 32 GLY D CA 1
ATOM 2855 C C . GLY D 1 33 ? 1.707 40.604 18.081 1.00 41.03 32 GLY D C 1
ATOM 2856 O O . GLY D 1 33 ? 2.733 39.950 17.853 1.00 37.96 32 GLY D O 1
ATOM 2857 N N . PHE D 1 34 ? 0.610 40.520 17.327 1.00 31.72 33 PHE D N 1
ATOM 2858 C CA . PHE D 1 34 ? 0.504 39.582 16.217 1.00 37.41 33 PHE D CA 1
ATOM 2859 C C . PHE D 1 34 ? 1.181 40.171 14.988 1.00 39.49 33 PHE D C 1
ATOM 2860 O O . PHE D 1 34 ? 0.789 41.245 14.520 1.00 42.61 33 PHE D O 1
ATOM 2868 N N . VAL D 1 35 ? 2.193 39.485 14.460 1.00 35.23 34 VAL D N 1
ATOM 2869 C CA . VAL D 1 35 ? 2.712 39.893 13.156 1.00 35.09 34 VAL D CA 1
ATOM 2870 C C . VAL D 1 35 ? 1.982 39.167 12.045 1.00 33.33 34 VAL D C 1
ATOM 2871 O O . VAL D 1 35 ? 1.854 39.701 10.943 1.00 37.01 34 VAL D O 1
ATOM 2875 N N . LYS D 1 36 ? 1.521 37.947 12.304 1.00 36.08 35 LYS D N 1
ATOM 2876 C CA . LYS D 1 36 ? 0.644 37.245 11.387 1.00 39.59 35 LYS D CA 1
ATOM 2877 C C . LYS D 1 36 ? -0.398 36.511 12.216 1.00 37.22 35 LYS D C 1
ATOM 2878 O O . LYS D 1 36 ? -0.057 35.764 13.138 1.00 33.33 35 LYS D O 1
ATOM 2884 N N . SER D 1 37 ? -1.625 36.756 11.923 1.00 36.12 36 SER D N 1
ATOM 2885 C CA . SER D 1 37 ? -2.733 36.136 12.626 1.00 37.56 36 SER D CA 1
ATOM 2886 C C . SER D 1 37 ? -3.296 34.988 11.800 1.00 30.59 36 SER D C 1
ATOM 2887 O O . SER D 1 37 ? -3.167 34.979 10.572 1.00 35.28 36 SER D O 1
ATOM 2890 N N . PRO D 1 38 ? -3.909 33.990 12.426 1.00 30.51 37 PRO D N 1
ATOM 2891 C CA . PRO D 1 38 ? -4.532 32.918 11.641 1.00 28.92 37 PRO D CA 1
ATOM 2892 C C . PRO D 1 38 ? -5.643 33.452 10.755 1.00 38.67 37 PRO D C 1
ATOM 2893 O O . PRO D 1 38 ? -6.351 34.406 11.104 1.00 36.21 37 PRO D O 1
ATOM 2897 N N . MET D 1 39 ? -5.780 32.822 9.592 1.00 33.73 38 MET D N 1
ATOM 2898 C CA . MET D 1 39 ? -6.717 33.245 8.569 1.00 33.39 38 MET D CA 1
ATOM 2899 C C . MET D 1 39 ? -7.811 32.201 8.401 1.00 33.37 38 MET D C 1
ATOM 2900 O O . MET D 1 39 ? -7.522 31.008 8.233 1.00 32.26 38 MET D O 1
ATOM 2905 N N . SER D 1 40 ? -9.064 32.656 8.451 1.00 31.22 39 SER D N 1
ATOM 2906 C CA . SER D 1 40 ? -10.209 31.782 8.227 1.00 35.67 39 SER D CA 1
ATOM 2907 C C . SER D 1 40 ? -10.082 31.025 6.907 1.00 32.16 39 SER D C 1
ATOM 2908 O O . SER D 1 40 ? -9.544 31.536 5.921 1.00 32.65 39 SER D O 1
ATOM 2911 N N . GLU D 1 41 ? -10.630 29.814 6.887 1.00 28.25 40 GLU D N 1
ATOM 2912 C CA . GLU D 1 41 ? -10.610 28.951 5.714 1.00 36.50 40 GLU D CA 1
ATOM 2913 C C . GLU D 1 41 ? -11.862 28.100 5.617 1.00 34.66 40 GLU D C 1
ATOM 2914 O O . GLU D 1 41 ? -12.481 27.738 6.624 1.00 33.32 40 GLU D O 1
ATOM 2920 N N . THR D 1 42 ? -12.159 27.710 4.379 1.00 35.59 41 THR D N 1
ATOM 2921 C CA . THR D 1 42 ? -13.163 26.705 4.071 1.00 37.66 41 THR D CA 1
ATOM 2922 C C . THR D 1 42 ? -12.481 25.430 3.581 1.00 37.86 41 THR D C 1
ATOM 2923 O O . THR D 1 42 ? -11.519 25.488 2.812 1.00 38.24 41 THR D O 1
ATOM 2927 N N . LYS D 1 43 ? -12.965 24.285 4.064 1.00 37.15 42 LYS D N 1
ATOM 2928 C CA . LYS D 1 43 ? -12.421 22.983 3.724 1.00 38.05 42 LYS D CA 1
ATOM 2929 C C . LYS D 1 43 ? -13.567 22.019 3.457 1.00 42.72 42 LYS D C 1
ATOM 2930 O O . LYS D 1 43 ? -14.730 22.291 3.774 1.00 40.64 42 LYS D O 1
ATOM 2936 N N . LEU D 1 44 ? -13.221 20.889 2.855 1.00 38.38 43 LEU D N 1
ATOM 2937 C CA . LEU D 1 44 ? -14.141 19.784 2.655 1.00 40.33 43 LEU D CA 1
ATOM 2938 C C . LEU D 1 44 ? -13.731 18.625 3.549 1.00 41.33 43 LEU D C 1
ATOM 2939 O O . LEU D 1 44 ? -12.561 18.493 3.925 1.00 38.85 43 LEU D O 1
ATOM 2944 N N . THR D 1 45 ? -14.713 17.791 3.887 1.00 42.65 44 THR D N 1
ATOM 2945 C CA . THR D 1 45 ? -14.459 16.609 4.702 1.00 41.76 44 THR D CA 1
ATOM 2946 C C . THR D 1 45 ? -13.344 15.766 4.096 1.00 42.46 44 THR D C 1
ATOM 2947 O O . THR D 1 45 ? -13.245 15.621 2.876 1.00 41.16 44 THR D O 1
ATOM 2951 N N . GLY D 1 46 ? -12.490 15.226 4.962 1.00 41.71 45 GLY D N 1
ATOM 2952 C CA . GLY D 1 46 ? -11.325 14.471 4.552 1.00 42.94 45 GLY D CA 1
ATOM 2953 C C . GLY D 1 46 ? -10.048 15.280 4.414 1.00 42.31 45 GLY D C 1
ATOM 2954 O O . GLY D 1 46 ? -8.953 14.713 4.503 1.00 45.40 45 GLY D O 1
ATOM 2955 N N . ASP D 1 47 ? -10.153 16.587 4.186 1.00 41.22 46 ASP D N 1
ATOM 2956 C CA . ASP D 1 47 ? -8.962 17.400 4.012 1.00 37.79 46 ASP D CA 1
ATOM 2957 C C . ASP D 1 47 ? -8.321 17.695 5.372 1.00 40.44 46 ASP D C 1
ATOM 2958 O O . ASP D 1 47 ? -8.782 17.244 6.423 1.00 35.24 46 ASP D O 1
ATOM 2963 N N . ALA D 1 48 ? -7.219 18.440 5.350 1.00 40.49 47 ALA D N 1
ATOM 2964 C CA . ALA D 1 48 ? -6.588 18.955 6.556 1.00 37.84 47 ALA D CA 1
ATOM 2965 C C . ALA D 1 48 ? -6.482 20.472 6.448 1.00 38.76 47 ALA D C 1
ATOM 2966 O O . ALA D 1 48 ? -6.492 21.031 5.348 1.00 34.41 47 ALA D O 1
ATOM 2968 N N . PHE D 1 49 ? -6.410 21.152 7.592 1.00 30.69 48 PHE D N 1
ATOM 2969 C CA . PHE D 1 49 ? -6.104 22.574 7.561 1.00 35.82 48 PHE D CA 1
ATOM 2970 C C . PHE D 1 49 ? -4.881 22.833 8.421 1.00 34.52 48 PHE D C 1
ATOM 2971 O O . PHE D 1 49 ? -4.577 22.071 9.336 1.00 34.69 48 PHE D O 1
ATOM 2979 N N . GLU D 1 50 ? -4.196 23.936 8.125 1.00 35.84 49 GLU D N 1
ATOM 2980 C CA . GLU D 1 50 ? -3.088 24.437 8.932 1.00 38.19 49 GLU D CA 1
ATOM 2981 C C . GLU D 1 50 ? -3.305 25.922 9.210 1.00 36.44 49 GLU D C 1
ATOM 2982 O O . GLU D 1 50 ? -3.349 26.728 8.283 1.00 34.12 49 GLU D O 1
ATOM 2988 N N . LEU D 1 51 ? -3.408 26.295 10.474 1.00 33.01 50 LEU D N 1
ATOM 2989 C CA . LEU D 1 51 ? -3.479 27.699 10.841 1.00 33.18 50 LEU D CA 1
ATOM 2990 C C . LEU D 1 51 ? -2.127 28.148 11.382 1.00 34.11 50 LEU D C 1
ATOM 2991 O O . LEU D 1 51 ? -1.370 27.357 11.943 1.00 33.32 50 LEU D O 1
ATOM 2996 N N . TYR D 1 52 ? -1.826 29.426 11.200 1.00 30.67 51 TYR D N 1
ATOM 2997 C CA . TYR D 1 52 ? -0.496 29.963 11.452 1.00 33.82 51 TYR D CA 1
ATOM 2998 C C . TYR D 1 52 ? -0.619 31.184 12.352 1.00 35.25 51 TYR D C 1
ATOM 2999 O O . TYR D 1 52 ? -1.506 32.026 12.154 1.00 34.21 51 TYR D O 1
ATOM 3008 N N . CYS D 1 53 ? 0.228 31.243 13.372 1.00 33.41 52 CYS D N 1
ATOM 3009 C CA . CYS D 1 53 ? 0.253 32.346 14.322 1.00 36.17 52 CYS D CA 1
ATOM 3010 C C . CYS D 1 53 ? 1.702 32.757 14.569 1.00 36.60 52 CYS D C 1
ATOM 3011 O O . CYS D 1 53 ? 2.535 31.913 14.917 1.00 37.47 52 CYS D O 1
ATOM 3014 N N . ASP D 1 54 ? 1.998 34.044 14.387 1.00 33.06 53 ASP D N 1
ATOM 3015 C CA . ASP D 1 54 ? 3.341 34.604 14.530 1.00 37.35 53 ASP D CA 1
ATOM 3016 C C . ASP D 1 54 ? 3.239 35.873 15.377 1.00 39.41 53 ASP D C 1
ATOM 3017 O O . ASP D 1 54 ? 2.531 36.812 15.000 1.00 38.29 53 ASP D O 1
ATOM 3022 N N . VAL D 1 55 ? 3.916 35.890 16.530 1.00 38.05 54 VAL D N 1
ATOM 3023 C CA . VAL D 1 55 ? 3.795 36.963 17.514 1.00 35.29 54 VAL D CA 1
ATOM 3024 C C . VAL D 1 55 ? 5.177 37.498 17.881 1.00 43.45 54 VAL D C 1
ATOM 3025 O O . VAL D 1 55 ? 6.137 36.735 18.040 1.00 41.54 54 VAL D O 1
ATOM 3029 N N . VAL D 1 56 ? 5.282 38.813 18.008 1.00 41.55 55 VAL D N 1
ATOM 3030 C CA . VAL D 1 56 ? 6.510 39.439 18.446 1.00 38.62 55 VAL D CA 1
ATOM 3031 C C . VAL D 1 56 ? 6.369 39.846 19.904 1.00 39.48 55 VAL D C 1
ATOM 3032 O O . VAL D 1 56 ? 5.274 39.878 20.462 1.00 44.23 55 VAL D O 1
ATOM 3036 N N . GLY D 1 57 ? 7.488 40.158 20.537 1.00 40.52 56 GLY D N 1
ATOM 3037 C CA . GLY D 1 57 ? 7.459 40.610 21.913 1.00 46.81 56 GLY D CA 1
ATOM 3038 C C . GLY D 1 57 ? 8.807 40.450 22.574 1.00 48.66 56 GLY D C 1
ATOM 3039 O O . GLY D 1 57 ? 9.701 39.769 22.074 1.00 55.04 56 GLY D O 1
ATOM 3040 N N . SER D 1 58 ? 8.933 41.091 23.732 1.00 49.35 57 SER D N 1
ATOM 3041 C CA . SER D 1 58 ? 10.135 40.996 24.550 1.00 51.33 57 SER D CA 1
ATOM 3042 C C . SER D 1 58 ? 9.760 40.974 26.025 1.00 48.51 57 SER D C 1
ATOM 3043 O O . SER D 1 58 ? 9.339 41.999 26.573 1.00 53.19 57 SER D O 1
ATOM 3046 N N . PRO D 1 59 ? 9.904 39.836 26.703 1.00 48.80 58 PRO D N 1
ATOM 3047 C CA . PRO D 1 59 ? 10.442 38.564 26.197 1.00 50.41 58 PRO D CA 1
ATOM 3048 C C . PRO D 1 59 ? 9.504 37.887 25.198 1.00 52.00 58 PRO D C 1
ATOM 3049 O O . PRO D 1 59 ? 8.382 38.351 24.939 1.00 43.77 58 PRO D O 1
ATOM 3053 N N . THR D 1 60 ? 9.964 36.789 24.615 1.00 48.69 59 THR D N 1
ATOM 3054 C CA . THR D 1 60 ? 9.208 36.139 23.560 1.00 47.43 59 THR D CA 1
ATOM 3055 C C . THR D 1 60 ? 7.895 35.612 24.127 1.00 40.00 59 THR D C 1
ATOM 3056 O O . THR D 1 60 ? 7.887 35.023 25.213 1.00 46.90 59 THR D O 1
ATOM 3060 N N . PRO D 1 61 ? 6.772 35.835 23.458 1.00 40.54 60 PRO D N 1
ATOM 3061 C CA . PRO D 1 61 ? 5.477 35.458 24.033 1.00 43.32 60 PRO D CA 1
ATOM 3062 C C . PRO D 1 61 ? 5.180 33.970 23.929 1.00 39.74 60 PRO D C 1
ATOM 3063 O O . PRO D 1 61 ? 5.575 33.290 22.980 1.00 38.36 60 PRO D O 1
ATOM 3067 N N . GLU D 1 62 ? 4.467 33.476 24.935 1.00 39.05 61 GLU D N 1
ATOM 3068 C CA . GLU D 1 62 ? 3.854 32.162 24.881 1.00 40.17 61 GLU D CA 1
ATOM 3069 C C . GLU D 1 62 ? 2.634 32.180 23.955 1.00 45.30 61 GLU D C 1
ATOM 3070 O O . GLU D 1 62 ? 1.949 33.196 23.820 1.00 38.59 61 GLU D O 1
ATOM 3076 N N . ILE D 1 63 ? 2.358 31.036 23.322 1.00 36.27 62 ILE D N 1
ATOM 3077 C CA . ILE D 1 63 ? 1.254 30.889 22.377 1.00 36.51 62 ILE D CA 1
ATOM 3078 C C . ILE D 1 63 ? 0.401 29.707 22.798 1.00 37.25 62 ILE D C 1
ATOM 3079 O O . ILE D 1 63 ? 0.932 28.632 23.089 1.00 35.85 62 ILE D O 1
ATOM 3084 N N . GLN D 1 64 ? -0.918 29.896 22.804 1.00 33.73 63 GLN D N 1
ATOM 3085 C CA . GLN D 1 64 ? -1.868 28.807 22.968 1.00 35.47 63 GLN D CA 1
ATOM 3086 C C . GLN D 1 64 ? -2.892 28.861 21.842 1.00 35.91 63 GLN D C 1
ATOM 3087 O O . GLN D 1 64 ? -3.142 29.916 21.245 1.00 34.37 63 GLN D O 1
ATOM 3093 N N . TRP D 1 65 ? -3.483 27.705 21.555 1.00 30.84 64 TRP D N 1
ATOM 3094 C CA . TRP D 1 65 ? -4.581 27.585 20.607 1.00 35.38 64 TRP D CA 1
ATOM 3095 C C . TRP D 1 65 ? -5.841 27.180 21.359 1.00 36.72 64 TRP D C 1
ATOM 3096 O O . TRP D 1 65 ? -5.809 26.242 22.161 1.00 38.89 64 TRP D O 1
ATOM 3107 N N . TRP D 1 66 ? -6.945 27.880 21.096 1.00 37.56 65 TRP D N 1
ATOM 3108 C CA . TRP D 1 66 ? -8.245 27.560 21.674 1.00 33.97 65 TRP D CA 1
ATOM 3109 C C . TRP D 1 66 ? -9.286 27.420 20.570 1.00 38.75 65 TRP D C 1
ATOM 3110 O O . TRP D 1 66 ? -9.097 27.891 19.447 1.00 36.74 65 TRP D O 1
ATOM 3121 N N . TYR D 1 67 ? -10.411 26.795 20.922 1.00 35.28 66 TYR D N 1
ATOM 3122 C CA . TYR D 1 67 ? -11.483 26.487 19.986 1.00 40.97 66 TYR D CA 1
ATOM 3123 C C . TYR D 1 67 ? -12.838 26.667 20.665 1.00 42.39 66 TYR D C 1
ATOM 3124 O O . TYR D 1 67 ? -12.968 26.513 21.882 1.00 41.78 66 TYR D O 1
ATOM 3133 N N . ALA D 1 68 ? -13.850 26.979 19.863 1.00 41.58 67 ALA D N 1
ATOM 3134 C CA . ALA D 1 68 ? -15.233 27.001 20.331 1.00 43.54 67 ALA D CA 1
ATOM 3135 C C . ALA D 1 68 ? -16.144 26.766 19.138 1.00 40.69 67 ALA D C 1
ATOM 3136 O O . ALA D 1 68 ? -15.855 27.255 18.043 1.00 37.16 67 ALA D O 1
ATOM 3138 N N . GLU D 1 69 ? -17.237 26.017 19.350 1.00 43.84 68 GLU D N 1
ATOM 3139 C CA . GLU D 1 69 ? -18.237 25.854 18.296 1.00 45.95 68 GLU D CA 1
ATOM 3140 C C . GLU D 1 69 ? -18.898 27.175 17.955 1.00 47.35 68 GLU D C 1
ATOM 3141 O O . GLU D 1 69 ? -19.170 27.457 16.781 1.00 51.65 68 GLU D O 1
ATOM 3147 N N . VAL D 1 70 ? -19.185 27.989 18.965 1.00 48.17 69 VAL D N 1
ATOM 3148 C CA . VAL D 1 70 ? -19.821 29.289 18.781 1.00 47.45 69 VAL D CA 1
ATOM 3149 C C . VAL D 1 70 ? -18.987 30.326 19.520 1.00 48.50 69 VAL D C 1
ATOM 3150 O O . VAL D 1 70 ? -18.443 30.047 20.595 1.00 51.53 69 VAL D O 1
ATOM 3154 N N . ASN D 1 71 ? -18.891 31.526 18.952 1.00 46.62 70 ASN D N 1
ATOM 3155 C CA . ASN D 1 71 ? -17.972 32.524 19.487 1.00 53.48 70 ASN D CA 1
ATOM 3156 C C . ASN D 1 71 ? -18.504 33.103 20.794 1.00 57.10 70 ASN D C 1
ATOM 3157 O O . ASN D 1 71 ? -18.848 34.290 20.862 1.00 60.85 70 ASN D O 1
ATOM 3162 N N . ARG D 1 72 ? -18.576 32.264 21.835 1.00 55.91 71 ARG D N 1
ATOM 3163 C CA . ARG D 1 72 ? -19.013 32.664 23.166 1.00 57.62 71 ARG D CA 1
ATOM 3164 C C . ARG D 1 72 ? -18.058 32.090 24.202 1.00 61.35 71 ARG D C 1
ATOM 3165 O O . ARG D 1 72 ? -17.599 30.951 24.067 1.00 57.06 71 ARG D O 1
ATOM 3173 N N . ALA D 1 73 ? -17.777 32.888 25.239 1.00 62.63 72 ALA D N 1
ATOM 3174 C CA . ALA D 1 73 ? -16.780 32.531 26.247 1.00 61.47 72 ALA D CA 1
ATOM 3175 C C . ALA D 1 73 ? -16.986 31.128 26.801 1.00 60.67 72 ALA D C 1
ATOM 3176 O O . ALA D 1 73 ? -16.014 30.413 27.060 1.00 64.66 72 ALA D O 1
ATOM 3178 N N . GLU D 1 74 ? -18.241 30.722 27.001 1.00 64.22 73 GLU D N 1
ATOM 3179 C CA . GLU D 1 74 ? -18.515 29.427 27.622 1.00 66.86 73 GLU D CA 1
ATOM 3180 C C . GLU D 1 74 ? -18.003 28.265 26.784 1.00 61.83 73 GLU D C 1
ATOM 3181 O O . GLU D 1 74 ? -17.721 27.191 27.326 1.00 60.80 73 GLU D O 1
ATOM 3187 N N . SER D 1 75 ? -17.882 28.454 25.470 1.00 58.57 74 SER D N 1
ATOM 3188 C CA . SER D 1 75 ? -17.574 27.363 24.562 1.00 58.55 74 SER D CA 1
ATOM 3189 C C . SER D 1 75 ? -16.091 27.240 24.239 1.00 49.05 74 SER D C 1
ATOM 3190 O O . SER D 1 75 ? -15.695 26.257 23.610 1.00 50.85 74 SER D O 1
ATOM 3193 N N . PHE D 1 76 ? -15.267 28.198 24.639 1.00 49.74 75 PHE D N 1
ATOM 3194 C CA . PHE D 1 76 ? -13.847 28.124 24.337 1.00 47.35 75 PHE D CA 1
ATOM 3195 C C . PHE D 1 76 ? -13.137 27.173 25.290 1.00 49.97 75 PHE D C 1
ATOM 3196 O O . PHE D 1 76 ? -13.305 27.259 26.512 1.00 47.68 75 PHE D O 1
ATOM 3204 N N . ARG D 1 77 ? -12.359 26.252 24.719 1.00 41.53 76 ARG D N 1
ATOM 3205 C CA . ARG D 1 77 ? -11.457 25.396 25.475 1.00 44.08 76 ARG D CA 1
ATOM 3206 C C . ARG D 1 77 ? -10.132 25.329 24.729 1.00 45.58 76 ARG D C 1
ATOM 3207 O O . ARG D 1 77 ? -10.045 25.687 23.549 1.00 41.83 76 ARG D O 1
ATOM 3215 N N . GLN D 1 78 ? -9.088 24.893 25.435 1.00 39.93 77 GLN D N 1
ATOM 3216 C CA . GLN D 1 78 ? -7.745 24.891 24.866 1.00 45.87 77 GLN D CA 1
ATOM 3217 C C . GLN D 1 78 ? -7.476 23.619 24.073 1.00 46.90 77 GLN D C 1
ATOM 3218 O O . GLN D 1 78 ? -7.828 22.514 24.493 1.00 49.84 77 GLN D O 1
ATOM 3224 N N . LEU D 1 79 ? -6.856 23.793 22.915 1.00 44.52 78 LEU D N 1
ATOM 3225 C CA . LEU D 1 79 ? -6.427 22.684 22.088 1.00 41.26 78 LEU D CA 1
ATOM 3226 C C . LEU D 1 79 ? -5.037 22.235 22.505 1.00 42.35 78 LEU D C 1
ATOM 3227 O O . LEU D 1 79 ? -4.155 23.054 22.769 1.00 42.72 78 LEU D O 1
ATOM 3232 N N . TRP D 1 80 ? -4.852 20.927 22.568 1.00 42.64 79 TRP D N 1
ATOM 3233 C CA . TRP D 1 80 ? -3.573 20.341 22.924 1.00 45.42 79 TRP D CA 1
ATOM 3234 C C . TRP D 1 80 ? -3.134 19.401 21.814 1.00 43.39 79 TRP D C 1
ATOM 3235 O O . TRP D 1 80 ? -3.962 18.784 21.136 1.00 41.13 79 TRP D O 1
ATOM 3246 N N . ASP D 1 81 ? -1.823 19.335 21.612 1.00 42.19 80 ASP D N 1
ATOM 3247 C CA . ASP D 1 81 ? -1.245 18.395 20.663 1.00 41.58 80 ASP D CA 1
ATOM 3248 C C . ASP D 1 81 ? -1.700 16.975 20.986 1.00 40.88 80 ASP D C 1
ATOM 3249 O O . ASP D 1 81 ? -1.571 16.511 22.120 1.00 38.75 80 ASP D O 1
ATOM 3254 N N . GLY D 1 82 ? -2.274 16.300 19.994 1.00 40.96 81 GLY D N 1
ATOM 3255 C CA . GLY D 1 82 ? -2.781 14.954 20.178 1.00 45.58 81 GLY D CA 1
ATOM 3256 C C . GLY D 1 82 ? -4.274 14.855 20.401 1.00 43.72 81 GLY D C 1
ATOM 3257 O O . GLY D 1 82 ? -4.806 13.739 20.413 1.00 40.81 81 GLY D O 1
ATOM 3258 N N . ALA D 1 83 ? -4.964 15.984 20.563 1.00 43.14 82 ALA D N 1
ATOM 3259 C CA . ALA D 1 83 ? -6.404 15.981 20.777 1.00 45.16 82 ALA D CA 1
ATOM 3260 C C . ALA D 1 83 ? -7.134 15.361 19.581 1.00 40.38 82 ALA D C 1
ATOM 3261 O O . ALA D 1 83 ? -6.572 15.179 18.499 1.00 39.18 82 ALA D O 1
ATOM 3263 N N . ARG D 1 84 ? -8.414 15.048 19.796 1.00 43.70 83 ARG D N 1
ATOM 3264 C CA . ARG D 1 84 ? -9.310 14.532 18.752 1.00 43.56 83 ARG D CA 1
ATOM 3265 C C . ARG D 1 84 ? -8.712 13.314 18.040 1.00 44.64 83 ARG D C 1
ATOM 3266 O O . ARG D 1 84 ? -8.621 13.254 16.810 1.00 44.25 83 ARG D O 1
ATOM 3274 N N . LYS D 1 85 ? -8.324 12.322 18.843 1.00 43.72 84 LYS D N 1
ATOM 3275 C CA . LYS D 1 85 ? -7.750 11.058 18.358 1.00 44.27 84 LYS D CA 1
ATOM 3276 C C . LYS D 1 85 ? -6.508 11.305 17.516 1.00 46.17 84 LYS D C 1
ATOM 3277 O O . LYS D 1 85 ? -6.354 10.723 16.443 1.00 43.46 84 LYS D O 1
ATOM 3283 N N . ARG D 1 86 ? -5.636 12.200 17.994 1.00 44.55 85 ARG D N 1
ATOM 3284 C CA . ARG D 1 86 ? -4.368 12.549 17.361 1.00 40.13 85 ARG D CA 1
ATOM 3285 C C . ARG D 1 86 ? -4.540 13.201 15.990 1.00 40.43 85 ARG D C 1
ATOM 3286 O O . ARG D 1 86 ? -3.598 13.236 15.197 1.00 40.25 85 ARG D O 1
ATOM 3294 N N . ARG D 1 87 ? -5.719 13.726 15.676 1.00 44.13 86 ARG D N 1
ATOM 3295 C CA . ARG D 1 87 ? -5.830 14.532 14.469 1.00 39.35 86 ARG D CA 1
ATOM 3296 C C . ARG D 1 87 ? -5.327 15.954 14.680 1.00 38.34 86 ARG D C 1
ATOM 3297 O O . ARG D 1 87 ? -5.121 16.653 13.687 1.00 35.18 86 ARG D O 1
ATOM 3305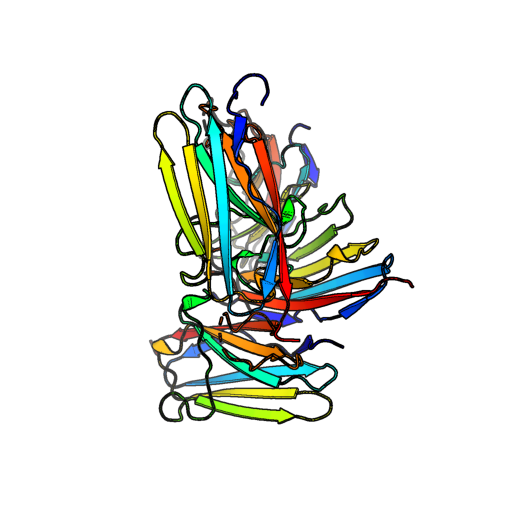 N N . VAL D 1 88 ? -5.099 16.377 15.934 1.00 33.09 87 VAL D N 1
ATOM 3306 C CA . VAL D 1 88 ? -4.653 17.731 16.264 1.00 35.53 87 VAL D CA 1
ATOM 3307 C C . VAL D 1 88 ? -3.148 17.734 16.513 1.00 36.05 87 VAL D C 1
ATOM 3308 O O . VAL D 1 88 ? -2.650 16.986 17.364 1.00 39.21 87 VAL D O 1
ATOM 3312 N N . THR D 1 89 ? -2.432 18.605 15.808 1.00 30.71 88 THR D N 1
ATOM 3313 C CA . THR D 1 89 ? -1.020 18.868 16.044 1.00 34.69 88 THR D CA 1
ATOM 3314 C C . THR D 1 89 ? -0.807 20.344 16.365 1.00 35.89 88 THR D C 1
ATOM 3315 O O . THR D 1 89 ? -1.413 21.218 15.736 1.00 36.42 88 THR D O 1
ATOM 3319 N N . VAL D 1 90 ? 0.061 20.613 17.338 1.00 33.56 89 VAL D N 1
ATOM 3320 C CA . VAL D 1 90 ? 0.548 21.954 17.630 1.00 37.88 89 VAL D CA 1
ATOM 3321 C C . VAL D 1 90 ? 2.069 21.906 17.630 1.00 32.72 89 VAL D C 1
ATOM 3322 O O . VAL D 1 90 ? 2.670 21.265 18.497 1.00 36.31 89 VAL D O 1
ATOM 3326 N N . ASN D 1 91 ? 2.687 22.585 16.668 1.00 31.24 90 ASN D N 1
ATOM 3327 C CA . ASN D 1 91 ? 4.136 22.740 16.590 1.00 35.23 90 ASN D CA 1
ATOM 3328 C C . ASN D 1 91 ? 4.454 24.219 16.785 1.00 36.14 90 ASN D C 1
ATOM 3329 O O . ASN D 1 91 ? 4.230 25.023 15.877 1.00 33.15 90 ASN D O 1
ATOM 3334 N N . THR D 1 92 ? 4.980 24.574 17.956 1.00 34.84 91 THR D N 1
ATOM 3335 C CA . THR D 1 92 ? 5.323 25.956 18.282 1.00 37.02 91 THR D CA 1
ATOM 3336 C C . THR D 1 92 ? 6.834 26.098 18.443 1.00 37.63 91 THR D C 1
ATOM 3337 O O . THR D 1 92 ? 7.471 25.293 19.134 1.00 37.97 91 THR D O 1
ATOM 3341 N N . ALA D 1 93 ? 7.407 27.111 17.801 1.00 37.46 92 ALA D N 1
ATOM 3342 C CA . ALA D 1 93 ? 8.822 27.428 17.951 1.00 40.58 92 ALA D CA 1
ATOM 3343 C C . ALA D 1 93 ? 8.959 28.799 18.603 1.00 44.25 92 ALA D C 1
ATOM 3344 O O . ALA D 1 93 ? 8.264 29.746 18.227 1.00 43.06 92 ALA D O 1
ATOM 3346 N N . TYR D 1 94 ? 9.845 28.905 19.588 1.00 41.26 93 TYR D N 1
ATOM 3347 C CA . TYR D 1 94 ? 10.073 30.157 20.299 1.00 39.94 93 TYR D CA 1
ATOM 3348 C C . TYR D 1 94 ? 11.461 30.699 19.956 1.00 40.81 93 TYR D C 1
ATOM 3349 O O . TYR D 1 94 ? 12.476 30.181 20.434 1.00 47.34 93 TYR D O 1
ATOM 3358 N N . GLY D 1 95 ? 11.503 31.745 19.134 1.00 41.81 94 GLY D N 1
ATOM 3359 C CA . GLY D 1 95 ? 12.748 32.417 18.803 1.00 40.85 94 GLY D CA 1
ATOM 3360 C C . GLY D 1 95 ? 12.750 33.864 19.250 1.00 43.21 94 GLY D C 1
ATOM 3361 O O . GLY D 1 95 ? 12.447 34.152 20.412 1.00 47.45 94 GLY D O 1
ATOM 3362 N N . SER D 1 96 ? 13.125 34.790 18.366 1.00 40.56 95 SER D N 1
ATOM 3363 C CA . SER D 1 96 ? 12.773 36.185 18.608 1.00 45.20 95 SER D CA 1
ATOM 3364 C C . SER D 1 96 ? 11.260 36.316 18.716 1.00 52.23 95 SER D C 1
ATOM 3365 O O . SER D 1 96 ? 10.731 36.861 19.695 1.00 51.87 95 SER D O 1
ATOM 3368 N N . ASN D 1 97 ? 10.553 35.771 17.728 1.00 45.10 96 ASN D N 1
ATOM 3369 C CA . ASN D 1 97 ? 9.107 35.651 17.706 1.00 45.48 96 ASN D CA 1
ATOM 3370 C C . ASN D 1 97 ? 8.665 34.291 18.228 1.00 48.26 96 ASN D C 1
ATOM 3371 O O . ASN D 1 97 ? 9.441 33.331 18.294 1.00 44.79 96 ASN D O 1
ATOM 3376 N N . GLY D 1 98 ? 7.388 34.220 18.596 1.00 40.82 97 GLY D N 1
ATOM 3377 C CA . GLY D 1 98 ? 6.711 32.961 18.783 1.00 41.86 97 GLY D CA 1
ATOM 3378 C C . GLY D 1 98 ? 5.961 32.626 17.510 1.00 43.52 97 GLY D C 1
ATOM 3379 O O . GLY D 1 98 ? 5.116 33.403 17.060 1.00 38.48 97 GLY D O 1
ATOM 3380 N N . VAL D 1 99 ? 6.297 31.478 16.913 1.00 37.85 98 VAL D N 1
ATOM 3381 C CA . VAL D 1 99 ? 5.717 31.044 15.642 1.00 34.59 98 VAL D CA 1
ATOM 3382 C C . VAL D 1 99 ? 5.088 29.673 15.852 1.00 41.90 98 VAL D C 1
ATOM 3383 O O . VAL D 1 99 ? 5.781 28.716 16.227 1.00 38.26 98 VAL D O 1
ATOM 3387 N N . SER D 1 100 ? 3.781 29.569 15.615 1.00 36.11 99 SER D N 1
ATOM 3388 C CA . SER D 1 100 ? 3.076 28.325 15.864 1.00 35.00 99 SER D CA 1
ATOM 3389 C C . SER D 1 100 ? 2.199 27.951 14.679 1.00 31.76 99 SER D C 1
ATOM 3390 O O . SER D 1 100 ? 1.654 28.806 13.982 1.00 35.40 99 SER D O 1
ATOM 3393 N N . VAL D 1 101 ? 2.084 26.655 14.450 1.00 31.69 100 VAL D N 1
ATOM 3394 C CA . VAL D 1 101 ? 1.174 26.112 13.453 1.00 36.90 100 VAL D CA 1
ATOM 3395 C C . VAL D 1 101 ? 0.263 25.118 14.153 1.00 31.47 100 VAL D C 1
ATOM 3396 O O . VAL D 1 101 ? 0.737 24.272 14.916 1.00 33.32 100 VAL D O 1
ATOM 3400 N N . LEU D 1 102 ? -1.039 25.235 13.902 1.00 33.29 101 LEU D N 1
ATOM 3401 C CA . LEU D 1 102 ? -2.052 24.287 14.358 1.00 29.17 101 LEU D CA 1
ATOM 3402 C C . LEU D 1 102 ? -2.577 23.559 13.133 1.00 32.90 101 LEU D C 1
ATOM 3403 O O . LEU D 1 102 ? -3.098 24.194 12.211 1.00 33.61 101 LEU D O 1
ATOM 3408 N N . ARG D 1 103 ? -2.436 22.239 13.117 1.00 34.35 102 ARG D N 1
ATOM 3409 C CA . ARG D 1 103 ? -2.902 21.427 12.005 1.00 35.33 102 ARG D CA 1
ATOM 3410 C C . ARG D 1 103 ? -3.910 20.405 12.506 1.00 35.06 102 ARG D C 1
ATOM 3411 O O . ARG D 1 103 ? -3.705 19.778 13.549 1.00 37.24 102 ARG D O 1
ATOM 3419 N N . ILE D 1 104 ? -4.995 20.223 11.760 1.00 34.80 103 ILE D N 1
ATOM 3420 C CA . ILE D 1 104 ? -5.983 19.198 12.079 1.00 35.40 103 ILE D CA 1
ATOM 3421 C C . ILE D 1 104 ? -6.294 18.431 10.801 1.00 36.20 103 ILE D C 1
ATOM 3422 O O . ILE D 1 104 ? -6.574 19.041 9.766 1.00 33.09 103 ILE D O 1
ATOM 3427 N N . THR D 1 105 ? -6.236 17.100 10.871 1.00 37.79 104 THR D N 1
ATOM 3428 C CA . THR D 1 105 ? -6.402 16.233 9.710 1.00 36.48 104 THR D CA 1
ATOM 3429 C C . THR D 1 105 ? -7.762 15.540 9.720 1.00 40.70 104 THR D C 1
ATOM 3430 O O . THR D 1 105 ? -8.511 15.589 10.702 1.00 38.24 104 THR D O 1
ATOM 3434 N N . ARG D 1 106 ? -8.051 14.866 8.605 1.00 40.88 105 ARG D N 1
ATOM 3435 C CA . ARG D 1 106 ? -9.290 14.122 8.388 1.00 38.54 105 ARG D CA 1
ATOM 3436 C C . ARG D 1 106 ? -10.483 14.913 8.897 1.00 40.72 105 ARG D C 1
ATOM 3437 O O . ARG D 1 106 ? -11.211 14.492 9.794 1.00 40.71 105 ARG D O 1
ATOM 3445 N N . LEU D 1 107 ? -10.655 16.095 8.313 1.00 37.58 106 LEU D N 1
ATOM 3446 C CA . LEU D 1 107 ? -11.647 17.034 8.814 1.00 38.87 106 LEU D CA 1
ATOM 3447 C C . LEU D 1 107 ? -13.061 16.473 8.683 1.00 44.85 106 LEU D C 1
ATOM 3448 O O . LEU D 1 107 ? -13.422 15.857 7.670 1.00 41.11 106 LEU D O 1
ATOM 3453 N N . THR D 1 108 ? -13.849 16.665 9.738 1.00 38.93 107 THR D N 1
ATOM 3454 C CA . THR D 1 108 ? -15.265 16.328 9.775 1.00 42.53 107 THR D CA 1
ATOM 3455 C C . THR D 1 108 ? -16.095 17.598 9.925 1.00 42.98 107 THR D C 1
ATOM 3456 O O . THR D 1 108 ? -15.585 18.676 10.265 1.00 39.46 107 THR D O 1
ATOM 3460 N N . LEU D 1 109 ? -17.402 17.453 9.690 1.00 41.17 108 LEU D N 1
ATOM 3461 C CA . LEU D 1 109 ? -18.317 18.576 9.868 1.00 41.66 108 LEU D CA 1
ATOM 3462 C C . LEU D 1 109 ? -18.210 19.168 11.270 1.00 37.39 108 LEU D C 1
ATOM 3463 O O . LEU D 1 109 ? -18.272 20.388 11.437 1.00 43.98 108 LEU D O 1
ATOM 3468 N N . GLU D 1 110 ? -18.046 18.320 12.289 1.00 42.09 109 GLU D N 1
ATOM 3469 C CA . GLU D 1 110 ? -17.982 18.787 13.673 1.00 45.18 109 GLU D CA 1
ATOM 3470 C C . GLU D 1 110 ? -16.686 19.519 14.009 1.00 47.43 109 GLU D C 1
ATOM 3471 O O . GLU D 1 110 ? -16.573 20.046 15.123 1.00 43.04 109 GLU D O 1
ATOM 3477 N N . ASP D 1 111 ? -15.697 19.543 13.110 1.00 40.20 110 ASP D N 1
ATOM 3478 C CA . ASP D 1 111 ? -14.521 20.379 13.344 1.00 40.08 110 ASP D CA 1
ATOM 3479 C C . ASP D 1 111 ? -14.757 21.850 13.001 1.00 39.01 110 ASP D C 1
ATOM 3480 O O . ASP D 1 111 ? -13.904 22.694 13.315 1.00 38.99 110 ASP D O 1
ATOM 3485 N N . SER D 1 112 ? -15.886 22.190 12.379 1.00 37.56 111 SER D N 1
ATOM 3486 C CA . SER D 1 112 ? -16.155 23.591 12.078 1.00 37.04 111 SER D CA 1
ATOM 3487 C C . SER D 1 112 ? -16.197 24.408 13.362 1.00 37.60 111 SER D C 1
ATOM 3488 O O . SER D 1 112 ? -16.572 23.907 14.422 1.00 38.33 111 SER D O 1
ATOM 3491 N N . GLY D 1 113 ? -15.777 25.667 13.271 1.00 33.18 112 GLY D N 1
ATOM 3492 C CA . GLY D 1 113 ? -15.936 26.567 14.402 1.00 34.75 112 GLY D CA 1
ATOM 3493 C C . GLY D 1 113 ? -14.919 27.700 14.365 1.00 39.18 112 GLY D C 1
ATOM 3494 O O . GLY D 1 113 ? -14.297 27.966 13.338 1.00 35.31 112 GLY D O 1
ATOM 3495 N N . THR D 1 114 ? -14.790 28.365 15.510 1.00 36.98 113 THR D N 1
ATOM 3496 C CA . THR D 1 114 ? -13.870 29.477 15.673 1.00 34.51 113 THR D CA 1
ATOM 3497 C C . THR D 1 114 ? -12.590 28.957 16.303 1.00 36.46 113 THR D C 1
ATOM 3498 O O . THR D 1 114 ? -12.622 28.372 17.393 1.00 38.05 113 THR D O 1
ATOM 3502 N N . TYR D 1 115 ? -11.475 29.176 15.625 1.00 34.09 114 TYR D N 1
ATOM 3503 C CA . TYR D 1 115 ? -10.167 28.823 16.137 1.00 36.38 114 TYR D CA 1
ATOM 3504 C C . TYR D 1 115 ? -9.406 30.101 16.441 1.00 34.23 114 TYR D C 1
ATOM 3505 O O . TYR D 1 115 ? -9.557 31.110 15.748 1.00 36.19 114 TYR D O 1
ATOM 3514 N N . GLU D 1 116 ? -8.572 30.032 17.475 1.00 31.70 115 GLU D N 1
ATOM 3515 C CA . GLU D 1 116 ? -8.022 31.214 18.120 1.00 36.86 115 GLU D CA 1
ATOM 3516 C C . GLU D 1 116 ? -6.592 30.950 18.560 1.00 31.10 115 GLU D C 1
ATOM 3517 O O . GLU D 1 116 ? -6.346 30.011 19.319 1.00 31.29 115 GLU D O 1
ATOM 3523 N N . CYS D 1 117 ? -5.668 31.795 18.115 1.00 30.89 116 CYS D N 1
ATOM 3524 C CA . CYS D 1 117 ? -4.341 31.903 18.712 1.00 35.76 116 CYS D CA 1
ATOM 3525 C C . CYS D 1 117 ? -4.385 32.919 19.849 1.00 34.95 116 CYS D C 1
ATOM 3526 O O . CYS D 1 117 ? -4.874 34.038 19.662 1.00 34.26 116 CYS D O 1
ATOM 3529 N N . ARG D 1 118 ? -3.902 32.523 21.025 1.00 33.10 117 ARG D N 1
ATOM 3530 C CA . ARG D 1 118 ? -3.759 33.421 22.169 1.00 36.47 117 ARG D CA 1
ATOM 3531 C C . ARG D 1 118 ? -2.286 33.598 22.507 1.00 35.59 117 ARG D C 1
ATOM 3532 O O . ARG D 1 118 ? -1.531 32.626 22.521 1.00 35.28 117 ARG D O 1
ATOM 3540 N N . ALA D 1 119 ? -1.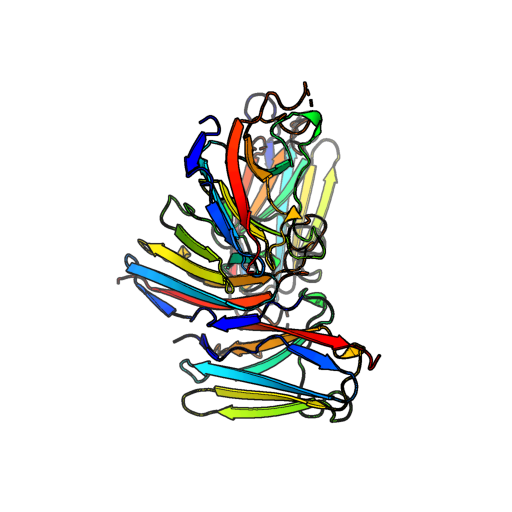879 34.834 22.800 1.00 32.86 118 ALA D N 1
ATOM 3541 C CA . ALA D 1 119 ? -0.480 35.138 23.077 1.00 35.18 118 ALA D CA 1
ATOM 3542 C C . ALA D 1 119 ? -0.368 36.076 24.271 1.00 42.29 118 ALA D C 1
ATOM 3543 O O . ALA D 1 119 ? -1.239 36.920 24.507 1.00 37.76 118 ALA D O 1
ATOM 3545 N N . SER D 1 120 ? 0.734 35.940 25.006 1.00 39.39 119 SER D N 1
ATOM 3546 C CA . SER D 1 120 ? 1.021 36.795 26.152 1.00 42.06 119 SER D CA 1
ATOM 3547 C C . SER D 1 120 ? 2.493 36.650 26.524 1.00 44.53 119 SER D C 1
ATOM 3548 O O . SER D 1 120 ? 3.026 35.539 26.505 1.00 37.80 119 SER D O 1
ATOM 3551 N N . ASN D 1 121 ? 3.153 37.774 26.838 1.00 40.89 120 ASN D N 1
ATOM 3552 C CA . ASN D 1 121 ? 4.451 37.733 27.510 1.00 46.37 120 ASN D CA 1
ATOM 3553 C C . ASN D 1 121 ? 4.387 38.457 28.850 1.00 51.54 120 ASN D C 1
ATOM 3554 O O . ASN D 1 121 ? 5.386 38.995 29.332 1.00 52.21 120 ASN D O 1
ATOM 3559 N N . ASP D 1 122 ? 3.210 38.479 29.443 1.00 49.32 121 ASP D N 1
ATOM 3560 C CA . ASP D 1 122 ? 3.039 39.052 30.766 1.00 58.13 121 ASP D CA 1
ATOM 3561 C C . ASP D 1 122 ? 3.584 38.088 31.818 1.00 57.33 121 ASP D C 1
ATOM 3562 O O . ASP D 1 122 ? 3.194 36.915 31.839 1.00 56.99 121 ASP D O 1
ATOM 3567 N N . PRO D 1 123 ? 4.482 38.537 32.697 1.00 64.66 122 PRO D N 1
ATOM 3568 C CA . PRO D 1 123 ? 5.125 37.608 33.647 1.00 64.59 122 PRO D CA 1
ATOM 3569 C C . PRO D 1 123 ? 4.161 36.757 34.457 1.00 64.52 122 PRO D C 1
ATOM 3570 O O . PRO D 1 123 ? 4.462 35.591 34.740 1.00 66.15 122 PRO D O 1
ATOM 3574 N N . LYS D 1 124 ? 3.008 37.299 34.840 1.00 68.14 123 LYS D N 1
ATOM 3575 C CA . LYS D 1 124 ? 2.013 36.536 35.582 1.00 68.45 123 LYS D CA 1
ATOM 3576 C C . LYS D 1 124 ? 0.885 36.041 34.680 1.00 66.73 123 LYS D C 1
ATOM 3577 O O . LYS D 1 124 ? -0.248 35.860 35.140 1.00 69.53 123 LYS D O 1
ATOM 3583 N N . ARG D 1 125 ? 1.185 35.807 33.397 1.00 65.25 124 ARG D N 1
ATOM 3584 C CA . ARG D 1 125 ? 0.168 35.372 32.443 1.00 61.55 124 ARG D CA 1
ATOM 3585 C C . ARG D 1 125 ? -0.469 34.049 32.842 1.00 65.51 124 ARG D C 1
ATOM 3586 O O . ARG D 1 125 ? -1.623 33.781 32.478 1.00 64.72 124 ARG D O 1
ATOM 3594 N N . ASN D 1 126 ? 0.258 33.244 33.621 1.00 68.02 125 ASN D N 1
ATOM 3595 C CA . ASN D 1 126 ? -0.246 31.888 33.962 1.00 69.94 125 ASN D CA 1
ATOM 3596 C C . ASN D 1 126 ? -0.650 31.807 35.439 1.00 75.26 125 ASN D C 1
ATOM 3597 O O . ASN D 1 126 ? -1.273 30.802 35.817 1.00 75.31 125 ASN D O 1
ATOM 3602 N N . ASP D 1 127 ? -0.299 32.835 36.217 1.00 75.91 126 ASP D N 1
ATOM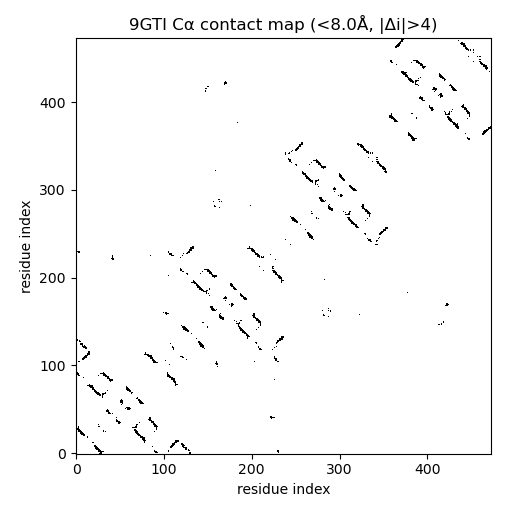 3603 C CA . ASP D 1 127 ? -0.609 32.880 37.670 1.00 76.18 126 ASP D CA 1
ATOM 3604 C C . ASP D 1 127 ? -2.126 32.986 37.854 1.00 76.77 126 ASP D C 1
ATOM 3605 O O . ASP D 1 127 ? -2.680 32.095 38.525 1.00 84.13 126 ASP D O 1
ATOM 3610 N N . ASN D 1 131 ? -7.496 37.473 38.920 1.00 74.95 130 ASN D N 1
ATOM 3611 C CA . ASN D 1 131 ? -6.821 37.853 37.653 1.00 73.56 130 ASN D CA 1
ATOM 3612 C C . ASN D 1 131 ? -7.012 36.729 36.640 1.00 75.65 130 ASN D C 1
ATOM 3613 O O . ASN D 1 131 ? -6.270 35.740 36.713 1.00 77.46 130 ASN D O 1
ATOM 3618 N N . PRO D 1 132 ? -7.981 36.837 35.711 1.00 73.61 131 PRO D N 1
ATOM 3619 C CA . PRO D 1 132 ? -8.241 35.786 34.741 1.00 67.42 131 PRO D CA 1
ATOM 3620 C C . PRO D 1 132 ? -7.344 35.863 33.503 1.00 71.42 131 PRO D C 1
ATOM 3621 O O . PRO D 1 132 ? -6.159 36.066 33.646 1.00 72.97 131 PRO D O 1
ATOM 3625 N N . SER D 1 133 ? -7.936 35.694 32.324 1.00 69.28 132 SER D N 1
ATOM 3626 C CA . SER D 1 133 ? -7.200 35.739 31.066 1.00 63.45 132 SER D CA 1
ATOM 3627 C C . SER D 1 133 ? -7.101 37.148 30.479 1.00 60.82 132 SER D C 1
ATOM 3628 O O . SER D 1 133 ? -6.969 37.305 29.256 1.00 59.34 132 SER D O 1
ATOM 3631 N N . ILE D 1 134 ? -7.134 38.180 31.318 1.00 57.33 133 ILE D N 1
ATOM 3632 C CA . ILE D 1 134 ? -7.082 39.559 30.846 1.00 52.82 133 ILE D CA 1
ATOM 3633 C C . ILE D 1 134 ? -5.675 39.942 30.391 1.00 55.50 133 ILE D C 1
ATOM 3634 O O . ILE D 1 134 ? -5.456 41.062 29.909 1.00 51.12 133 ILE D O 1
ATOM 3639 N N . THR D 1 135 ? -4.706 39.031 30.531 1.00 51.18 134 THR D N 1
ATOM 3640 C CA . THR D 1 135 ? -3.333 39.326 30.131 1.00 50.28 134 THR D CA 1
ATOM 3641 C C . THR D 1 135 ? -2.942 38.717 28.786 1.00 46.87 134 THR D C 1
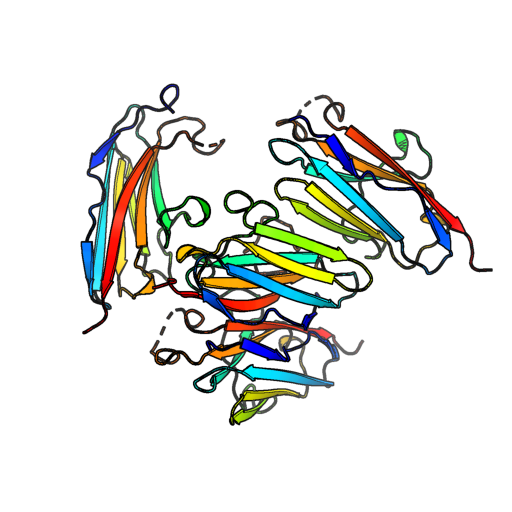ATOM 3642 O O . THR D 1 135 ? -1.766 38.773 28.423 1.00 48.44 134 THR D O 1
ATOM 3646 N N . TRP D 1 136 ? -3.890 38.160 28.035 1.00 42.66 135 TRP D N 1
ATOM 3647 C CA . TRP D 1 136 ? -3.623 37.585 26.722 1.00 46.63 135 TRP D CA 1
ATOM 3648 C C . TRP D 1 136 ? -4.350 38.363 25.628 1.00 44.37 135 TRP D C 1
ATOM 3649 O O . TRP D 1 136 ? -5.468 38.845 25.831 1.00 48.54 135 TRP D O 1
ATOM 3660 N N . ILE D 1 137 ? -3.735 38.448 24.449 1.00 38.06 136 ILE D N 1
ATOM 3661 C CA . ILE D 1 137 ? -4.438 38.914 23.251 1.00 36.15 136 ILE D CA 1
ATOM 3662 C C . ILE D 1 137 ? -4.874 37.703 22.436 1.00 40.59 136 ILE D C 1
ATOM 3663 O O . ILE D 1 137 ? -4.289 36.615 22.522 1.00 34.29 136 ILE D O 1
ATOM 3668 N N . ARG D 1 138 ? -5.927 37.893 21.634 1.00 35.19 137 ARG D N 1
ATOM 3669 C CA . ARG D 1 138 ? -6.507 36.834 20.822 1.00 32.04 137 ARG D CA 1
ATOM 3670 C C . ARG D 1 138 ? -6.590 37.282 19.368 1.00 33.66 137 ARG D C 1
ATOM 3671 O O . ARG D 1 138 ? -6.735 38.475 19.070 1.00 31.85 137 ARG D O 1
ATOM 3679 N N . ALA D 1 139 ? -6.499 36.308 18.467 1.00 29.15 138 ALA D N 1
ATOM 3680 C CA . ALA D 1 139 ? -6.726 36.525 17.036 1.00 33.81 138 ALA D CA 1
ATOM 3681 C C . ALA D 1 139 ? -7.446 35.306 16.486 1.00 34.16 138 ALA D C 1
ATOM 3682 O O . ALA D 1 139 ? -6.937 34.185 16.601 1.00 30.15 138 ALA D O 1
ATOM 3684 N N . GLN D 1 140 ? -8.599 35.519 15.857 1.00 30.53 139 GLN D N 1
ATOM 3685 C CA . GLN D 1 140 ? -9.528 34.435 15.561 1.00 29.42 139 GLN D CA 1
ATOM 3686 C C . GLN D 1 140 ? -9.625 34.128 14.070 1.00 29.27 139 GLN D C 1
ATOM 3687 O O . GLN D 1 140 ? -9.396 34.974 13.207 1.00 28.04 139 GLN D O 1
ATOM 3693 N N . ALA D 1 141 ? -10.015 32.895 13.784 1.00 31.97 140 ALA D N 1
ATOM 3694 C CA . ALA D 1 141 ? -10.266 32.476 12.416 1.00 36.64 140 ALA D CA 1
ATOM 3695 C C . ALA D 1 141 ? -11.421 31.491 12.416 1.00 38.14 140 ALA D C 1
ATOM 3696 O O . ALA D 1 141 ? -11.558 30.685 13.340 1.00 37.38 140 ALA D O 1
ATOM 3698 N N . THR D 1 142 ? -12.246 31.560 11.378 1.00 34.38 141 THR D N 1
ATOM 3699 C CA . THR D 1 142 ? -13.369 30.651 11.210 1.00 34.41 141 THR D CA 1
ATOM 3700 C C . THR D 1 142 ? -12.955 29.507 10.292 1.00 35.41 141 THR D C 1
ATOM 3701 O O . THR D 1 142 ? -12.411 29.746 9.211 1.00 36.15 141 THR D O 1
ATOM 3705 N N . ILE D 1 143 ? -13.223 28.274 10.708 1.00 34.32 142 ILE D N 1
ATOM 3706 C CA . ILE D 1 143 ? -13.008 27.095 9.873 1.00 31.62 142 ILE D CA 1
ATOM 3707 C C . ILE D 1 143 ? -14.381 26.516 9.546 1.00 38.37 142 ILE D C 1
ATOM 3708 O O . ILE D 1 143 ? -15.091 26.037 10.440 1.00 34.69 142 ILE D O 1
ATOM 3713 N N . SER D 1 144 ? -14.765 26.561 8.267 1.00 35.13 143 SER D N 1
ATOM 3714 C CA . SER D 1 144 ? -16.024 25.988 7.799 1.00 39.33 143 SER D CA 1
ATOM 3715 C C . SER D 1 144 ? -15.722 24.731 6.991 1.00 40.37 143 SER D C 1
ATOM 3716 O O . SER D 1 144 ? -15.074 24.805 5.940 1.00 40.20 143 SER D O 1
ATOM 3719 N N . VAL D 1 145 ? -16.210 23.588 7.470 1.00 39.53 144 VAL D N 1
ATOM 3720 C CA . VAL D 1 145 ? -15.990 22.291 6.835 1.00 40.92 144 VAL D CA 1
ATOM 3721 C C . VAL D 1 145 ? -17.303 21.837 6.209 1.00 43.02 144 VAL D C 1
ATOM 3722 O O . VAL D 1 145 ? -18.314 21.704 6.909 1.00 38.15 144 VAL D O 1
ATOM 3726 N N . LEU D 1 146 ? -17.290 21.594 4.896 1.00 44.89 145 LEU D N 1
ATOM 3727 C CA . LEU D 1 146 ? -18.467 21.162 4.149 1.00 41.62 145 LEU D CA 1
ATOM 3728 C C . LEU D 1 146 ? -18.317 19.709 3.709 1.00 42.30 145 LEU D C 1
ATOM 3729 O O . LEU D 1 146 ? -17.204 19.214 3.505 1.00 38.99 145 LEU D O 1
ATOM 3734 N N . GLN D 1 147 ? -19.453 19.027 3.562 1.00 47.69 146 GLN D N 1
ATOM 3735 C CA . GLN D 1 147 ? -19.450 17.613 3.193 1.00 54.40 146 GLN D CA 1
ATOM 3736 C C . GLN D 1 147 ? -19.012 17.424 1.745 1.00 51.59 146 GLN D C 1
ATOM 3737 O O . GLN D 1 147 ? -19.540 18.068 0.836 1.00 54.67 146 GLN D O 1
ATOM 3743 N N . LYS D 1 148 ? -18.044 16.534 1.538 1.00 50.91 147 LYS D N 1
ATOM 3744 C CA . LYS D 1 148 ? -17.660 16.082 0.202 1.00 58.12 147 LYS D CA 1
ATOM 3745 C C . LYS D 1 148 ? -18.759 15.134 -0.278 1.00 61.53 147 LYS D C 1
ATOM 3746 O O . LYS D 1 148 ? -18.649 13.907 -0.208 1.00 68.61 147 LYS D O 1
ATOM 3752 N N . GLU D 1 149 ? -19.857 15.727 -0.746 1.00 66.48 148 GLU D N 1
ATOM 3753 C CA . GLU D 1 149 ? -21.062 14.980 -1.105 1.00 66.08 148 GLU D CA 1
ATOM 3754 C C . GLU D 1 149 ? -21.111 14.668 -2.601 1.00 69.34 148 GLU D C 1
ATOM 3755 O O . GLU D 1 149 ? -21.968 15.181 -3.331 1.00 67.90 148 GLU D O 1
#